Protein AF-A0AAV4T2Y5-F1 (afdb_monomer)

Structure (mmCIF, N/CA/C/O backbone):
data_AF-A0AAV4T2Y5-F1
#
_entry.id   AF-A0AAV4T2Y5-F1
#
loop_
_atom_site.group_PDB
_atom_site.id
_atom_site.type_symbol
_atom_site.label_atom_id
_atom_site.label_alt_id
_atom_site.label_comp_id
_atom_site.label_asym_id
_atom_site.label_entity_id
_atom_site.label_seq_id
_atom_site.pdbx_PDB_ins_code
_atom_site.Cartn_x
_atom_site.Cartn_y
_atom_site.Cartn_z
_atom_site.occupancy
_atom_site.B_iso_or_equiv
_atom_site.auth_seq_id
_atom_site.auth_comp_id
_atom_site.auth_asym_id
_atom_site.auth_atom_id
_atom_site.pdbx_PDB_model_num
ATOM 1 N N . MET A 1 1 ? -4.754 -11.346 -1.839 1.00 82.38 1 MET A N 1
ATOM 2 C CA . MET A 1 1 ? -5.046 -12.418 -0.855 1.00 82.38 1 MET A CA 1
ATOM 3 C C . MET A 1 1 ? -5.506 -11.872 0.487 1.00 82.38 1 MET A C 1
ATOM 5 O O . MET A 1 1 ? -6.665 -12.082 0.805 1.00 82.38 1 MET A O 1
ATOM 9 N N . PHE A 1 2 ? -4.670 -11.125 1.223 1.00 85.31 2 PHE A N 1
ATOM 10 C CA . PHE A 1 2 ? -5.054 -10.526 2.517 1.00 85.31 2 PHE A CA 1
ATOM 11 C C . PHE A 1 2 ? -6.381 -9.750 2.462 1.00 85.31 2 PHE A C 1
ATOM 13 O O . PHE A 1 2 ? -7.239 -9.923 3.314 1.00 85.31 2 PHE A O 1
ATOM 20 N N . GLN A 1 3 ? -6.582 -8.966 1.401 1.00 83.44 3 GLN A N 1
ATOM 21 C CA . GLN A 1 3 ? -7.796 -8.166 1.215 1.00 83.44 3 GLN A CA 1
ATOM 22 C C . GLN A 1 3 ? -9.049 -8.978 0.827 1.00 83.44 3 GLN A C 1
ATOM 24 O O . GLN A 1 3 ? -10.143 -8.439 0.896 1.00 83.44 3 GLN A O 1
ATOM 29 N N . PHE A 1 4 ? -8.906 -10.242 0.404 1.00 82.31 4 PHE A N 1
ATOM 30 C CA . PHE A 1 4 ? -10.021 -11.084 -0.063 1.00 82.31 4 PHE A CA 1
ATOM 31 C C . PHE A 1 4 ? -10.594 -11.963 1.039 1.00 82.31 4 PHE A C 1
ATOM 33 O O . PHE A 1 4 ? -11.804 -12.086 1.179 1.00 82.31 4 PHE A O 1
ATOM 40 N N . SER A 1 5 ? -9.716 -12.625 1.788 1.00 85.31 5 SER A N 1
ATOM 41 C CA . SER A 1 5 ? -10.115 -13.498 2.882 1.00 85.31 5 SER A CA 1
ATOM 42 C C . SER A 1 5 ? -8.979 -13.594 3.884 1.00 85.31 5 SER A C 1
ATOM 44 O O . SER A 1 5 ? -7.868 -14.029 3.561 1.00 85.31 5 SER A O 1
ATOM 46 N N . TYR A 1 6 ? -9.283 -13.199 5.115 1.00 84.31 6 TYR A N 1
ATOM 47 C CA . TYR A 1 6 ? -8.337 -13.238 6.217 1.00 84.31 6 TYR A CA 1
ATOM 48 C C . TYR A 1 6 ? -7.988 -14.674 6.630 1.00 84.31 6 TYR A C 1
ATOM 50 O O . TYR A 1 6 ? -6.820 -15.001 6.842 1.00 84.31 6 TYR A O 1
ATOM 58 N N . GLN A 1 7 ? -8.983 -15.564 6.658 1.00 82.81 7 GLN A N 1
ATOM 59 C CA . GLN A 1 7 ? -8.786 -16.981 6.979 1.00 82.81 7 GLN A CA 1
ATOM 60 C C . GLN A 1 7 ? -7.878 -17.671 5.953 1.00 82.81 7 GLN A C 1
ATOM 62 O O . GLN A 1 7 ? -6.934 -18.374 6.319 1.00 82.81 7 GLN A O 1
ATOM 67 N N . LEU A 1 8 ? -8.119 -17.423 4.659 1.00 84.94 8 LEU A N 1
ATOM 68 C CA . LEU A 1 8 ? -7.283 -17.970 3.593 1.00 84.94 8 LEU A CA 1
ATOM 69 C C . LEU A 1 8 ? -5.852 -17.436 3.683 1.00 84.94 8 LEU A C 1
ATOM 71 O O . LEU A 1 8 ? -4.895 -18.193 3.532 1.00 84.94 8 LEU A O 1
ATOM 75 N N . TRP A 1 9 ? -5.704 -16.138 3.955 1.00 89.19 9 TRP A N 1
ATOM 76 C CA . TRP A 1 9 ? -4.399 -15.526 4.152 1.00 89.19 9 TRP A CA 1
ATOM 77 C C . TRP A 1 9 ? -3.629 -16.202 5.293 1.00 89.19 9 TRP A C 1
ATOM 79 O O . TRP A 1 9 ? -2.509 -16.642 5.049 1.00 89.19 9 TRP A O 1
ATOM 89 N N . ARG A 1 10 ? -4.235 -16.410 6.473 1.00 87.75 10 ARG A N 1
ATOM 90 C CA . ARG A 1 10 ? -3.588 -17.121 7.597 1.00 87.75 10 ARG A CA 1
ATOM 91 C C . ARG A 1 10 ? -3.090 -18.514 7.205 1.00 87.75 10 ARG A C 1
ATOM 93 O O . ARG A 1 10 ? -1.955 -18.859 7.519 1.00 87.75 10 ARG A O 1
ATOM 100 N N . ARG A 1 11 ? -3.893 -19.290 6.468 1.00 86.56 11 ARG A N 1
ATOM 101 C CA . ARG A 1 11 ? -3.506 -20.638 6.012 1.00 86.56 11 ARG A CA 1
ATOM 102 C C . ARG A 1 11 ? -2.337 -20.617 5.024 1.00 86.56 11 ARG A C 1
ATOM 104 O O . ARG A 1 11 ? -1.493 -21.507 5.049 1.00 86.56 11 ARG A O 1
ATOM 111 N N . ILE A 1 12 ? -2.289 -19.614 4.149 1.00 90.06 12 ILE A N 1
ATOM 112 C CA . ILE A 1 12 ? -1.249 -19.489 3.120 1.00 90.06 12 ILE A CA 1
ATOM 113 C C . ILE A 1 12 ? 0.038 -18.872 3.680 1.00 90.06 12 ILE A C 1
ATOM 115 O O . ILE A 1 12 ? 1.104 -19.139 3.136 1.00 90.06 12 ILE A O 1
ATOM 119 N N . MET A 1 13 ? -0.022 -18.092 4.766 1.00 88.56 13 MET A N 1
ATOM 120 C CA . MET A 1 13 ? 1.125 -17.339 5.297 1.00 88.56 13 MET A CA 1
ATOM 121 C C . MET A 1 13 ? 2.378 -18.196 5.511 1.00 88.56 13 MET A C 1
ATOM 123 O O . MET A 1 13 ? 3.456 -17.784 5.094 1.00 88.56 13 MET A O 1
ATOM 127 N N . TYR A 1 14 ? 2.256 -19.394 6.092 1.00 89.19 14 TYR A N 1
ATOM 128 C CA . TYR A 1 14 ? 3.402 -20.301 6.251 1.00 89.19 14 TYR A CA 1
ATOM 129 C C . TYR A 1 14 ? 4.024 -20.686 4.898 1.00 89.19 14 TYR A C 1
ATOM 131 O O . TYR A 1 14 ? 5.230 -20.548 4.693 1.00 89.19 14 TYR A O 1
ATOM 139 N N . GLY A 1 15 ? 3.187 -21.106 3.943 1.00 91.44 15 GLY A N 1
ATOM 140 C CA . GLY A 1 15 ? 3.624 -21.461 2.592 1.00 91.44 15 GLY A CA 1
ATOM 141 C C . GLY A 1 15 ? 4.212 -20.277 1.823 1.00 91.44 15 GLY A C 1
ATOM 142 O O . GLY A 1 15 ? 5.173 -20.451 1.077 1.00 91.44 15 GLY A O 1
ATOM 143 N N . PHE A 1 16 ? 3.692 -19.066 2.038 1.00 91.94 16 PHE A N 1
ATOM 144 C CA . PHE A 1 16 ? 4.242 -17.835 1.476 1.00 91.94 16 PHE A CA 1
ATOM 145 C C . PHE A 1 16 ? 5.674 -17.593 1.963 1.00 91.94 16 PHE A C 1
ATOM 147 O O . PHE A 1 16 ? 6.567 -17.445 1.133 1.00 91.94 16 PHE A O 1
ATOM 154 N N . TRP A 1 17 ? 5.922 -17.623 3.277 1.00 92.00 17 TRP A N 1
ATOM 155 C CA . TRP A 1 17 ? 7.274 -17.439 3.819 1.00 92.00 17 TRP A CA 1
ATOM 156 C C . TRP A 1 17 ? 8.243 -18.521 3.345 1.00 92.00 17 TRP A C 1
ATOM 158 O O . TRP A 1 17 ? 9.360 -18.204 2.946 1.00 92.00 17 TRP A O 1
ATOM 168 N N . LEU A 1 18 ? 7.806 -19.783 3.313 1.00 92.56 18 LEU A N 1
ATOM 169 C CA . LEU A 1 18 ? 8.609 -20.880 2.771 1.00 92.56 18 LEU A CA 1
ATOM 170 C C . LEU A 1 18 ? 8.960 -20.643 1.296 1.00 92.56 18 LEU A C 1
ATOM 172 O O . LEU A 1 18 ? 10.116 -20.788 0.908 1.00 92.56 18 LEU A O 1
ATOM 176 N N . THR A 1 19 ? 7.984 -20.226 0.485 1.00 92.94 19 THR A N 1
ATOM 177 C CA . THR A 1 19 ? 8.200 -19.905 -0.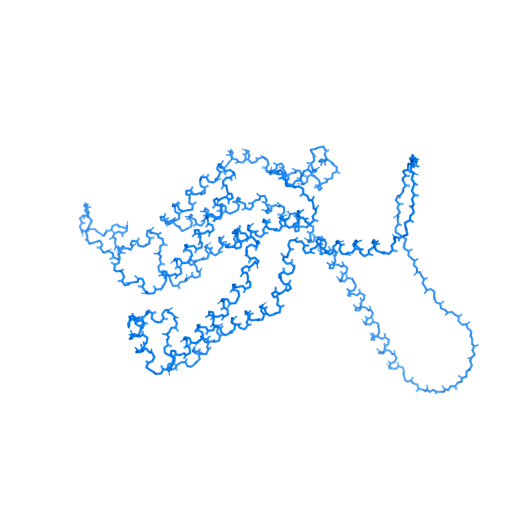935 1.00 92.94 19 THR A CA 1
ATOM 178 C C . THR A 1 19 ? 9.203 -18.767 -1.093 1.00 92.94 19 THR A C 1
ATOM 180 O O . THR A 1 19 ? 10.090 -18.857 -1.937 1.00 92.94 19 THR A O 1
ATOM 183 N N . VAL A 1 20 ? 9.109 -17.725 -0.261 1.00 92.88 20 VAL A N 1
ATOM 184 C CA . VAL A 1 20 ? 10.060 -16.605 -0.257 1.00 92.88 20 VAL A CA 1
ATOM 185 C C . VAL A 1 20 ? 11.471 -17.083 0.093 1.00 92.88 20 VAL A C 1
ATOM 187 O O . VAL A 1 20 ? 12.406 -16.716 -0.609 1.00 92.88 20 VAL A O 1
ATOM 190 N N . ILE A 1 21 ? 11.638 -17.947 1.099 1.00 92.69 21 ILE A N 1
ATOM 191 C CA . ILE A 1 21 ? 12.952 -18.502 1.469 1.00 92.69 21 ILE A CA 1
ATOM 192 C C . ILE A 1 21 ? 13.551 -19.309 0.313 1.00 92.69 21 ILE A C 1
ATOM 194 O O . ILE A 1 21 ? 14.701 -19.085 -0.061 1.00 92.69 21 ILE A O 1
ATOM 198 N N . VAL A 1 22 ? 12.776 -20.224 -0.278 1.00 93.88 22 VAL A N 1
ATOM 199 C CA . VAL A 1 22 ? 13.233 -21.042 -1.415 1.00 93.88 22 VAL A CA 1
ATOM 200 C C . VAL A 1 22 ? 13.592 -20.157 -2.607 1.00 93.88 22 VAL A C 1
ATOM 202 O O . VAL A 1 22 ? 14.642 -20.345 -3.219 1.00 93.88 22 VAL A O 1
ATOM 205 N N . PHE A 1 23 ? 12.761 -19.159 -2.911 1.00 91.75 23 PHE A N 1
ATOM 206 C CA . PHE A 1 23 ? 13.018 -18.205 -3.983 1.00 91.75 23 PHE A CA 1
ATOM 207 C C . PHE A 1 23 ? 14.288 -17.385 -3.727 1.00 91.75 23 PHE A C 1
ATOM 209 O O . PHE A 1 23 ? 15.119 -17.256 -4.620 1.00 91.75 23 PHE A O 1
ATOM 216 N N . SER A 1 24 ? 14.493 -16.883 -2.508 1.00 91.88 24 SER A N 1
ATOM 217 C CA . SER A 1 24 ? 15.703 -16.144 -2.142 1.00 91.88 24 SER A CA 1
ATOM 218 C C . SER A 1 24 ? 16.963 -17.013 -2.210 1.00 91.88 24 SER A C 1
ATOM 220 O O . SER A 1 24 ? 17.981 -16.543 -2.714 1.00 91.88 24 SER A O 1
ATOM 222 N N . MET A 1 25 ? 16.900 -18.282 -1.788 1.00 91.00 25 MET A N 1
ATOM 223 C CA . MET A 1 25 ? 18.007 -19.234 -1.964 1.00 91.00 25 MET A CA 1
ATOM 224 C C . MET A 1 25 ? 18.319 -19.469 -3.444 1.00 91.00 25 MET A C 1
ATOM 226 O O . MET A 1 25 ? 19.480 -19.444 -3.842 1.00 91.00 25 MET A O 1
ATOM 230 N N . LEU A 1 26 ? 17.290 -19.649 -4.274 1.00 90.31 26 LEU A N 1
ATOM 231 C CA . LEU A 1 26 ? 17.445 -19.824 -5.716 1.00 90.31 26 LEU A CA 1
ATOM 232 C C . LEU A 1 26 ? 18.090 -18.586 -6.354 1.00 90.31 26 LEU A C 1
ATOM 234 O O . LEU A 1 26 ? 19.027 -18.730 -7.134 1.00 90.31 26 LEU A O 1
ATOM 238 N N . VAL A 1 27 ? 17.650 -17.378 -5.991 1.00 87.81 27 VAL A N 1
ATOM 239 C CA . VAL A 1 27 ? 18.244 -16.119 -6.472 1.00 87.81 27 VAL A CA 1
ATOM 240 C C . VAL A 1 27 ? 19.718 -16.014 -6.074 1.00 87.81 27 VAL A C 1
ATOM 242 O O . VAL A 1 27 ? 20.544 -15.669 -6.916 1.00 87.81 27 VAL A O 1
ATOM 245 N N . LEU A 1 28 ? 20.077 -16.365 -4.834 1.00 88.62 28 LEU A N 1
ATOM 246 C CA . LEU A 1 28 ? 21.476 -16.391 -4.392 1.00 88.62 28 LEU A CA 1
ATOM 247 C C . LEU A 1 28 ? 22.314 -17.389 -5.196 1.00 88.62 28 LEU A C 1
ATOM 249 O O . LEU A 1 28 ? 23.403 -17.039 -5.644 1.00 88.62 28 LEU A O 1
ATOM 253 N N . ILE A 1 29 ? 21.801 -18.602 -5.425 1.00 87.94 29 ILE A N 1
ATOM 254 C CA . ILE A 1 29 ? 22.475 -19.615 -6.247 1.00 87.94 29 ILE A CA 1
ATOM 255 C C . ILE A 1 29 ? 22.659 -19.101 -7.675 1.00 87.94 29 ILE A C 1
ATOM 257 O O . ILE A 1 2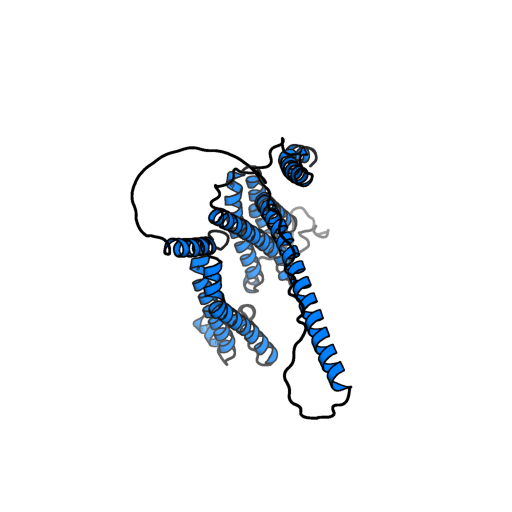9 ? 23.745 -19.235 -8.228 1.00 87.94 29 ILE A O 1
ATOM 261 N N . ILE A 1 30 ? 21.638 -18.486 -8.273 1.00 84.38 30 ILE A N 1
ATOM 262 C CA . ILE A 1 30 ? 21.722 -17.940 -9.631 1.00 84.38 30 ILE A CA 1
ATOM 263 C C . ILE A 1 30 ? 22.782 -16.832 -9.715 1.00 84.38 30 ILE A C 1
ATOM 265 O O . ILE A 1 30 ? 23.646 -16.895 -10.584 1.00 84.38 30 ILE A O 1
ATOM 269 N N . ILE A 1 31 ? 22.771 -15.857 -8.801 1.00 83.31 31 ILE A N 1
ATOM 270 C CA . ILE A 1 31 ? 23.750 -14.754 -8.806 1.00 83.31 31 ILE A CA 1
ATOM 271 C C . ILE A 1 31 ? 25.171 -15.287 -8.582 1.00 83.31 31 ILE A C 1
ATOM 273 O O . ILE A 1 31 ? 26.109 -14.844 -9.245 1.00 83.31 31 ILE A O 1
ATOM 277 N N . TYR A 1 32 ? 25.331 -16.249 -7.670 1.00 83.88 32 TYR A N 1
ATOM 278 C CA . TYR A 1 32 ? 26.621 -16.857 -7.354 1.00 83.88 32 TYR A CA 1
ATOM 279 C C . TYR A 1 32 ? 27.161 -17.715 -8.506 1.00 83.88 32 TYR A C 1
ATOM 281 O O . TYR A 1 32 ? 28.318 -17.575 -8.889 1.00 83.88 32 TYR A O 1
ATOM 289 N N . THR A 1 33 ? 26.325 -18.579 -9.091 1.00 83.75 33 THR A N 1
ATOM 290 C CA . THR A 1 33 ? 26.727 -19.452 -10.207 1.00 83.75 33 THR A CA 1
ATOM 291 C C . THR A 1 33 ? 27.087 -18.660 -11.461 1.00 83.75 33 THR A C 1
ATOM 293 O O . THR A 1 33 ? 27.976 -19.067 -12.202 1.00 83.75 33 THR A O 1
ATOM 296 N N . TYR A 1 34 ? 26.477 -17.490 -11.660 1.00 80.00 34 TYR A N 1
ATOM 297 C CA . TYR A 1 34 ? 26.805 -16.599 -12.771 1.00 80.00 34 TYR A CA 1
ATOM 298 C C . TYR A 1 34 ? 28.214 -15.977 -12.683 1.00 80.00 34 TYR A C 1
ATOM 300 O O . TYR A 1 34 ? 28.706 -15.465 -13.681 1.00 80.00 34 TYR A O 1
ATOM 308 N N . GLN A 1 35 ? 28.891 -16.040 -11.527 1.00 79.00 35 GLN A N 1
ATOM 309 C CA . GLN A 1 35 ? 30.272 -15.550 -11.379 1.00 79.00 35 GLN A CA 1
ATOM 310 C C . GLN A 1 35 ? 31.331 -16.531 -11.912 1.00 79.00 35 GLN A C 1
ATOM 312 O O . GLN A 1 35 ? 32.513 -16.191 -11.972 1.00 79.00 35 GLN A O 1
ATOM 317 N N . PHE A 1 36 ? 30.955 -17.764 -12.270 1.00 81.19 36 PHE A N 1
ATOM 318 C CA . PHE A 1 36 ? 31.897 -18.723 -12.846 1.00 81.19 36 PHE A CA 1
ATOM 319 C C . PHE A 1 36 ? 32.153 -18.440 -14.330 1.00 81.19 36 PHE A C 1
ATOM 321 O O . PHE A 1 36 ? 31.276 -17.996 -15.070 1.00 81.19 36 PHE A O 1
ATOM 328 N N . LYS A 1 37 ? 33.371 -18.756 -14.779 1.00 73.25 37 LYS A N 1
ATOM 329 C CA . LYS A 1 37 ? 33.764 -18.645 -16.189 1.00 73.25 37 LYS A CA 1
ATOM 330 C C . LYS A 1 37 ? 32.894 -19.571 -17.053 1.00 73.25 37 LYS A C 1
ATOM 332 O O . LYS A 1 37 ? 32.564 -20.675 -16.624 1.00 73.25 37 LYS A O 1
ATOM 337 N N . ASP A 1 38 ? 32.521 -19.104 -18.244 1.00 74.00 38 ASP A N 1
ATOM 338 C CA . ASP A 1 38 ? 31.716 -19.810 -19.260 1.00 74.00 38 ASP A CA 1
ATOM 339 C C . ASP A 1 38 ? 30.230 -20.063 -18.911 1.00 74.00 38 ASP A C 1
ATOM 341 O O . ASP A 1 38 ? 29.510 -20.731 -19.663 1.00 74.00 38 ASP A O 1
ATOM 345 N N . PHE A 1 39 ? 29.720 -19.534 -17.789 1.00 75.88 39 PHE A N 1
ATOM 346 C CA . PHE A 1 39 ? 28.300 -19.682 -17.425 1.00 75.88 39 PHE A CA 1
ATOM 347 C C . PHE A 1 39 ? 27.349 -18.916 -18.353 1.00 75.88 39 PHE A C 1
ATOM 349 O O . PHE A 1 39 ? 26.220 -19.356 -18.584 1.00 75.88 39 PHE A O 1
ATOM 356 N N . ASP A 1 40 ? 27.818 -17.817 -18.938 1.00 70.38 40 ASP A N 1
ATOM 357 C CA . ASP A 1 40 ? 27.123 -17.054 -19.974 1.00 70.38 40 ASP A CA 1
ATOM 358 C C . ASP A 1 40 ? 26.817 -17.919 -21.211 1.00 70.38 40 ASP A C 1
ATOM 360 O O . ASP A 1 40 ? 25.686 -17.918 -21.710 1.00 70.38 40 ASP A O 1
ATOM 364 N N . TYR A 1 41 ? 27.782 -18.738 -21.642 1.00 74.62 41 TYR A N 1
ATOM 365 C CA . TYR A 1 41 ? 27.629 -19.681 -22.749 1.00 74.62 41 TYR A CA 1
ATOM 366 C C . TYR A 1 41 ? 26.616 -20.790 -22.434 1.00 74.62 41 TYR A C 1
ATOM 368 O O . TYR A 1 41 ? 25.782 -21.137 -23.277 1.00 74.62 41 TYR A O 1
ATOM 376 N N . TYR A 1 42 ? 26.640 -21.342 -21.217 1.00 78.19 42 TYR A N 1
ATOM 377 C CA . TYR A 1 42 ? 25.687 -22.380 -20.814 1.00 78.19 42 TYR A CA 1
ATOM 378 C C . TYR A 1 42 ? 24.242 -21.868 -20.775 1.00 78.19 42 TYR A C 1
ATOM 380 O O . TYR A 1 42 ? 23.333 -22.553 -21.252 1.00 78.19 42 TYR A O 1
ATOM 388 N N . TRP A 1 43 ? 24.022 -20.656 -20.263 1.00 76.75 43 TRP A N 1
ATOM 389 C CA . TRP A 1 43 ? 22.698 -20.032 -20.236 1.00 76.75 43 TRP A CA 1
ATOM 390 C C . TRP A 1 43 ? 22.160 -19.726 -21.634 1.00 76.75 43 TRP A C 1
ATOM 392 O O . TRP A 1 43 ? 20.975 -19.920 -21.901 1.00 76.75 43 TRP A O 1
ATOM 402 N N . GLU A 1 44 ? 23.012 -19.291 -22.556 1.00 74.44 44 GLU A N 1
ATOM 403 C CA . GLU A 1 44 ? 22.594 -19.079 -23.939 1.00 74.44 44 GLU A CA 1
ATOM 404 C C . GLU A 1 44 ? 22.222 -20.399 -24.627 1.00 74.44 44 GLU A C 1
ATOM 406 O O . GLU A 1 44 ? 21.173 -20.496 -25.266 1.00 74.44 44 GLU A O 1
ATOM 411 N N . LYS A 1 45 ? 23.059 -21.430 -24.469 1.00 79.38 45 LYS A N 1
ATOM 412 C CA . LYS A 1 45 ? 22.908 -22.707 -25.174 1.00 79.38 45 LYS A CA 1
ATOM 413 C C . LYS A 1 45 ? 21.731 -23.543 -24.677 1.00 79.38 45 LYS A C 1
ATOM 415 O O . LYS A 1 45 ? 21.053 -24.165 -25.489 1.00 79.38 45 LYS A O 1
ATOM 420 N N . TYR A 1 46 ? 21.504 -23.592 -23.364 1.00 78.88 46 TYR A N 1
ATOM 421 C CA . TYR A 1 46 ? 20.450 -24.427 -22.778 1.00 78.88 46 TYR A CA 1
ATOM 422 C C . TYR A 1 46 ? 19.155 -23.658 -22.512 1.00 78.88 46 TYR A C 1
ATOM 424 O O . TYR A 1 46 ? 18.069 -24.204 -22.691 1.00 78.88 46 TYR A O 1
ATOM 432 N N . LEU A 1 47 ? 19.257 -22.393 -22.095 1.00 73.62 47 LEU A N 1
ATOM 433 C CA . LEU A 1 47 ? 18.112 -21.576 -21.689 1.00 73.62 47 LEU A CA 1
ATOM 434 C C . LEU A 1 47 ? 17.579 -20.694 -22.833 1.00 73.62 47 LEU A C 1
ATOM 436 O O . LEU A 1 47 ? 16.534 -20.067 -22.674 1.00 73.62 47 LEU A O 1
ATOM 440 N N . HIS A 1 48 ? 18.272 -20.650 -23.983 1.00 70.56 48 HIS A N 1
ATOM 441 C CA . HIS A 1 48 ? 17.947 -19.806 -25.145 1.00 70.56 48 HIS A CA 1
ATOM 442 C C . HIS A 1 48 ? 17.701 -18.332 -24.782 1.00 70.56 48 HIS A C 1
ATOM 444 O O . HIS A 1 48 ? 16.981 -17.601 -25.471 1.00 70.56 48 HIS A O 1
ATOM 450 N N . VAL A 1 49 ? 18.303 -17.862 -23.687 1.00 66.12 49 VAL A N 1
ATOM 451 C CA . VAL A 1 49 ? 18.230 -16.459 -23.293 1.00 66.12 49 VAL A CA 1
ATOM 452 C C . VAL A 1 49 ? 19.147 -15.688 -24.236 1.00 66.12 49 VAL A C 1
ATOM 454 O O . VAL A 1 49 ? 20.363 -15.826 -24.191 1.00 66.12 49 VAL A O 1
ATOM 457 N N . SER A 1 50 ? 18.544 -14.913 -25.143 1.00 59.78 50 SER A N 1
ATOM 458 C CA . SER A 1 50 ? 19.266 -14.137 -26.157 1.00 59.78 50 SER A CA 1
ATOM 459 C C . SER A 1 50 ? 20.388 -13.295 -25.537 1.00 59.78 50 SER A C 1
ATOM 461 O O . SER A 1 50 ? 20.131 -12.514 -24.620 1.00 59.78 50 SER A O 1
ATOM 463 N N . LYS A 1 51 ? 21.585 -13.388 -26.134 1.00 56.53 51 LYS A N 1
ATOM 464 C CA . LYS A 1 51 ? 22.845 -12.667 -25.850 1.00 56.53 51 LYS A CA 1
ATOM 465 C C . LYS A 1 51 ? 22.777 -11.143 -25.741 1.00 56.53 51 LYS A C 1
ATOM 467 O O . LYS A 1 51 ? 23.814 -10.497 -25.598 1.00 56.53 51 LYS A O 1
ATOM 472 N N . LYS A 1 52 ? 21.602 -10.517 -25.862 1.00 57.16 52 LYS A N 1
ATOM 473 C CA . LYS A 1 52 ? 21.465 -9.091 -25.562 1.00 57.16 52 LYS A CA 1
ATOM 474 C C . LYS A 1 52 ? 21.810 -8.921 -24.090 1.00 57.16 52 LYS A C 1
ATOM 476 O O . LYS A 1 52 ? 20.950 -9.103 -23.239 1.00 57.16 52 LYS A O 1
ATOM 481 N N . VAL A 1 53 ? 23.060 -8.546 -23.833 1.00 54.84 53 VAL A N 1
ATOM 482 C CA . VAL A 1 53 ? 23.668 -8.300 -22.521 1.00 54.84 53 VAL A CA 1
ATOM 483 C C . VAL A 1 53 ? 22.738 -7.474 -21.621 1.00 54.84 53 VAL A C 1
ATOM 485 O O . VAL A 1 53 ? 22.691 -7.702 -20.422 1.00 54.84 53 VAL A O 1
ATOM 488 N N . CYS A 1 54 ? 21.898 -6.597 -22.188 1.00 52.53 54 CYS A N 1
ATOM 489 C CA . CYS A 1 54 ? 20.849 -5.884 -21.451 1.00 52.53 54 CYS A CA 1
ATOM 490 C C . CYS A 1 54 ? 19.785 -6.783 -20.787 1.00 52.53 54 CYS A C 1
ATOM 492 O O . CYS A 1 54 ? 19.401 -6.496 -19.664 1.00 52.53 54 CYS A O 1
ATOM 494 N N . LYS A 1 55 ? 19.319 -7.874 -21.416 1.00 58.22 55 LYS A N 1
ATOM 495 C CA . LYS A 1 55 ? 18.305 -8.768 -20.819 1.00 58.22 55 LYS A CA 1
ATOM 496 C C . LYS A 1 55 ? 18.840 -9.529 -19.602 1.00 58.22 55 LYS A C 1
ATOM 498 O O . LYS A 1 55 ? 18.091 -9.741 -18.657 1.00 58.22 55 LYS A O 1
ATOM 503 N N . GLN A 1 56 ? 20.109 -9.941 -19.634 1.00 61.09 56 GLN A N 1
ATOM 504 C CA . GLN A 1 56 ? 20.777 -10.605 -18.506 1.00 61.09 56 GLN A CA 1
ATOM 505 C C . GLN A 1 56 ? 21.116 -9.591 -17.403 1.00 61.09 56 GLN A C 1
ATOM 507 O O . GLN A 1 56 ? 20.818 -9.836 -16.235 1.00 61.09 56 GLN A O 1
ATOM 512 N N . ARG A 1 57 ? 21.604 -8.402 -17.786 1.00 62.75 57 ARG A N 1
ATOM 513 C CA . ARG A 1 57 ? 21.890 -7.292 -16.869 1.00 62.75 57 ARG A CA 1
ATOM 514 C C . ARG A 1 57 ? 20.676 -6.871 -16.039 1.00 62.75 57 ARG A C 1
ATOM 516 O O . ARG A 1 57 ? 20.786 -6.699 -14.830 1.00 62.75 57 ARG A O 1
ATOM 523 N N . ASP A 1 58 ? 19.509 -6.759 -16.667 1.00 64.12 58 ASP A N 1
ATOM 524 C CA . ASP A 1 58 ? 18.279 -6.322 -15.993 1.00 64.12 58 ASP A CA 1
ATOM 525 C C . ASP A 1 58 ? 17.735 -7.350 -14.989 1.00 64.12 58 ASP A C 1
ATOM 527 O O . ASP A 1 58 ? 17.033 -6.987 -14.047 1.00 64.12 58 ASP A O 1
ATOM 531 N N . LEU A 1 59 ? 18.078 -8.631 -15.164 1.00 67.69 59 LEU A N 1
ATOM 532 C CA . LEU A 1 59 ? 17.788 -9.697 -14.200 1.00 67.69 59 LEU A CA 1
ATOM 533 C C . LEU A 1 59 ? 18.788 -9.715 -13.028 1.00 67.69 59 LEU A C 1
ATOM 535 O O . LEU A 1 59 ? 18.647 -10.532 -12.121 1.00 67.69 59 LEU A O 1
ATOM 539 N N . GLY A 1 60 ? 19.788 -8.824 -13.036 1.00 67.19 60 GLY A N 1
ATOM 540 C CA . GLY A 1 60 ? 20.874 -8.780 -12.056 1.00 67.19 60 GLY A CA 1
ATOM 541 C C . GLY A 1 60 ? 21.998 -9.784 -12.325 1.00 67.19 60 GLY A C 1
ATOM 542 O O . GLY A 1 60 ? 22.812 -10.026 -11.438 1.00 67.19 60 GLY A O 1
ATOM 543 N N . LEU A 1 61 ? 22.043 -10.374 -13.526 1.00 69.44 61 LEU A N 1
ATOM 544 C CA . LEU A 1 61 ? 23.086 -11.304 -13.961 1.00 69.44 61 LEU A CA 1
ATOM 545 C C . LEU A 1 61 ? 24.217 -10.506 -14.620 1.00 69.44 61 LEU A C 1
ATOM 547 O O . LEU A 1 61 ? 24.269 -10.343 -15.841 1.00 69.44 61 LEU A O 1
ATOM 551 N N . GLU A 1 62 ? 25.094 -9.950 -13.791 1.00 67.94 62 GLU A N 1
ATOM 552 C CA . GLU A 1 62 ? 26.305 -9.242 -14.211 1.00 67.94 62 GLU A CA 1
ATOM 553 C C . GLU A 1 62 ? 27.547 -10.032 -13.767 1.00 67.94 62 GLU A C 1
ATOM 555 O O . GLU A 1 62 ? 27.583 -10.585 -12.663 1.00 67.94 62 GLU A O 1
ATOM 560 N N . LEU A 1 63 ? 28.563 -10.092 -14.635 1.00 70.31 63 LEU A N 1
ATOM 561 C CA . LEU A 1 63 ? 29.900 -10.543 -14.248 1.00 70.31 63 LEU A CA 1
ATOM 562 C C . LEU A 1 63 ? 30.611 -9.387 -13.547 1.00 70.31 63 LEU A C 1
ATOM 564 O O . LEU A 1 63 ? 30.799 -8.321 -14.136 1.00 70.31 63 LEU A O 1
ATOM 568 N N . TYR A 1 64 ? 31.000 -9.601 -12.295 1.00 67.12 64 TYR A N 1
ATOM 569 C CA . TYR A 1 64 ? 31.703 -8.610 -11.487 1.00 67.12 64 TYR A CA 1
ATOM 570 C C . TYR A 1 64 ? 33.207 -8.914 -11.473 1.00 67.12 64 TYR A C 1
ATOM 572 O O . TYR A 1 64 ? 33.783 -9.190 -10.425 1.00 67.12 64 TYR A O 1
ATOM 580 N N . ASP A 1 65 ? 33.850 -8.871 -12.644 1.00 64.06 65 ASP A N 1
ATOM 581 C CA . ASP A 1 65 ? 35.276 -9.212 -12.785 1.00 64.06 65 ASP A CA 1
ATOM 582 C C . ASP A 1 65 ? 36.226 -8.161 -12.165 1.00 64.06 65 ASP A C 1
ATOM 584 O O . ASP A 1 65 ? 37.352 -8.495 -11.798 1.00 64.06 65 ASP A O 1
ATOM 588 N N . SER A 1 66 ? 35.794 -6.898 -12.020 1.00 61.38 66 SER A N 1
ATOM 589 C CA . SER A 1 66 ? 36.629 -5.784 -11.523 1.00 61.38 66 SER A CA 1
ATOM 590 C C . SER A 1 66 ? 36.122 -5.082 -10.254 1.00 61.38 66 SER A C 1
ATOM 592 O O . SER A 1 66 ? 36.892 -4.353 -9.635 1.00 61.38 66 SER A O 1
ATOM 594 N N . ASP A 1 67 ? 34.871 -5.309 -9.834 1.00 72.88 67 ASP A N 1
ATOM 595 C CA . ASP A 1 67 ? 34.212 -4.566 -8.745 1.00 72.88 67 ASP A CA 1
ATOM 596 C C . ASP A 1 67 ? 33.688 -5.484 -7.625 1.00 72.88 67 ASP A C 1
ATOM 598 O O . ASP A 1 67 ? 32.482 -5.576 -7.370 1.00 72.88 67 ASP A O 1
ATOM 602 N N . THR A 1 68 ? 34.598 -6.133 -6.890 1.00 75.25 68 THR A N 1
ATOM 603 C CA . THR A 1 68 ? 34.280 -7.057 -5.778 1.00 75.25 68 THR A CA 1
ATOM 604 C C . THR A 1 68 ? 33.342 -6.450 -4.724 1.00 75.25 68 THR A C 1
ATOM 606 O O . THR A 1 68 ? 32.516 -7.149 -4.135 1.00 75.25 68 THR A O 1
ATOM 609 N N . GLY A 1 69 ? 33.431 -5.136 -4.486 1.00 80.12 69 GLY A N 1
ATOM 610 C CA . GLY A 1 69 ? 32.572 -4.439 -3.523 1.00 80.12 69 GLY A CA 1
ATOM 611 C C . GLY A 1 69 ? 31.099 -4.397 -3.940 1.00 80.12 69 GLY A C 1
ATOM 612 O O . GLY A 1 69 ? 30.213 -4.571 -3.104 1.00 80.12 69 GLY A O 1
ATOM 613 N N . THR A 1 70 ? 30.820 -4.225 -5.233 1.00 79.75 70 THR A N 1
ATOM 614 C CA . THR A 1 70 ? 29.440 -4.196 -5.744 1.00 79.75 70 THR A CA 1
ATOM 615 C C . THR A 1 70 ? 28.806 -5.586 -5.718 1.00 79.75 70 THR A C 1
ATOM 617 O O . THR A 1 70 ? 27.659 -5.715 -5.288 1.00 79.75 70 THR A O 1
ATOM 620 N N . LEU A 1 71 ? 29.579 -6.630 -6.041 1.00 81.81 71 LEU A N 1
ATOM 621 C CA . LEU A 1 71 ? 29.179 -8.031 -5.889 1.00 81.81 71 LEU A CA 1
ATOM 622 C C . LEU A 1 71 ? 28.794 -8.349 -4.440 1.00 81.81 71 LEU A C 1
ATOM 624 O O . LEU A 1 71 ? 27.744 -8.944 -4.195 1.00 81.81 71 LEU A O 1
ATOM 628 N N . PHE A 1 72 ? 29.613 -7.922 -3.474 1.00 83.44 72 PHE A N 1
ATOM 629 C CA . PHE A 1 72 ? 29.317 -8.144 -2.061 1.00 83.44 72 PHE A CA 1
ATOM 630 C C . PHE A 1 72 ? 27.990 -7.497 -1.657 1.00 83.44 72 PHE A C 1
ATOM 632 O O . PHE A 1 72 ? 27.159 -8.164 -1.052 1.00 83.44 72 PHE A O 1
ATOM 639 N N . VAL A 1 73 ? 27.735 -6.240 -2.038 1.00 85.31 73 VAL A N 1
ATOM 640 C CA . VAL A 1 73 ? 26.460 -5.562 -1.735 1.00 85.31 73 VAL A CA 1
ATOM 641 C C . VAL A 1 73 ? 25.276 -6.280 -2.394 1.00 85.31 73 VAL A C 1
ATOM 643 O O . VAL A 1 73 ? 24.250 -6.500 -1.750 1.00 85.31 73 VAL A O 1
ATOM 646 N N . LYS A 1 74 ? 25.429 -6.704 -3.654 1.00 81.88 74 LYS A N 1
ATOM 647 C CA . LYS A 1 74 ? 24.397 -7.420 -4.420 1.00 81.88 74 LYS A CA 1
ATOM 648 C C . LYS A 1 74 ? 24.083 -8.808 -3.860 1.00 81.88 74 LYS A C 1
ATOM 650 O O . LYS A 1 74 ? 22.938 -9.233 -3.959 1.00 81.88 74 LYS A O 1
ATOM 655 N N . LEU A 1 75 ? 25.049 -9.487 -3.241 1.00 85.06 75 LEU A N 1
ATOM 656 C CA . LEU A 1 75 ? 24.837 -10.744 -2.512 1.00 85.06 75 LEU A CA 1
ATOM 657 C C . LEU A 1 75 ? 24.324 -10.510 -1.086 1.00 85.06 75 LEU A C 1
ATOM 659 O O . LEU A 1 75 ? 23.507 -11.284 -0.582 1.00 85.06 75 LEU A O 1
ATOM 663 N N . LEU A 1 76 ? 24.760 -9.430 -0.436 1.00 88.31 76 LEU A N 1
ATOM 664 C CA . LEU A 1 76 ? 24.370 -9.089 0.926 1.00 88.31 76 LEU A CA 1
ATOM 665 C C . LEU A 1 76 ? 22.890 -8.711 1.005 1.00 88.31 76 LEU A C 1
ATOM 667 O O . LEU A 1 76 ? 22.227 -9.146 1.938 1.00 88.31 76 LEU A O 1
ATOM 671 N N . THR A 1 77 ? 22.341 -7.952 0.049 1.00 87.50 77 THR A N 1
ATOM 672 C CA . THR A 1 77 ? 20.926 -7.533 0.098 1.00 87.50 77 THR A CA 1
ATOM 673 C C . THR A 1 77 ? 19.950 -8.726 0.120 1.00 87.50 77 THR A C 1
ATOM 675 O O . THR A 1 77 ? 19.129 -8.786 1.041 1.00 87.50 77 THR A O 1
ATOM 678 N N . PRO A 1 78 ? 20.035 -9.720 -0.791 1.00 88.44 78 PRO A N 1
ATOM 679 C CA . PRO A 1 78 ? 19.205 -10.921 -0.717 1.00 88.44 78 PRO A CA 1
ATOM 680 C C . PRO A 1 78 ? 19.528 -11.797 0.499 1.00 88.44 78 PRO A C 1
ATOM 682 O O . PRO A 1 78 ? 18.611 -12.372 1.076 1.00 88.44 78 PRO A O 1
ATOM 685 N N . THR A 1 79 ? 20.795 -11.871 0.929 1.00 91.06 79 THR A N 1
ATOM 686 C CA . THR A 1 79 ? 21.197 -12.640 2.125 1.00 91.06 79 THR A CA 1
ATOM 687 C C . THR A 1 79 ? 20.606 -12.050 3.404 1.00 91.06 79 THR A C 1
ATOM 689 O O . THR A 1 79 ? 20.071 -12.773 4.237 1.00 91.06 79 THR A O 1
ATOM 692 N N . PHE A 1 80 ? 20.650 -10.729 3.561 1.00 93.25 80 PHE A N 1
ATOM 693 C CA . PHE A 1 80 ? 20.064 -10.023 4.696 1.00 93.25 80 PHE A CA 1
ATOM 694 C C . PHE A 1 80 ? 18.546 -10.201 4.732 1.00 93.25 80 PHE A C 1
ATOM 696 O O . PHE A 1 80 ? 17.981 -10.534 5.773 1.00 93.25 80 PHE A O 1
ATOM 703 N N . PHE A 1 81 ? 17.890 -10.061 3.577 1.00 91.94 81 PHE A N 1
ATOM 704 C CA . PHE A 1 81 ? 16.466 -10.346 3.443 1.00 91.94 81 PHE A CA 1
ATOM 705 C C . PHE A 1 81 ? 16.140 -11.806 3.808 1.00 91.94 81 PHE A C 1
ATOM 707 O O . PHE A 1 81 ? 15.192 -12.071 4.547 1.00 91.94 81 PHE A O 1
ATOM 714 N N . LEU A 1 82 ? 16.965 -12.760 3.374 1.00 92.75 82 LEU A N 1
ATOM 715 C CA . LEU A 1 82 ? 16.835 -14.169 3.731 1.00 92.75 82 LEU A CA 1
ATOM 716 C C . LEU A 1 82 ? 16.992 -14.410 5.242 1.00 92.75 82 LEU A C 1
ATOM 718 O O . LEU A 1 82 ? 16.186 -15.119 5.837 1.00 92.75 82 LEU A O 1
ATOM 722 N N . ILE A 1 83 ? 17.972 -13.784 5.895 1.00 93.38 83 ILE A N 1
ATOM 723 C CA . ILE A 1 83 ? 18.157 -13.895 7.349 1.00 93.38 83 ILE A CA 1
ATOM 724 C C . ILE A 1 83 ? 16.928 -13.354 8.090 1.00 93.38 83 ILE A C 1
ATOM 726 O O . ILE A 1 83 ? 16.400 -14.036 8.969 1.00 93.38 83 ILE A O 1
ATOM 730 N N . ILE A 1 84 ? 16.424 -12.172 7.711 1.00 94.00 84 ILE A N 1
ATOM 731 C CA . ILE A 1 84 ? 15.213 -11.594 8.317 1.00 94.00 84 ILE A CA 1
ATOM 732 C C . ILE A 1 84 ? 14.017 -12.531 8.144 1.00 94.00 84 ILE A C 1
ATOM 734 O O . ILE A 1 84 ? 13.278 -12.765 9.099 1.00 94.00 84 ILE A O 1
ATOM 738 N N . THR A 1 85 ? 13.815 -13.079 6.946 1.00 92.56 85 THR A N 1
ATOM 739 C CA . THR A 1 85 ? 12.678 -13.973 6.677 1.00 92.56 85 THR A CA 1
ATOM 740 C C . THR A 1 85 ? 12.773 -15.289 7.452 1.00 92.56 85 THR A C 1
ATOM 742 O O . THR A 1 85 ? 11.752 -15.762 7.952 1.00 92.56 85 THR A O 1
ATOM 745 N N . ILE A 1 86 ? 13.975 -15.843 7.648 1.00 92.56 86 ILE A N 1
ATOM 746 C CA . ILE A 1 86 ? 14.195 -17.012 8.516 1.00 92.56 86 ILE A CA 1
ATOM 747 C C . ILE A 1 86 ? 13.883 -16.677 9.978 1.00 92.56 86 ILE A C 1
ATOM 749 O O . ILE A 1 86 ? 13.179 -17.443 10.636 1.00 92.56 86 ILE A O 1
ATOM 753 N N . ILE A 1 87 ? 14.354 -15.532 10.487 1.00 93.25 87 ILE A N 1
ATOM 754 C CA . ILE A 1 87 ? 14.059 -15.084 11.859 1.00 93.25 87 ILE A CA 1
ATOM 755 C C . ILE A 1 87 ? 12.546 -14.910 12.047 1.00 93.25 87 ILE A C 1
ATOM 757 O O . ILE A 1 87 ? 11.983 -15.421 13.017 1.00 93.25 87 ILE A O 1
ATOM 761 N N . GLN A 1 88 ? 11.878 -14.252 11.096 1.00 92.56 88 GLN A N 1
ATOM 762 C CA . GLN A 1 88 ? 10.429 -14.057 11.101 1.00 92.56 88 GLN A CA 1
ATOM 763 C C . GLN A 1 88 ? 9.673 -15.389 11.134 1.00 92.56 88 GLN A C 1
ATOM 765 O O . GLN A 1 88 ? 8.718 -15.535 11.898 1.00 92.56 88 GLN A O 1
ATOM 770 N N . LEU A 1 89 ? 10.100 -16.367 10.329 1.00 91.44 89 LEU A N 1
ATOM 771 C CA . LEU A 1 89 ? 9.466 -17.681 10.269 1.00 91.44 89 LEU A CA 1
ATOM 772 C C . LEU A 1 89 ? 9.709 -18.510 11.539 1.00 91.44 89 LEU A C 1
ATOM 774 O O . LEU A 1 89 ? 8.806 -19.207 11.994 1.00 91.44 89 LEU A O 1
ATOM 778 N N . HIS A 1 90 ? 10.917 -18.458 12.100 1.00 90.50 90 HIS A N 1
ATOM 779 C CA . HIS A 1 90 ? 11.299 -19.307 13.226 1.00 90.50 90 HIS A CA 1
ATOM 780 C C . HIS A 1 90 ? 10.768 -18.789 14.565 1.00 90.50 90 HIS A C 1
ATOM 782 O O . HIS A 1 90 ? 10.204 -19.563 15.337 1.00 90.50 90 HIS A O 1
ATOM 788 N N . TYR A 1 91 ? 10.951 -17.496 14.842 1.00 89.88 91 TYR A N 1
ATOM 789 C CA . TYR A 1 91 ? 10.633 -16.917 16.147 1.00 89.88 91 TYR A CA 1
ATOM 790 C C . TYR A 1 91 ? 9.221 -16.342 16.187 1.00 89.88 91 TYR A C 1
ATOM 792 O O . TYR A 1 91 ? 8.445 -16.685 17.066 1.00 89.88 91 TYR A O 1
ATOM 800 N N . PHE A 1 92 ? 8.857 -15.507 15.213 1.00 89.44 92 PHE A N 1
ATOM 801 C CA . PHE A 1 92 ? 7.620 -14.731 15.306 1.00 89.44 92 PHE A CA 1
ATOM 802 C C . PHE A 1 92 ? 6.398 -15.437 14.719 1.00 89.44 92 PHE A C 1
ATOM 804 O O . PHE A 1 92 ? 5.277 -15.112 15.091 1.00 89.44 92 PHE A O 1
ATOM 811 N N . HIS A 1 93 ? 6.564 -16.388 13.798 1.00 88.31 93 HIS A N 1
ATOM 812 C CA . HIS A 1 93 ? 5.432 -16.913 13.031 1.00 88.31 93 HIS A CA 1
ATOM 813 C C . HIS A 1 93 ? 4.387 -17.653 13.872 1.00 88.31 93 HIS A C 1
ATOM 815 O O . HIS A 1 93 ? 3.192 -17.462 13.651 1.00 88.31 93 HIS A O 1
ATOM 821 N N . LYS A 1 94 ? 4.819 -18.495 14.818 1.00 85.44 94 LYS A N 1
ATOM 822 C CA . LYS A 1 94 ? 3.898 -19.272 15.664 1.00 85.44 94 LYS A CA 1
ATOM 823 C C . LYS A 1 94 ? 3.096 -18.350 16.576 1.00 85.44 94 LYS A C 1
ATOM 825 O O . LYS A 1 94 ? 1.869 -18.404 16.563 1.00 85.44 94 LYS A O 1
ATOM 830 N N . ASP A 1 95 ? 3.792 -17.455 17.267 1.00 86.25 95 ASP A N 1
ATOM 831 C CA . ASP A 1 95 ? 3.181 -16.470 18.159 1.00 86.25 95 ASP A CA 1
ATOM 832 C C . ASP A 1 95 ? 2.260 -15.531 17.378 1.00 86.25 95 ASP A C 1
ATOM 834 O O . ASP A 1 95 ? 1.138 -15.260 17.800 1.00 86.25 95 ASP A O 1
ATOM 838 N N . PHE A 1 96 ? 2.679 -15.114 16.178 1.00 85.81 96 PHE A N 1
ATOM 839 C CA . PHE A 1 96 ? 1.868 -14.308 15.274 1.00 85.81 96 PHE A CA 1
ATOM 840 C C . PHE A 1 96 ? 0.586 -15.031 14.840 1.00 85.81 96 PHE A C 1
ATOM 842 O O . PHE A 1 96 ? -0.491 -14.438 14.832 1.00 85.81 96 PHE A O 1
ATOM 849 N N . LEU A 1 97 ? 0.660 -16.310 14.462 1.00 85.50 97 LEU A N 1
ATOM 850 C CA . LEU A 1 97 ? -0.525 -17.076 14.064 1.00 85.50 97 LEU A CA 1
ATOM 851 C C . LEU A 1 97 ? -1.514 -17.279 15.214 1.00 85.50 97 LEU A C 1
ATOM 853 O O . LEU A 1 97 ? -2.716 -17.359 14.953 1.00 85.50 97 LEU A O 1
ATOM 857 N N . LEU A 1 98 ? -1.006 -17.339 16.442 1.00 84.56 98 LEU A N 1
ATOM 858 C CA . LEU A 1 98 ? -1.786 -17.474 17.662 1.00 84.56 98 LEU A CA 1
ATOM 859 C C . LEU A 1 98 ? -2.473 -16.149 18.033 1.00 84.56 98 LEU A C 1
ATOM 861 O O . LEU A 1 98 ? -3.694 -16.126 18.146 1.00 84.56 98 LEU A O 1
ATOM 865 N N . ILE A 1 99 ? -1.747 -15.025 18.094 1.00 83.38 99 ILE A N 1
ATOM 866 C CA . ILE A 1 99 ? -2.341 -13.707 18.413 1.00 83.38 99 ILE A CA 1
ATOM 867 C C . ILE A 1 99 ? -3.305 -13.212 17.330 1.00 83.38 99 ILE A C 1
ATOM 869 O O . ILE A 1 99 ? -4.265 -12.497 17.608 1.00 83.38 99 ILE A O 1
ATOM 873 N N . SER A 1 100 ? -3.048 -13.584 16.076 1.00 81.50 100 SER A N 1
ATOM 874 C CA . SER A 1 100 ? -3.879 -13.207 14.933 1.00 81.50 100 SER A CA 1
ATOM 875 C C . SER A 1 100 ? -5.156 -14.049 14.819 1.00 81.50 100 SER A C 1
ATOM 877 O O . SER A 1 100 ? -5.959 -13.816 13.907 1.00 81.50 100 SER A O 1
ATOM 879 N N . ASP A 1 101 ? -5.367 -15.025 15.712 1.00 81.69 101 ASP A N 1
ATOM 880 C CA . ASP A 1 101 ? -6.602 -15.791 15.728 1.00 81.69 101 ASP A CA 1
ATOM 881 C C . ASP A 1 101 ? -7.788 -14.954 16.197 1.00 81.69 101 ASP A C 1
ATOM 883 O O . ASP A 1 101 ? -7.745 -14.269 17.217 1.00 81.69 101 ASP A O 1
ATOM 887 N N . ILE A 1 102 ? -8.883 -15.053 15.448 1.00 75.88 102 ILE A N 1
ATOM 888 C CA . ILE A 1 102 ? -10.118 -14.315 15.708 1.00 75.88 102 ILE A CA 1
ATOM 889 C C . ILE A 1 102 ? -10.676 -14.697 17.089 1.00 75.88 102 ILE A C 1
ATOM 891 O O . ILE A 1 102 ? -11.201 -13.844 17.803 1.00 75.88 102 ILE A O 1
ATOM 895 N N . HIS A 1 103 ? -10.489 -15.959 17.489 1.00 70.56 103 HIS A N 1
ATOM 896 C CA . HIS A 1 103 ? -10.966 -16.512 18.758 1.00 70.56 103 HIS A CA 1
ATOM 897 C C . HIS A 1 103 ? -9.921 -16.527 19.882 1.00 70.56 103 HIS A C 1
ATOM 899 O O . HIS A 1 103 ? -10.216 -17.026 20.969 1.00 70.56 103 HIS A O 1
ATOM 905 N N . TYR A 1 104 ? -8.720 -15.979 19.661 1.00 68.56 104 TYR A N 1
ATOM 906 C CA . TYR A 1 104 ? -7.626 -16.063 20.632 1.00 68.56 104 TYR A CA 1
ATOM 907 C C . TYR A 1 104 ? -8.038 -15.542 22.023 1.00 68.56 104 TYR A C 1
ATOM 909 O O . TYR A 1 104 ? -7.994 -16.278 23.006 1.00 68.56 104 TYR A O 1
ATOM 917 N N . ARG A 1 105 ? -8.563 -14.309 22.090 1.00 59.59 105 ARG A N 1
ATOM 918 C CA . ARG A 1 105 ? -8.998 -13.684 23.356 1.00 59.59 105 ARG A CA 1
ATOM 919 C C . ARG A 1 105 ? -10.298 -14.253 23.926 1.00 59.59 105 ARG A C 1
ATOM 921 O O . ARG A 1 105 ? -10.491 -14.195 25.134 1.00 59.59 105 ARG A O 1
ATOM 928 N N . SER A 1 106 ? -11.190 -14.804 23.095 1.00 57.00 106 SER A N 1
ATOM 929 C CA . SER A 1 106 ? -12.397 -15.470 23.611 1.00 57.00 106 SER A CA 1
ATOM 930 C C . SER A 1 106 ? -12.053 -16.793 24.297 1.00 57.00 106 SER A C 1
ATOM 932 O O . SER A 1 106 ? -12.680 -17.145 25.289 1.00 57.00 106 SER A O 1
ATOM 934 N N . SER A 1 107 ? -11.036 -17.509 23.803 1.00 54.88 107 SER A N 1
ATOM 935 C CA . SER A 1 107 ? -10.593 -18.779 24.387 1.00 54.88 107 SER A CA 1
ATOM 936 C C . SER A 1 107 ? -9.924 -18.602 25.753 1.00 54.88 107 SER A C 1
ATOM 938 O O . SER A 1 107 ? -10.094 -19.459 26.615 1.00 54.88 107 SER A O 1
ATOM 940 N N . GLU A 1 108 ? -9.195 -17.504 25.965 1.00 56.56 108 GLU A N 1
ATOM 941 C CA . GLU A 1 108 ? -8.553 -17.178 27.249 1.00 56.56 108 GLU A CA 1
ATOM 942 C C . GLU A 1 108 ? -9.602 -16.887 28.341 1.00 56.56 108 GLU A C 1
ATOM 944 O O . GLU A 1 108 ? -9.545 -17.454 29.428 1.00 56.56 108 GLU A O 1
ATOM 949 N N . TYR A 1 109 ? -10.660 -16.137 28.005 1.00 50.72 109 TYR A N 1
ATOM 950 C CA . TYR A 1 109 ? -11.778 -15.855 28.919 1.00 50.72 109 TYR A CA 1
ATOM 951 C C . TYR A 1 109 ? -12.593 -17.114 29.289 1.00 50.72 109 TYR A C 1
ATOM 953 O O . TYR A 1 109 ? -13.066 -17.262 30.420 1.00 50.72 109 TYR A O 1
ATOM 961 N N . ILE A 1 110 ? -12.751 -18.049 28.343 1.00 55.59 110 ILE A N 1
ATOM 962 C CA . ILE A 1 110 ? -13.430 -19.335 28.579 1.00 55.59 110 ILE A CA 1
ATOM 963 C C . ILE A 1 110 ? -12.560 -20.262 29.443 1.00 55.59 110 ILE A C 1
ATOM 965 O O . ILE A 1 110 ? -13.089 -20.957 30.313 1.00 55.59 110 ILE A O 1
ATOM 969 N N . ALA A 1 111 ? -11.237 -20.261 29.253 1.00 52.94 111 ALA A N 1
ATOM 970 C CA . ALA A 1 111 ? -10.314 -21.067 30.051 1.00 52.94 111 ALA A CA 1
ATOM 971 C C . ALA A 1 111 ? -10.303 -20.644 31.532 1.00 52.94 111 ALA A C 1
ATOM 973 O O . ALA A 1 111 ? -10.356 -21.511 32.406 1.00 52.94 111 ALA A O 1
ATOM 974 N N . ASP A 1 112 ? -10.343 -19.340 31.820 1.00 50.41 112 ASP A N 1
ATOM 975 C CA . ASP A 1 112 ? -10.446 -18.830 33.195 1.00 50.41 112 ASP A CA 1
ATOM 976 C C . ASP A 1 112 ? -11.818 -19.116 33.829 1.00 50.41 112 ASP A C 1
ATOM 978 O O . ASP A 1 112 ? -11.908 -19.497 34.999 1.00 50.41 112 ASP A O 1
ATOM 982 N N . THR A 1 113 ? -12.899 -19.049 33.043 1.00 52.31 113 THR A N 1
ATOM 983 C CA . THR A 1 113 ? -14.255 -19.392 33.517 1.00 52.31 113 THR A CA 1
ATOM 984 C C . THR A 1 113 ? -14.390 -20.889 33.837 1.00 52.31 113 THR A C 1
ATOM 986 O O . THR A 1 113 ? -15.044 -21.281 34.807 1.00 52.31 113 THR A O 1
ATOM 989 N N . THR A 1 114 ? -13.729 -21.755 33.065 1.00 50.34 114 THR A N 1
ATOM 990 C CA . THR A 1 114 ? -13.792 -23.215 33.258 1.00 50.34 114 THR A CA 1
ATOM 991 C C . THR A 1 114 ? -12.998 -23.658 34.495 1.00 50.34 114 THR A C 1
ATOM 993 O O . THR A 1 114 ? -13.417 -24.576 35.208 1.00 50.34 114 THR A O 1
ATOM 996 N N . GLN A 1 115 ? -11.899 -22.969 34.823 1.00 47.59 115 GLN A N 1
ATOM 997 C CA . GLN A 1 115 ? -11.133 -23.237 36.046 1.00 47.59 115 GLN A CA 1
ATOM 998 C C . GLN A 1 115 ? -11.868 -22.792 37.318 1.00 47.59 115 GLN A C 1
ATOM 1000 O O . GLN A 1 115 ? -11.804 -23.497 38.325 1.00 47.59 115 GLN A O 1
ATOM 1005 N N . LEU A 1 116 ? -12.651 -21.708 37.266 1.00 41.19 116 LEU A N 1
ATOM 1006 C CA . LEU A 1 116 ? -13.464 -21.275 38.410 1.00 41.19 116 LEU A CA 1
ATOM 1007 C C . LEU A 1 116 ? -14.677 -22.193 38.662 1.00 41.19 116 LEU A C 1
ATOM 1009 O O . LEU A 1 116 ? -15.121 -22.334 39.797 1.00 41.19 116 LEU A O 1
ATOM 1013 N N . THR A 1 117 ? -15.168 -22.884 37.629 1.00 42.59 117 THR A N 1
ATOM 1014 C CA . THR A 1 117 ? -16.331 -23.788 37.737 1.00 42.59 117 THR A CA 1
ATOM 1015 C C . THR A 1 117 ? -15.946 -25.211 38.181 1.00 42.59 117 THR A C 1
ATOM 1017 O O . THR A 1 117 ? -16.795 -25.983 38.624 1.00 42.59 117 THR A O 1
ATOM 1020 N N . THR A 1 118 ? -14.659 -25.576 38.126 1.00 39.56 118 THR A N 1
ATOM 1021 C CA . THR A 1 118 ? -14.190 -26.926 38.505 1.00 39.56 118 THR A CA 1
ATOM 1022 C C . THR A 1 118 ? -13.879 -27.054 40.008 1.00 39.56 118 THR A C 1
ATOM 1024 O O . THR A 1 118 ? -13.778 -28.164 40.523 1.00 39.56 118 THR A O 1
ATOM 1027 N N . ALA A 1 119 ? -13.802 -25.942 40.749 1.00 36.41 119 ALA A N 1
ATOM 1028 C CA . ALA A 1 119 ? -13.519 -25.940 42.190 1.00 36.41 119 ALA A CA 1
ATOM 1029 C C . ALA A 1 119 ? -14.768 -25.965 43.102 1.00 36.41 119 ALA A C 1
ATOM 1031 O O . ALA A 1 119 ? -14.624 -26.037 44.321 1.00 36.41 119 ALA A O 1
ATOM 1032 N N . SER A 1 120 ? -15.989 -25.940 42.557 1.00 37.69 120 SER A N 1
ATOM 1033 C CA . SER A 1 120 ? -17.218 -25.939 43.365 1.00 37.69 120 SER A CA 1
ATOM 1034 C C . SER A 1 120 ? -18.341 -26.751 42.720 1.00 37.69 120 SER A C 1
ATOM 1036 O O . SER A 1 120 ? -19.302 -26.189 42.210 1.00 37.69 120 SER A O 1
ATOM 1038 N N . ASN A 1 121 ? -18.240 -28.080 42.740 1.00 29.70 121 ASN A N 1
ATOM 1039 C CA . ASN A 1 121 ? -19.381 -28.953 42.449 1.00 29.70 121 ASN A CA 1
ATOM 1040 C C . ASN A 1 121 ? -19.459 -30.100 43.469 1.00 29.70 121 ASN A C 1
ATOM 1042 O O . ASN A 1 121 ? -18.889 -31.172 43.276 1.00 29.70 121 ASN A O 1
ATOM 1046 N N . ILE A 1 122 ? -20.189 -29.852 44.561 1.00 36.16 122 ILE A N 1
ATOM 1047 C CA . ILE A 1 122 ? -20.925 -30.878 45.314 1.00 36.16 122 ILE A CA 1
ATOM 1048 C C . ILE A 1 122 ? -22.359 -30.829 44.764 1.00 36.16 122 ILE A C 1
ATOM 1050 O O . ILE A 1 122 ? -22.929 -29.738 44.736 1.00 36.16 122 ILE A O 1
ATOM 1054 N N . PRO A 1 123 ? -22.957 -31.944 44.313 1.00 32.66 123 PRO A N 1
ATOM 1055 C CA . PRO A 1 123 ? -24.327 -31.927 43.826 1.00 32.66 123 PRO A CA 1
ATOM 1056 C C . PRO A 1 123 ? -25.279 -31.968 45.021 1.00 32.66 123 PRO A C 1
ATOM 1058 O O . PRO A 1 123 ? -25.145 -32.844 45.872 1.00 32.66 123 PRO A O 1
ATOM 1061 N N . ASN A 1 124 ? -26.251 -31.059 45.081 1.00 26.19 124 ASN A N 1
ATOM 1062 C CA . ASN A 1 124 ? -27.485 -31.346 45.799 1.00 26.19 124 ASN A CA 1
ATOM 1063 C C . ASN A 1 124 ? -28.695 -30.647 45.178 1.00 26.19 124 ASN A C 1
ATOM 1065 O O . ASN A 1 124 ? -28.616 -29.560 44.612 1.00 26.19 124 ASN A O 1
ATOM 1069 N N . ASP A 1 125 ? -29.777 -31.398 45.269 1.00 23.81 125 ASP A N 1
ATOM 1070 C CA . ASP A 1 125 ? -31.040 -31.360 44.554 1.00 23.81 125 ASP A CA 1
ATOM 1071 C C . ASP A 1 125 ? -32.056 -30.365 45.159 1.00 23.81 125 ASP A C 1
ATOM 1073 O O . ASP A 1 125 ? -31.990 -30.035 46.343 1.00 23.81 125 ASP A O 1
ATOM 1077 N N . SER A 1 126 ? -33.059 -30.020 44.343 1.00 28.12 126 SER A N 1
ATOM 1078 C CA . SER A 1 126 ? -34.431 -29.587 44.676 1.00 28.12 126 SER A CA 1
ATOM 1079 C C . SER A 1 126 ? -34.790 -28.113 45.028 1.00 28.12 126 SER A C 1
ATOM 1081 O O . SER A 1 126 ? -34.399 -27.550 46.043 1.00 28.12 126 SER A O 1
ATOM 1083 N N . THR A 1 127 ? -35.696 -27.583 44.179 1.00 24.66 127 THR A N 1
ATOM 1084 C CA . THR A 1 127 ? -36.933 -26.781 44.427 1.00 24.66 127 THR A CA 1
ATOM 1085 C C . THR A 1 127 ? -36.938 -25.327 44.958 1.00 24.66 127 THR A C 1
ATOM 1087 O O . THR A 1 127 ? -36.694 -25.070 46.126 1.00 24.66 127 THR A O 1
ATOM 1090 N N . GLU A 1 128 ? -37.379 -24.431 44.053 1.00 24.81 128 GLU A N 1
ATOM 1091 C CA . GLU A 1 128 ? -38.375 -23.322 44.106 1.00 24.81 128 GLU A CA 1
ATOM 1092 C C . GLU A 1 128 ? -38.555 -22.325 45.288 1.00 24.81 128 GLU A C 1
ATOM 1094 O O . GLU A 1 128 ? -38.598 -22.688 46.457 1.00 24.81 128 GLU A O 1
ATOM 1099 N N . THR A 1 129 ? -38.935 -21.090 44.872 1.00 22.77 129 THR A N 1
ATOM 1100 C CA . THR A 1 129 ? -39.591 -19.925 45.553 1.00 22.77 129 THR A CA 1
ATOM 1101 C C . THR A 1 129 ? -38.672 -18.868 46.212 1.00 22.77 129 THR A C 1
ATOM 1103 O O . THR A 1 129 ? -37.656 -19.235 46.776 1.00 22.77 129 THR A O 1
ATOM 1106 N N . HIS A 1 130 ? -38.903 -17.538 46.266 1.00 21.28 130 HIS A N 1
ATOM 1107 C CA . HIS A 1 130 ? -39.728 -16.492 45.608 1.00 21.28 130 HIS A CA 1
ATOM 1108 C C . HIS A 1 130 ? -39.372 -15.120 46.289 1.00 21.28 130 HIS A C 1
ATOM 1110 O O . HIS A 1 130 ? -39.116 -15.126 47.487 1.00 21.28 130 HIS A O 1
ATOM 1116 N N . ILE A 1 131 ? -39.441 -13.978 45.565 1.00 24.45 131 ILE A N 1
ATOM 1117 C CA . ILE A 1 131 ? -39.580 -12.540 46.002 1.00 24.45 131 ILE A CA 1
ATOM 1118 C C . ILE A 1 131 ? -38.414 -11.828 46.754 1.00 24.45 131 ILE A C 1
ATOM 1120 O O . ILE A 1 131 ? -38.011 -12.270 47.818 1.00 24.45 131 ILE A O 1
ATOM 1124 N N . THR A 1 132 ? -37.734 -10.802 46.195 1.00 21.88 132 THR A N 1
ATOM 1125 C CA . THR A 1 132 ? -37.982 -9.320 46.049 1.00 21.88 132 THR A CA 1
ATOM 1126 C C . THR A 1 132 ? -37.503 -8.442 47.232 1.00 21.88 132 THR A C 1
ATOM 1128 O O . THR A 1 132 ? -37.879 -8.716 48.363 1.00 21.88 132 THR A O 1
ATOM 1131 N N . ILE A 1 133 ? -36.784 -7.337 46.917 1.00 24.98 133 ILE A N 1
ATOM 1132 C CA . ILE A 1 133 ? -36.889 -5.929 47.426 1.00 24.98 133 ILE A CA 1
ATOM 1133 C C . ILE A 1 133 ? -35.521 -5.205 47.653 1.00 24.98 133 ILE A C 1
ATOM 1135 O O . ILE A 1 133 ? -34.694 -5.646 48.438 1.00 24.98 133 ILE A O 1
ATOM 1139 N N . GLU A 1 134 ? -35.389 -4.071 46.938 1.00 21.95 134 GLU A N 1
ATOM 1140 C CA . GLU A 1 134 ? -34.733 -2.753 47.189 1.00 21.95 134 GLU A CA 1
ATOM 1141 C C . GLU A 1 134 ? -33.213 -2.500 47.389 1.00 21.95 134 GLU A C 1
ATOM 1143 O O . GLU A 1 134 ? -32.569 -2.971 48.315 1.00 21.95 134 GLU A O 1
ATOM 1148 N N . HIS A 1 135 ? -32.714 -1.640 46.477 1.00 23.42 135 HIS A N 1
ATOM 1149 C CA . HIS A 1 135 ? -32.097 -0.296 46.602 1.00 23.42 135 HIS A CA 1
ATOM 1150 C C . HIS A 1 135 ? -30.940 0.047 47.580 1.00 23.42 135 HIS A C 1
ATOM 1152 O O . HIS A 1 135 ? -31.054 -0.052 48.794 1.00 23.42 135 HIS A O 1
ATOM 1158 N N . GLU A 1 136 ? -29.926 0.677 46.956 1.00 23.56 136 GLU A N 1
ATOM 1159 C CA . GLU A 1 136 ? -28.987 1.716 47.438 1.00 23.56 136 GLU A CA 1
ATOM 1160 C C . GLU A 1 136 ? -27.817 1.340 48.370 1.00 23.56 136 GLU A C 1
ATOM 1162 O O . GLU A 1 136 ? -27.988 1.020 49.541 1.00 23.56 136 GLU A O 1
ATOM 1167 N N . ASN A 1 137 ? -26.581 1.490 47.868 1.00 23.42 137 ASN A N 1
ATOM 1168 C CA . ASN A 1 137 ? -25.699 2.604 48.255 1.00 23.42 137 ASN A CA 1
ATOM 1169 C C . ASN A 1 137 ? -24.325 2.536 47.565 1.00 23.42 137 ASN A C 1
ATOM 1171 O O . ASN A 1 137 ? -23.736 1.469 47.388 1.00 23.42 137 ASN A O 1
ATOM 1175 N N . GLU A 1 138 ? -23.830 3.719 47.193 1.00 26.45 138 GLU A N 1
ATOM 1176 C CA . GLU A 1 138 ? -22.438 4.000 46.845 1.00 26.45 138 GLU A CA 1
ATOM 1177 C C . GLU A 1 138 ? -21.491 3.493 47.945 1.00 26.45 138 GLU A C 1
ATOM 1179 O O . GLU A 1 138 ? -21.743 3.710 49.131 1.00 26.45 138 GLU A O 1
ATOM 1184 N N . ILE A 1 139 ? -20.376 2.856 47.567 1.00 27.78 139 ILE A N 1
ATOM 1185 C CA . ILE A 1 139 ? -19.268 2.594 48.492 1.00 27.78 139 ILE A CA 1
ATOM 1186 C C . ILE A 1 139 ? -17.990 3.224 47.945 1.00 27.78 139 ILE A C 1
ATOM 1188 O O . ILE A 1 139 ? -17.356 2.767 46.994 1.00 27.78 139 ILE A O 1
ATOM 1192 N N . GLU A 1 140 ? -17.679 4.319 48.621 1.00 23.94 140 GLU A N 1
ATOM 1193 C CA . GLU A 1 140 ? -16.457 5.093 48.694 1.00 23.94 140 GLU A CA 1
ATOM 1194 C C . GLU A 1 140 ? -15.236 4.225 49.072 1.00 23.94 140 GLU A C 1
ATOM 1196 O O . GLU A 1 140 ? -15.307 3.302 49.884 1.00 23.94 140 GLU A O 1
ATOM 1201 N N . CYS A 1 141 ? -14.087 4.531 48.468 1.00 23.55 141 CYS A N 1
ATOM 1202 C CA . CYS A 1 141 ? -12.815 3.838 48.675 1.00 23.55 141 CYS A CA 1
ATOM 1203 C C . CYS A 1 141 ? -12.150 4.295 49.996 1.00 23.55 141 CYS A C 1
ATOM 1205 O O . CYS A 1 141 ? -11.887 5.494 50.134 1.00 23.55 141 CYS A O 1
ATOM 1207 N N . PRO A 1 142 ? -11.807 3.410 50.958 1.00 28.30 142 PRO A N 1
ATOM 1208 C CA . PRO A 1 142 ? -11.125 3.838 52.175 1.00 28.30 142 PRO A CA 1
ATOM 1209 C C . PRO A 1 142 ? -9.624 4.044 51.937 1.00 28.30 142 PRO A C 1
ATOM 1211 O O . PRO A 1 142 ? -8.894 3.130 51.548 1.00 28.30 142 PRO A O 1
ATOM 1214 N N . LYS A 1 143 ? -9.151 5.255 52.243 1.00 25.11 143 LYS A N 1
ATOM 1215 C CA . LYS A 1 143 ? -7.737 5.561 52.502 1.00 25.11 143 LYS A CA 1
ATOM 1216 C C . LYS A 1 143 ? -7.309 5.026 53.879 1.00 25.11 143 LYS A C 1
ATOM 1218 O O . LYS A 1 143 ? -8.134 4.803 54.760 1.00 25.11 143 LYS A O 1
ATOM 1223 N N . THR A 1 144 ? -5.985 4.967 54.056 1.00 24.22 144 THR A N 1
ATOM 1224 C CA . THR A 1 144 ? -5.192 4.824 55.298 1.00 24.22 144 THR A CA 1
ATOM 1225 C C . THR A 1 144 ? -5.076 3.436 55.941 1.00 24.22 144 THR A C 1
ATOM 1227 O O . THR A 1 144 ? -5.926 3.002 56.707 1.00 24.22 144 THR A O 1
ATOM 1230 N N . LEU A 1 145 ? -3.910 2.808 55.739 1.00 27.27 145 LEU A N 1
ATOM 1231 C CA . LEU A 1 145 ? -3.276 1.934 56.728 1.00 27.27 145 LEU A CA 1
ATOM 1232 C C . LEU A 1 145 ? -1.897 2.509 57.073 1.00 27.27 145 LEU A C 1
ATOM 1234 O O . LEU A 1 145 ? -0.910 2.289 56.373 1.00 27.27 145 LEU A O 1
ATOM 1238 N N . ASP A 1 146 ? -1.874 3.273 58.164 1.00 25.70 146 ASP A N 1
ATOM 1239 C CA . ASP A 1 146 ? -0.675 3.655 58.904 1.00 25.70 146 ASP A CA 1
ATOM 1240 C C . ASP A 1 146 ? -0.090 2.426 59.613 1.00 25.70 146 ASP A C 1
ATOM 1242 O O . ASP A 1 146 ? -0.764 1.792 60.430 1.00 25.70 146 ASP A O 1
ATOM 1246 N N . LEU A 1 147 ? 1.193 2.125 59.382 1.00 30.97 147 LEU A N 1
ATOM 1247 C CA . LEU A 1 147 ? 1.950 1.176 60.204 1.00 30.97 147 LEU A CA 1
ATOM 1248 C C . LEU A 1 147 ? 3.048 1.894 61.009 1.00 30.97 147 LEU A C 1
ATOM 1250 O O . LEU A 1 147 ? 4.192 2.050 60.596 1.00 30.97 147 LEU A O 1
ATOM 1254 N N . LYS A 1 148 ? 2.605 2.361 62.177 1.00 30.69 148 LYS A N 1
ATOM 1255 C CA . LYS A 1 148 ? 3.247 2.449 63.503 1.00 30.69 148 LYS A CA 1
ATOM 1256 C C . LYS A 1 148 ? 4.778 2.251 63.618 1.00 30.69 148 LYS A C 1
ATOM 1258 O O . LYS A 1 148 ? 5.316 1.164 63.434 1.00 30.69 148 LYS A O 1
ATOM 1263 N N . SER A 1 149 ? 5.425 3.299 64.137 1.00 27.92 149 SER A N 1
ATOM 1264 C CA . SER A 1 149 ? 6.756 3.316 64.773 1.00 27.92 149 SER A CA 1
ATOM 1265 C C . SER A 1 149 ? 6.821 2.450 66.054 1.00 27.92 149 SER A C 1
ATOM 1267 O O . SER A 1 149 ? 5.869 2.489 66.842 1.00 27.92 149 SER A O 1
ATOM 1269 N N . PRO A 1 150 ? 7.916 1.708 66.336 1.00 35.56 150 PRO A N 1
ATOM 1270 C CA . PRO A 1 150 ? 8.077 0.979 67.593 1.00 35.56 150 PRO A CA 1
ATOM 1271 C C . PRO A 1 150 ? 8.984 1.720 68.594 1.00 35.56 150 PRO A C 1
ATOM 1273 O O . PRO A 1 150 ? 10.074 2.180 68.261 1.00 35.56 150 PRO A O 1
ATOM 1276 N N . ASN A 1 151 ? 8.570 1.759 69.867 1.00 28.31 151 ASN A N 1
ATOM 1277 C CA . ASN A 1 151 ? 9.388 2.231 70.989 1.00 28.31 151 ASN A CA 1
ATOM 1278 C C . ASN A 1 151 ? 9.567 1.120 72.053 1.00 28.31 151 ASN A C 1
ATOM 1280 O O . ASN A 1 151 ? 8.626 0.769 72.755 1.00 28.31 151 ASN A O 1
ATOM 1284 N N . ARG A 1 152 ? 10.810 0.618 72.157 1.00 30.42 152 ARG A N 1
ATOM 1285 C CA . ARG A 1 152 ? 11.616 0.311 73.368 1.00 30.42 152 ARG A CA 1
ATOM 1286 C C . ARG A 1 152 ? 11.100 -0.650 74.470 1.00 30.42 152 ARG A C 1
ATOM 1288 O O . ARG A 1 152 ? 10.296 -0.251 75.304 1.00 30.42 152 ARG A O 1
ATOM 1295 N N . ARG A 1 153 ? 11.843 -1.758 74.694 1.00 27.78 153 ARG A N 1
ATOM 1296 C CA . ARG A 1 153 ? 12.594 -2.034 75.957 1.00 27.78 153 ARG A CA 1
ATOM 1297 C C . ARG A 1 153 ? 13.633 -3.180 75.854 1.00 27.78 153 ARG A C 1
ATOM 1299 O O . ARG A 1 153 ? 13.412 -4.186 75.205 1.00 27.78 153 ARG A O 1
ATOM 1306 N N . ARG A 1 154 ? 14.765 -2.923 76.529 1.00 33.34 154 ARG A N 1
ATOM 1307 C CA . ARG A 1 154 ? 16.097 -3.570 76.662 1.00 33.34 154 ARG A CA 1
ATOM 1308 C C . ARG A 1 154 ? 16.194 -5.057 77.064 1.00 33.34 154 ARG A C 1
ATOM 1310 O O . ARG A 1 154 ? 15.517 -5.469 77.998 1.00 33.34 154 ARG A O 1
ATOM 1317 N N . THR A 1 155 ? 17.267 -5.713 76.590 1.00 24.23 155 THR A N 1
ATOM 1318 C CA . THR A 1 155 ? 18.327 -6.411 77.386 1.00 24.23 155 THR A CA 1
ATOM 1319 C C . THR A 1 155 ? 19.546 -6.667 76.460 1.00 24.23 155 THR A C 1
ATOM 1321 O O . THR A 1 155 ? 19.382 -7.266 75.412 1.00 24.23 155 THR A O 1
ATOM 1324 N N . ALA A 1 156 ? 20.649 -5.910 76.565 1.00 29.27 156 ALA A N 1
ATOM 1325 C CA . ALA A 1 156 ? 21.906 -6.167 77.303 1.00 29.27 156 ALA A CA 1
ATOM 1326 C C . ALA A 1 156 ? 22.953 -7.063 76.584 1.00 29.27 156 ALA A C 1
ATOM 1328 O O . ALA A 1 156 ? 22.843 -8.281 76.613 1.00 29.27 156 ALA A O 1
ATOM 1329 N N . SER A 1 157 ? 24.004 -6.451 76.010 1.00 25.48 157 SER A N 1
ATOM 1330 C CA . SER A 1 157 ? 25.453 -6.697 76.261 1.00 25.48 157 SER A CA 1
ATOM 1331 C C . SER A 1 157 ? 26.337 -6.077 75.145 1.00 25.48 157 SER A C 1
ATOM 1333 O O . SER A 1 157 ? 25.827 -5.842 74.051 1.00 25.48 157 SER A O 1
ATOM 1335 N N . PRO A 1 158 ? 27.606 -5.697 75.425 1.00 40.72 158 PRO A N 1
ATOM 1336 C CA . PRO A 1 158 ? 28.351 -4.710 74.635 1.00 40.72 158 PRO A CA 1
ATOM 1337 C C . PRO A 1 158 ? 29.482 -5.325 73.798 1.00 40.72 158 PRO A C 1
ATOM 1339 O O . PRO A 1 158 ? 30.115 -6.275 74.243 1.00 40.72 158 PRO A O 1
ATOM 1342 N N . THR A 1 159 ? 29.844 -4.716 72.664 1.00 25.61 159 THR A N 1
ATOM 1343 C CA . THR A 1 159 ? 31.247 -4.645 72.205 1.00 25.61 159 THR A CA 1
ATOM 1344 C C . THR A 1 159 ? 31.447 -3.406 71.325 1.00 25.61 159 THR A C 1
ATOM 1346 O O . THR A 1 159 ? 30.631 -3.092 70.464 1.00 25.61 159 THR A O 1
ATOM 1349 N N . SER A 1 160 ? 32.522 -2.694 71.654 1.00 32.84 160 SER A N 1
ATOM 1350 C CA . SER A 1 160 ? 33.183 -1.584 70.964 1.00 32.84 160 SER A CA 1
ATOM 1351 C C . SER A 1 160 ? 33.300 -1.777 69.449 1.00 32.84 160 SER A C 1
ATOM 1353 O O . SER A 1 160 ? 33.564 -2.895 69.034 1.00 32.84 160 SER A O 1
ATOM 1355 N N . GLU A 1 161 ? 33.180 -0.701 68.660 1.00 32.41 161 GLU A N 1
ATOM 1356 C CA . GLU A 1 161 ? 34.223 -0.238 67.724 1.00 32.41 161 GLU A CA 1
ATOM 1357 C C . GLU A 1 161 ? 33.894 1.165 67.173 1.00 32.41 161 GLU A C 1
ATOM 1359 O O . GLU A 1 161 ? 32.747 1.551 66.949 1.00 32.41 161 GLU A O 1
ATOM 1364 N N . LEU A 1 162 ? 34.965 1.940 67.042 1.00 45.44 162 LEU A N 1
ATOM 1365 C CA . LEU A 1 162 ? 35.080 3.334 66.639 1.00 45.44 162 LEU A CA 1
ATOM 1366 C C . LEU A 1 162 ? 34.978 3.436 65.106 1.00 45.44 162 LEU A C 1
ATOM 1368 O O . LEU A 1 162 ? 35.830 2.897 64.408 1.00 45.44 162 LEU A O 1
ATOM 1372 N N . GLY A 1 163 ? 33.965 4.138 64.584 1.00 35.19 163 GLY A N 1
ATOM 1373 C CA . GLY A 1 163 ? 33.746 4.319 63.143 1.00 35.19 163 GLY A CA 1
ATOM 1374 C C . GLY A 1 163 ? 33.410 5.765 62.764 1.00 35.19 163 GLY A C 1
ATOM 1375 O O . GLY A 1 163 ? 32.471 6.365 63.278 1.00 35.19 163 GLY A O 1
ATOM 1376 N N . THR A 1 164 ? 34.221 6.314 61.870 1.00 38.75 164 THR A N 1
ATOM 1377 C CA . THR A 1 164 ? 34.260 7.665 61.286 1.00 38.75 164 THR A CA 1
ATOM 1378 C C . THR A 1 164 ? 32.907 8.125 60.686 1.00 38.75 164 THR A C 1
ATOM 1380 O O . THR A 1 164 ? 32.254 7.338 60.006 1.00 38.75 164 THR A O 1
ATOM 1383 N N . PRO A 1 165 ? 32.476 9.400 60.833 1.00 47.59 165 PRO A N 1
ATOM 1384 C CA . PRO A 1 165 ? 31.130 9.872 60.445 1.00 47.59 165 PRO A CA 1
ATOM 1385 C C . PRO A 1 165 ? 30.891 10.065 58.931 1.00 47.59 165 PRO A C 1
ATOM 1387 O O . PRO A 1 165 ? 29.878 10.653 58.542 1.00 47.59 165 PRO A O 1
ATOM 1390 N N . THR A 1 166 ? 31.809 9.616 58.073 1.00 50.81 166 THR A N 1
ATOM 1391 C CA . THR A 1 166 ? 31.795 9.932 56.634 1.00 50.81 166 THR A CA 1
ATOM 1392 C C . THR A 1 166 ? 31.084 8.863 55.794 1.00 50.81 166 THR A C 1
ATOM 1394 O O . THR A 1 166 ? 30.352 9.215 54.879 1.00 50.81 166 THR A O 1
ATOM 1397 N N . THR A 1 167 ? 31.189 7.578 56.144 1.00 49.91 167 THR A N 1
ATOM 1398 C CA . THR A 1 167 ? 30.616 6.468 55.350 1.00 49.91 167 THR A CA 1
ATOM 1399 C C . THR A 1 167 ? 29.104 6.297 55.533 1.00 49.91 167 THR A C 1
ATOM 1401 O O . THR A 1 167 ? 28.391 5.960 54.594 1.00 49.91 167 THR A O 1
ATOM 1404 N N . LEU A 1 168 ? 28.580 6.607 56.723 1.00 53.53 168 LEU A N 1
ATOM 1405 C CA . LEU A 1 168 ? 27.150 6.470 57.032 1.00 53.53 168 LEU A CA 1
ATOM 1406 C C . LEU A 1 168 ? 26.291 7.525 56.314 1.00 53.53 168 LEU A C 1
ATOM 1408 O O . LEU A 1 168 ? 25.122 7.286 56.023 1.00 53.53 168 LEU A O 1
ATOM 1412 N N . LYS A 1 169 ? 26.867 8.692 55.995 1.00 54.53 169 LYS A N 1
ATOM 1413 C CA . LYS A 1 169 ? 26.178 9.723 55.207 1.00 54.53 169 LYS A CA 1
ATOM 1414 C C . LYS A 1 169 ? 26.011 9.298 53.749 1.00 54.53 169 LYS A C 1
ATOM 1416 O O . LYS A 1 169 ? 24.916 9.451 53.220 1.00 54.53 169 LYS A O 1
ATOM 1421 N N . GLU A 1 170 ? 27.040 8.700 53.151 1.00 55.09 170 GLU A N 1
ATOM 1422 C CA . GLU A 1 170 ? 26.997 8.214 51.765 1.00 55.09 170 GLU A CA 1
ATOM 1423 C C . GLU A 1 170 ? 26.018 7.037 51.588 1.00 55.09 170 GLU A C 1
ATOM 1425 O O . GLU A 1 170 ? 25.252 7.018 50.625 1.00 55.09 170 GLU A O 1
ATOM 1430 N N . GLU A 1 171 ? 25.941 6.101 52.545 1.00 56.25 171 GLU A N 1
ATOM 1431 C CA . GLU A 1 171 ? 24.940 5.018 52.515 1.00 56.25 171 GLU A CA 1
ATOM 1432 C C . GLU A 1 171 ? 23.499 5.528 52.685 1.00 56.25 171 GLU A C 1
ATOM 1434 O O . GLU A 1 171 ? 22.579 5.036 52.026 1.00 56.25 171 GLU A O 1
ATOM 1439 N N . VAL A 1 172 ? 23.268 6.520 53.551 1.00 61.09 172 VAL A N 1
ATOM 1440 C CA . VAL A 1 172 ? 21.931 7.107 53.756 1.00 61.09 172 VAL A CA 1
ATOM 1441 C C . VAL A 1 172 ? 21.488 7.930 52.540 1.00 61.09 172 VAL A C 1
ATOM 1443 O O . VAL A 1 172 ? 20.307 7.916 52.189 1.00 61.09 172 VAL A O 1
ATOM 1446 N N . GLU A 1 173 ? 22.417 8.611 51.873 1.00 61.66 173 GLU A N 1
ATOM 1447 C CA . GLU A 1 173 ? 22.149 9.423 50.683 1.00 61.66 173 GLU A CA 1
ATOM 1448 C C . GLU A 1 173 ? 21.907 8.554 49.434 1.00 61.66 173 GLU A C 1
ATOM 1450 O O . GLU A 1 173 ? 20.953 8.801 48.695 1.00 61.66 173 GLU A O 1
ATOM 1455 N N . SER A 1 174 ? 22.655 7.455 49.275 1.00 62.97 174 SER A N 1
ATOM 1456 C CA . SER A 1 174 ? 22.421 6.438 48.234 1.00 62.97 174 SER A CA 1
ATOM 1457 C C . SER A 1 174 ? 21.033 5.785 48.358 1.00 62.97 174 SER A C 1
ATOM 1459 O O . SER A 1 174 ? 20.246 5.765 47.408 1.00 62.97 174 SER A O 1
ATOM 1461 N N . ASN A 1 175 ? 20.655 5.368 49.573 1.00 69.62 175 ASN A N 1
ATOM 1462 C CA . ASN A 1 175 ? 19.334 4.794 49.855 1.00 69.62 175 ASN A CA 1
ATOM 1463 C C . ASN A 1 175 ? 18.180 5.798 49.677 1.00 69.62 175 ASN A C 1
ATOM 1465 O O . ASN A 1 175 ? 17.033 5.397 49.457 1.00 69.62 175 ASN A O 1
ATOM 1469 N N . ARG A 1 176 ? 18.448 7.103 49.800 1.00 71.88 176 ARG A N 1
ATOM 1470 C CA . ARG A 1 176 ? 17.467 8.162 49.537 1.00 71.88 176 ARG A CA 1
ATOM 1471 C C . ARG A 1 176 ? 17.252 8.347 48.038 1.00 71.88 176 ARG A C 1
ATOM 1473 O O . ARG A 1 176 ? 16.101 8.367 47.605 1.00 71.88 176 ARG A O 1
ATOM 1480 N N . ALA A 1 177 ? 18.331 8.402 47.260 1.00 73.12 177 ALA A N 1
ATOM 1481 C CA . ALA A 1 177 ? 18.266 8.515 45.806 1.00 73.12 177 ALA A CA 1
ATOM 1482 C C . ALA A 1 177 ? 17.535 7.321 45.163 1.00 73.12 177 ALA A C 1
ATOM 1484 O O . ALA A 1 177 ? 16.717 7.513 44.266 1.00 73.12 177 ALA A O 1
ATOM 1485 N N . GLU A 1 178 ? 17.737 6.097 45.665 1.00 77.56 178 GLU A N 1
ATOM 1486 C CA . GLU A 1 178 ? 17.034 4.904 45.167 1.00 77.56 178 GLU A CA 1
ATOM 1487 C C . GLU A 1 178 ? 15.520 4.941 45.458 1.00 77.56 178 GLU A C 1
ATOM 1489 O O . GLU A 1 178 ? 14.701 4.558 44.616 1.00 77.56 178 GLU A O 1
ATOM 1494 N N . ARG A 1 179 ? 15.113 5.460 46.626 1.00 76.12 179 ARG A N 1
ATOM 1495 C CA . ARG A 1 179 ? 13.692 5.631 46.984 1.00 76.12 179 ARG A CA 1
ATOM 1496 C C . ARG A 1 179 ? 13.020 6.723 46.161 1.00 76.12 179 ARG A C 1
ATOM 1498 O O . ARG A 1 179 ? 11.886 6.533 45.726 1.00 76.12 179 ARG A O 1
ATOM 1505 N N . GLU A 1 180 ? 13.715 7.833 45.929 1.00 82.62 180 GLU A N 1
ATOM 1506 C CA . GLU A 1 180 ? 13.231 8.920 45.076 1.00 82.62 180 GLU A CA 1
ATOM 1507 C C . GLU A 1 180 ? 13.117 8.452 43.614 1.00 82.62 180 GLU A C 1
ATOM 1509 O O . GLU A 1 180 ? 12.080 8.665 42.986 1.00 82.62 180 GLU A O 1
ATOM 1514 N N . PHE A 1 181 ? 14.088 7.684 43.106 1.00 81.31 181 PHE A N 1
ATOM 1515 C CA . PHE A 1 181 ? 14.017 7.069 41.776 1.00 81.31 181 PHE A CA 1
ATOM 1516 C C . PHE A 1 181 ? 12.847 6.080 41.647 1.00 81.31 181 PHE A C 1
ATOM 1518 O O . PHE A 1 181 ? 12.116 6.098 40.655 1.00 81.31 181 PHE A O 1
ATOM 1525 N N . LYS A 1 182 ? 12.608 5.244 42.666 1.00 82.56 182 LYS A N 1
ATOM 1526 C CA . LYS A 1 182 ? 11.482 4.298 42.676 1.00 82.56 182 LYS A CA 1
ATOM 1527 C C . LYS A 1 182 ? 10.126 5.010 42.734 1.00 82.56 182 LYS A C 1
ATOM 1529 O O . LYS A 1 182 ? 9.199 4.585 42.050 1.00 82.56 182 LYS A O 1
ATOM 1534 N N . ALA A 1 183 ? 10.011 6.099 43.495 1.00 82.06 183 ALA A N 1
ATOM 1535 C CA . ALA A 1 183 ? 8.799 6.918 43.546 1.00 82.06 183 ALA A CA 1
ATOM 1536 C C . ALA A 1 183 ? 8.521 7.620 42.205 1.00 82.06 183 ALA A C 1
ATOM 1538 O O . ALA A 1 183 ? 7.381 7.630 41.740 1.00 82.06 183 ALA A O 1
ATOM 1539 N N . VAL A 1 184 ? 9.564 8.139 41.547 1.00 84.06 184 VAL A N 1
ATOM 1540 C CA . VAL A 1 184 ? 9.465 8.728 40.203 1.00 84.06 184 VAL A CA 1
ATOM 1541 C C . VAL A 1 184 ? 9.056 7.678 39.170 1.00 84.06 184 VAL A C 1
ATOM 1543 O O . VAL A 1 184 ? 8.190 7.959 38.347 1.00 84.06 184 VAL A O 1
ATOM 1546 N N . LYS A 1 185 ? 9.596 6.454 39.249 1.00 85.19 185 LYS A N 1
ATOM 1547 C CA . LYS A 1 185 ? 9.190 5.343 38.377 1.00 85.19 185 LYS A CA 1
ATOM 1548 C C . LYS A 1 185 ? 7.710 4.986 38.545 1.00 85.19 185 LYS A C 1
ATOM 1550 O O . LYS A 1 185 ? 7.015 4.862 37.549 1.00 85.19 185 LYS A O 1
ATOM 1555 N N . ILE A 1 186 ? 7.213 4.886 39.780 1.00 85.50 186 ILE A N 1
ATOM 1556 C CA . ILE A 1 186 ? 5.791 4.596 40.046 1.00 85.50 186 ILE A CA 1
ATOM 1557 C C . ILE A 1 186 ? 4.892 5.726 39.521 1.00 85.50 186 ILE A C 1
ATOM 1559 O O . ILE A 1 186 ? 3.840 5.465 38.946 1.00 85.50 186 ILE A O 1
ATOM 1563 N N . CYS A 1 187 ? 5.314 6.984 39.677 1.00 84.38 187 CYS A N 1
ATOM 1564 C CA . CYS A 1 187 ? 4.598 8.128 39.114 1.00 84.38 187 CYS A CA 1
ATOM 1565 C C . CYS A 1 187 ? 4.561 8.072 37.575 1.00 84.38 187 CYS A C 1
ATOM 1567 O O . CYS A 1 187 ? 3.504 8.256 36.979 1.00 84.38 187 CYS A O 1
ATOM 1569 N N . LEU A 1 188 ? 5.693 7.753 36.939 1.00 83.94 188 LEU A N 1
ATOM 1570 C CA . LEU A 1 188 ? 5.794 7.547 35.491 1.00 83.94 188 LEU A CA 1
ATOM 1571 C C . LEU A 1 188 ? 4.913 6.395 35.004 1.00 83.94 188 LEU A C 1
ATOM 1573 O O . LEU A 1 188 ? 4.235 6.562 33.996 1.00 83.94 188 LEU A O 1
ATOM 1577 N N . ASP A 1 189 ? 4.887 5.268 35.716 1.00 86.75 189 ASP A N 1
ATOM 1578 C CA . ASP A 1 189 ? 4.061 4.111 35.363 1.00 86.75 189 ASP A CA 1
ATOM 1579 C C . ASP A 1 189 ? 2.561 4.450 35.467 1.00 86.75 189 ASP A 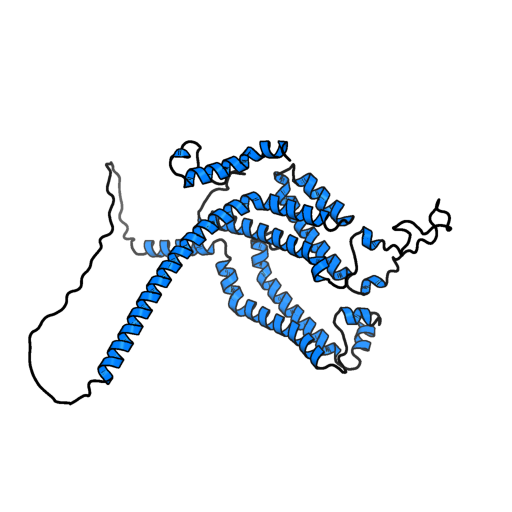C 1
ATOM 1581 O O . ASP A 1 189 ? 1.798 4.112 34.565 1.00 86.75 189 ASP A O 1
ATOM 1585 N N . ASN A 1 190 ? 2.138 5.190 36.500 1.00 88.25 190 ASN A N 1
ATOM 1586 C CA . ASN A 1 190 ? 0.749 5.647 36.636 1.00 88.25 190 ASN A CA 1
ATOM 1587 C C . ASN A 1 190 ? 0.359 6.640 35.528 1.00 88.25 190 ASN A C 1
ATOM 1589 O O . ASN A 1 190 ? -0.677 6.475 34.890 1.00 88.25 190 ASN A O 1
ATOM 1593 N N . ILE A 1 191 ? 1.217 7.627 35.237 1.00 88.00 191 ILE A N 1
ATOM 1594 C CA . ILE A 1 191 ? 1.000 8.567 34.125 1.00 88.00 191 ILE A CA 1
ATOM 1595 C C . ILE A 1 191 ? 0.931 7.807 32.795 1.00 88.00 191 ILE A C 1
ATOM 1597 O O . ILE A 1 191 ? 0.096 8.113 31.945 1.00 88.00 191 ILE A O 1
ATOM 1601 N N . PHE A 1 192 ? 1.790 6.805 32.603 1.00 89.25 192 PHE A N 1
ATOM 1602 C CA . PHE A 1 192 ? 1.790 5.983 31.400 1.00 89.25 192 PHE A CA 1
ATOM 1603 C C . PHE A 1 192 ? 0.487 5.187 31.257 1.00 89.25 192 PHE A C 1
ATOM 1605 O O . PHE A 1 192 ? -0.063 5.127 30.158 1.00 89.25 192 PHE A O 1
ATOM 1612 N N . GLN A 1 193 ? -0.047 4.639 32.351 1.00 87.00 193 GLN A N 1
ATOM 1613 C CA . GLN A 1 193 ? -1.339 3.947 32.353 1.00 87.00 193 GLN A CA 1
ATOM 1614 C C . GLN A 1 193 ? -2.501 4.885 32.006 1.00 87.00 193 GLN A C 1
ATOM 1616 O O . GLN A 1 193 ? -3.312 4.542 31.142 1.00 87.00 193 GLN A O 1
ATOM 1621 N N . ASP A 1 194 ? -2.545 6.084 32.588 1.00 86.25 194 ASP A N 1
ATOM 1622 C CA . ASP A 1 194 ? -3.579 7.081 32.284 1.00 86.25 194 ASP A CA 1
ATOM 1623 C C . ASP A 1 194 ? -3.528 7.505 30.806 1.00 86.25 194 ASP A C 1
ATOM 1625 O O . ASP A 1 194 ? -4.548 7.546 30.109 1.00 86.25 194 ASP A O 1
ATOM 1629 N N . VAL A 1 195 ? -2.320 7.753 30.287 1.00 89.06 195 VAL A N 1
ATOM 1630 C CA . VAL A 1 195 ? -2.098 8.069 28.868 1.00 89.06 195 VAL A CA 1
ATOM 1631 C C . VAL A 1 195 ? -2.514 6.899 27.976 1.00 89.06 195 VAL A C 1
ATOM 1633 O O . VAL A 1 195 ? -3.147 7.112 26.940 1.00 89.06 195 VAL A O 1
ATOM 1636 N N . GLN A 1 196 ? -2.215 5.659 28.366 1.00 87.25 196 GLN A N 1
ATOM 1637 C CA . GLN A 1 196 ? -2.605 4.463 27.621 1.00 87.25 196 GLN A CA 1
ATOM 1638 C C . GLN A 1 196 ? -4.130 4.281 27.592 1.00 87.25 196 GLN A C 1
ATOM 1640 O O . GLN A 1 196 ? -4.695 3.956 26.542 1.00 87.25 196 GLN A O 1
ATOM 1645 N N . GLN A 1 197 ? -4.828 4.531 28.700 1.00 87.94 197 GLN A N 1
ATOM 1646 C CA . GLN A 1 197 ? -6.290 4.466 28.754 1.00 87.94 197 GLN A CA 1
ATOM 1647 C C . GLN A 1 197 ? -6.947 5.565 27.902 1.00 87.94 197 GLN A C 1
ATOM 1649 O O . GLN A 1 197 ? -7.925 5.327 27.183 1.00 87.94 197 GLN A O 1
ATOM 1654 N N . TRP A 1 198 ? -6.383 6.772 27.921 1.00 87.88 198 TRP A N 1
ATOM 1655 C CA . TRP A 1 198 ? -6.842 7.862 27.066 1.00 87.88 198 TRP A CA 1
ATOM 1656 C C . TRP A 1 198 ? -6.607 7.559 25.578 1.00 87.88 198 TRP A C 1
ATOM 1658 O O . TRP A 1 198 ? -7.515 7.711 24.755 1.00 87.88 198 TRP A O 1
ATOM 1668 N N . PHE A 1 199 ? -5.424 7.044 25.230 1.00 87.38 199 PHE A N 1
ATOM 1669 C CA . PHE A 1 199 ? -5.078 6.665 23.861 1.00 87.38 199 PHE A CA 1
ATOM 1670 C C . PHE A 1 199 ? -5.959 5.532 23.332 1.00 87.38 199 PHE A C 1
ATOM 1672 O O . PHE A 1 199 ? -6.450 5.613 22.206 1.00 87.38 199 PHE A O 1
ATOM 1679 N N . THR A 1 200 ? -6.213 4.495 24.135 1.00 85.25 200 THR A N 1
ATOM 1680 C CA . THR A 1 200 ? -7.117 3.401 23.743 1.00 85.25 200 THR A CA 1
ATOM 1681 C C . THR A 1 200 ? -8.524 3.924 23.461 1.00 85.25 200 THR A C 1
ATOM 1683 O O . THR A 1 200 ? -9.064 3.642 22.390 1.00 85.25 200 THR A O 1
ATOM 1686 N N . SER A 1 201 ? -9.064 4.785 24.327 1.00 83.06 201 SER A N 1
ATOM 1687 C CA . SER A 1 201 ? -10.375 5.421 24.134 1.00 83.06 201 SER A CA 1
ATOM 1688 C C . SER A 1 201 ? -10.458 6.229 22.832 1.00 83.06 201 SER A C 1
ATOM 1690 O O . SER A 1 201 ? -11.417 6.092 22.069 1.00 83.06 201 SER A O 1
ATOM 1692 N N . ILE A 1 202 ? -9.438 7.040 22.534 1.00 83.62 202 ILE A N 1
ATOM 1693 C CA . ILE A 1 202 ? -9.359 7.799 21.275 1.00 83.62 202 ILE A CA 1
ATOM 1694 C C . ILE A 1 202 ? -9.232 6.868 20.075 1.00 83.62 202 ILE A C 1
ATOM 1696 O O . ILE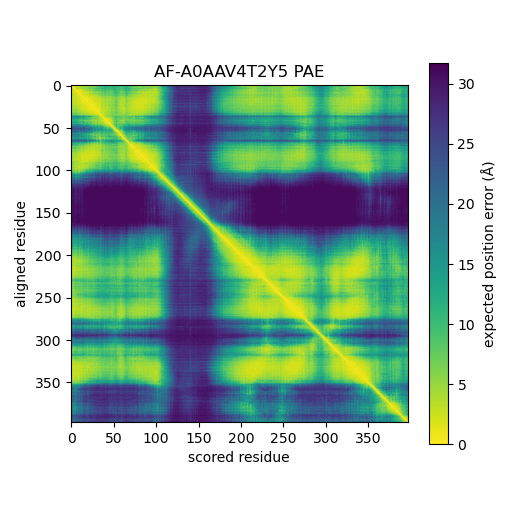 A 1 202 ? -9.883 7.089 19.052 1.00 83.62 202 ILE A O 1
ATOM 1700 N N . SER A 1 203 ? -8.419 5.820 20.192 1.00 85.44 203 SER A N 1
ATOM 1701 C CA . SER A 1 203 ? -8.210 4.871 19.107 1.00 85.44 203 SER A CA 1
ATOM 1702 C C . SER A 1 203 ? -9.511 4.160 18.726 1.00 85.44 203 SER A C 1
ATOM 1704 O O . SER A 1 203 ? -9.790 4.050 17.537 1.00 85.44 203 SER A O 1
ATOM 1706 N N . GLU A 1 204 ? -10.364 3.767 19.681 1.00 82.88 204 GLU A N 1
ATOM 1707 C CA . GLU A 1 204 ? -11.665 3.146 19.378 1.00 82.88 204 GLU A CA 1
ATOM 1708 C C . GLU A 1 204 ? -12.595 4.090 18.605 1.00 82.88 204 GLU A C 1
ATOM 1710 O O . GLU A 1 204 ? -13.245 3.682 17.638 1.00 82.88 204 GLU A O 1
ATOM 1715 N N . ILE A 1 205 ? -12.614 5.377 18.971 1.00 80.31 205 ILE A N 1
ATOM 1716 C CA . ILE A 1 205 ? -13.370 6.399 18.233 1.00 80.31 205 ILE A CA 1
ATOM 1717 C C . ILE A 1 205 ? -12.814 6.541 16.812 1.00 80.31 205 ILE A C 1
ATOM 1719 O O . ILE A 1 205 ? -13.581 6.558 15.847 1.00 80.31 205 ILE A O 1
ATOM 1723 N N . LEU A 1 206 ? -11.487 6.597 16.668 1.00 85.69 206 LEU A N 1
ATOM 1724 C CA . LEU A 1 206 ? -10.825 6.691 15.370 1.00 85.69 206 LEU A CA 1
ATOM 1725 C C . LEU A 1 206 ? -11.151 5.478 14.488 1.00 85.69 206 LEU A C 1
ATOM 1727 O O . LEU A 1 206 ? -11.505 5.652 13.323 1.00 85.69 206 LEU A O 1
ATOM 1731 N N . TRP A 1 207 ? -11.107 4.261 15.036 1.00 86.31 207 TRP A N 1
ATOM 1732 C CA . TRP A 1 207 ? -11.465 3.033 14.322 1.00 86.31 207 TRP A CA 1
ATOM 1733 C C . TRP A 1 207 ? -12.925 3.021 13.874 1.00 86.31 207 TRP A C 1
ATOM 1735 O O . TRP A 1 207 ? -13.216 2.546 12.774 1.00 86.31 207 TRP A O 1
ATOM 1745 N N . ARG A 1 208 ? -13.838 3.564 14.686 1.00 80.88 208 ARG A N 1
ATOM 1746 C CA . ARG A 1 208 ? -15.258 3.691 14.337 1.00 80.88 208 ARG A CA 1
ATOM 1747 C C . ARG A 1 208 ? -15.496 4.703 13.215 1.00 80.88 208 ARG A C 1
ATOM 1749 O O . ARG A 1 208 ? -16.282 4.441 12.307 1.00 80.88 208 ARG A O 1
ATOM 1756 N N . ILE A 1 209 ? -14.814 5.848 13.251 1.00 81.94 209 ILE A N 1
ATOM 1757 C CA . ILE A 1 209 ? -14.866 6.843 12.168 1.00 81.94 209 ILE A CA 1
ATOM 1758 C C . ILE A 1 209 ? -14.295 6.238 10.884 1.00 81.94 209 ILE A C 1
ATOM 1760 O O . ILE A 1 209 ? -14.902 6.344 9.816 1.00 81.94 209 ILE A O 1
ATOM 1764 N N . LEU A 1 210 ? -13.150 5.564 10.998 1.00 86.06 210 LEU A N 1
ATOM 1765 C CA . LEU A 1 210 ? -12.475 4.950 9.869 1.00 86.06 210 LEU A CA 1
ATOM 1766 C C . LEU A 1 210 ? -13.355 3.871 9.227 1.00 86.06 210 LEU A C 1
ATOM 1768 O O . LEU A 1 210 ? -13.523 3.901 8.018 1.00 86.06 210 LEU A O 1
ATOM 1772 N N . GLU A 1 211 ? -14.012 3.006 10.002 1.00 84.75 211 GLU A N 1
ATOM 1773 C CA . GLU A 1 211 ? -14.966 1.998 9.504 1.00 84.75 211 GLU A CA 1
ATOM 1774 C C . GLU A 1 211 ? -16.037 2.584 8.570 1.00 84.75 211 GLU A C 1
ATOM 1776 O O . GLU A 1 211 ? -16.344 2.005 7.529 1.00 84.75 211 GLU A O 1
ATOM 1781 N N . ILE A 1 212 ? -16.586 3.747 8.916 1.00 81.38 212 ILE A N 1
ATOM 1782 C CA . ILE A 1 212 ? -17.686 4.368 8.167 1.00 81.38 212 ILE A CA 1
ATOM 1783 C C . ILE A 1 212 ? -17.171 5.122 6.937 1.00 81.38 212 ILE A C 1
ATOM 1785 O O . ILE A 1 212 ? -17.817 5.126 5.887 1.00 81.38 212 ILE A O 1
ATOM 1789 N N . HIS A 1 213 ? -16.006 5.760 7.046 1.00 83.88 213 HIS A N 1
ATOM 1790 C CA . HIS A 1 213 ? -15.460 6.603 5.983 1.00 83.88 213 HIS A CA 1
ATOM 1791 C C . HIS A 1 213 ? -14.516 5.875 5.026 1.00 83.88 213 HIS A C 1
ATOM 1793 O O . HIS A 1 213 ? -14.238 6.401 3.948 1.00 83.88 213 HIS A O 1
ATOM 1799 N N . ILE A 1 214 ? -14.057 4.667 5.357 1.00 87.12 214 ILE A N 1
ATOM 1800 C CA . ILE A 1 214 ? -12.998 3.992 4.604 1.00 87.12 214 ILE A CA 1
ATOM 1801 C C . ILE A 1 214 ? -13.339 3.785 3.128 1.00 87.12 214 ILE A C 1
ATOM 1803 O O . ILE A 1 214 ? -12.484 3.988 2.273 1.00 87.12 214 ILE A O 1
ATOM 1807 N N . ILE A 1 215 ? -14.591 3.453 2.796 1.00 85.75 215 ILE A N 1
ATOM 1808 C CA . ILE A 1 215 ? -14.990 3.256 1.397 1.00 85.75 215 ILE A CA 1
ATOM 1809 C C . ILE A 1 215 ? -14.959 4.570 0.607 1.00 85.75 215 ILE A C 1
ATOM 1811 O O . ILE A 1 215 ? -14.501 4.593 -0.532 1.00 85.75 215 ILE A O 1
ATOM 1815 N N . LYS A 1 216 ? -15.359 5.684 1.234 1.00 87.69 216 LYS A N 1
ATOM 1816 C CA . LYS A 1 216 ? -15.297 7.020 0.625 1.00 87.69 216 LYS A CA 1
ATOM 1817 C C . LYS A 1 216 ? -13.846 7.454 0.418 1.00 87.69 216 LYS A C 1
ATOM 1819 O O . LYS A 1 216 ? -13.525 7.983 -0.639 1.00 87.69 216 LYS A O 1
ATOM 1824 N N . VAL A 1 217 ? -12.972 7.179 1.392 1.00 90.31 217 VAL A N 1
ATOM 1825 C CA . VAL A 1 217 ? -11.528 7.447 1.293 1.00 90.31 217 VAL A CA 1
ATOM 1826 C C . VAL A 1 217 ? -10.909 6.655 0.141 1.00 90.31 217 VAL A C 1
ATOM 1828 O O . VAL A 1 217 ? -10.218 7.242 -0.680 1.00 90.31 217 VAL A O 1
ATOM 1831 N N . VAL A 1 218 ? -11.211 5.359 0.014 1.00 91.50 218 VAL A N 1
ATOM 1832 C CA . VAL A 1 218 ? -10.708 4.515 -1.087 1.00 91.50 218 VAL A CA 1
ATOM 1833 C C . VAL A 1 218 ? -11.152 5.050 -2.451 1.00 91.50 218 VAL A C 1
ATOM 18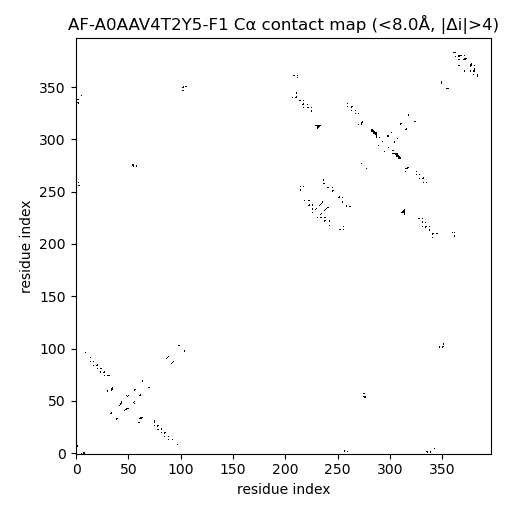35 O O . VAL A 1 218 ? -10.324 5.176 -3.355 1.00 91.50 218 VAL A O 1
ATOM 1838 N N . LEU A 1 219 ? -12.434 5.398 -2.609 1.00 88.38 219 LEU A N 1
ATOM 1839 C CA . LEU A 1 219 ? -12.959 5.953 -3.862 1.00 88.38 219 LEU A CA 1
ATOM 1840 C C . LEU A 1 219 ? -12.320 7.310 -4.195 1.00 88.38 219 LEU A C 1
ATOM 1842 O O . LEU A 1 219 ? -11.905 7.523 -5.333 1.00 88.38 219 LEU A O 1
ATOM 1846 N N . LEU A 1 220 ? -12.162 8.190 -3.202 1.00 89.06 220 LEU A N 1
ATOM 1847 C CA . LEU A 1 220 ? -11.504 9.487 -3.367 1.00 89.06 220 LEU A CA 1
ATOM 1848 C C . LEU A 1 220 ? -10.024 9.335 -3.749 1.00 89.06 220 LEU A C 1
ATOM 1850 O O . LEU A 1 220 ? -9.576 9.955 -4.708 1.00 89.06 220 LEU A O 1
ATOM 1854 N N . SER A 1 221 ? -9.264 8.489 -3.047 1.00 90.81 221 SER A N 1
ATOM 1855 C CA . SER A 1 221 ? -7.852 8.227 -3.363 1.00 90.81 221 SER A CA 1
ATOM 1856 C C . SER A 1 221 ? -7.679 7.646 -4.766 1.00 90.81 221 SER A C 1
ATOM 1858 O O . SER A 1 221 ? -6.754 8.022 -5.484 1.00 90.81 221 SER A O 1
ATOM 1860 N N . THR A 1 222 ? -8.592 6.764 -5.176 1.00 89.50 222 THR A N 1
ATOM 1861 C CA . THR A 1 222 ? -8.611 6.186 -6.524 1.00 89.50 222 THR A CA 1
ATOM 1862 C C . THR A 1 222 ? -8.853 7.257 -7.589 1.00 89.50 222 THR A C 1
ATOM 1864 O O . THR A 1 222 ? -8.161 7.292 -8.605 1.00 89.50 222 THR A O 1
ATOM 1867 N N . PHE A 1 223 ? -9.800 8.162 -7.340 1.00 88.88 223 PHE A N 1
ATOM 1868 C CA . PHE A 1 223 ? -10.094 9.273 -8.239 1.00 88.88 223 PHE A CA 1
ATOM 1869 C C . PHE A 1 223 ? -8.919 10.255 -8.358 1.00 88.88 223 PHE A C 1
ATOM 1871 O O . PHE A 1 223 ? -8.540 10.620 -9.468 1.00 88.88 223 PHE A O 1
ATOM 1878 N N . ILE A 1 224 ? -8.288 10.626 -7.237 1.00 90.44 224 ILE A N 1
ATOM 1879 C CA . ILE A 1 224 ? -7.103 11.502 -7.227 1.00 90.44 224 ILE A CA 1
ATOM 1880 C C . ILE A 1 224 ? -5.960 10.886 -8.044 1.00 90.44 224 ILE A C 1
ATOM 1882 O O . ILE A 1 224 ? -5.312 11.594 -8.812 1.00 90.44 224 ILE A O 1
ATOM 1886 N N . LEU A 1 225 ? -5.727 9.573 -7.923 1.00 89.38 225 LEU A N 1
ATOM 1887 C CA . LEU A 1 225 ? -4.702 8.886 -8.712 1.00 89.38 225 LEU A CA 1
ATOM 1888 C C . LEU A 1 225 ? -4.991 8.971 -10.218 1.00 89.38 225 LEU A C 1
ATOM 1890 O O . LEU A 1 225 ? -4.089 9.278 -10.996 1.00 89.38 225 LEU A O 1
ATOM 1894 N N . ALA A 1 226 ? -6.242 8.736 -10.619 1.00 87.75 226 ALA A N 1
ATOM 1895 C CA . ALA A 1 226 ? -6.660 8.818 -12.017 1.00 87.75 226 ALA A CA 1
ATOM 1896 C C . ALA A 1 226 ? -6.600 10.250 -12.581 1.00 87.75 226 ALA A C 1
ATOM 1898 O O . ALA A 1 226 ? -6.379 10.425 -13.776 1.00 87.75 226 ALA A O 1
ATOM 1899 N N . ALA A 1 227 ? -6.786 11.265 -11.731 1.00 87.88 227 ALA A N 1
ATOM 1900 C CA . ALA A 1 227 ? -6.666 12.670 -12.109 1.00 87.88 227 ALA A CA 1
ATOM 1901 C C . ALA A 1 227 ? -5.203 13.126 -12.242 1.00 87.88 227 ALA A C 1
ATOM 1903 O O . ALA A 1 227 ? -4.901 13.956 -13.096 1.00 87.88 227 ALA A O 1
ATOM 1904 N N . TYR A 1 228 ? -4.299 12.597 -11.410 1.00 87.38 228 TYR A N 1
ATOM 1905 C CA . TYR A 1 228 ? -2.876 12.941 -11.461 1.00 87.38 228 TYR A CA 1
ATOM 1906 C C . TYR A 1 228 ? -2.168 12.307 -12.664 1.00 87.38 228 TYR A C 1
ATOM 1908 O O . TYR A 1 228 ? -1.474 13.001 -13.404 1.00 87.38 228 TYR A O 1
ATOM 1916 N N . ASP A 1 229 ? -2.367 11.003 -12.882 1.00 83.12 229 ASP A N 1
ATOM 1917 C CA . ASP A 1 229 ? -1.830 10.288 -14.041 1.00 83.12 229 ASP A CA 1
ATOM 1918 C C . ASP A 1 229 ? -2.951 10.023 -15.048 1.00 83.12 229 ASP A C 1
ATOM 1920 O O . ASP A 1 229 ? -3.659 9.016 -14.971 1.00 83.12 229 ASP A O 1
ATOM 1924 N N . VAL A 1 230 ? -3.097 10.911 -16.029 1.00 84.44 230 VAL A N 1
ATOM 1925 C CA . VAL A 1 230 ? -4.088 10.739 -17.096 1.00 84.44 230 VAL A CA 1
ATOM 1926 C C . VAL A 1 230 ? -3.573 9.710 -18.103 1.00 84.44 230 VAL A C 1
ATOM 1928 O O . VAL A 1 230 ? -2.627 9.971 -18.844 1.00 84.44 230 VAL A O 1
ATOM 1931 N N . CYS A 1 231 ? -4.199 8.535 -18.149 1.00 84.88 231 CYS A N 1
ATOM 1932 C CA . CYS A 1 231 ? -3.972 7.553 -19.209 1.00 84.88 231 CYS A CA 1
ATOM 1933 C C . CYS A 1 231 ? -5.246 6.772 -19.543 1.00 84.88 231 CYS A C 1
ATOM 1935 O O . CYS A 1 231 ? -6.189 6.718 -18.746 1.00 84.88 231 CYS A O 1
ATOM 1937 N N . ALA A 1 232 ? -5.265 6.136 -20.718 1.00 85.94 232 ALA A N 1
ATOM 1938 C CA . ALA A 1 232 ? -6.426 5.379 -21.183 1.00 85.94 232 ALA A CA 1
ATOM 1939 C C . ALA A 1 232 ? -6.815 4.263 -20.199 1.00 85.94 232 ALA A C 1
ATOM 1941 O O . ALA A 1 232 ? -7.992 4.096 -19.876 1.00 85.94 232 ALA A O 1
ATOM 1942 N N . ILE A 1 233 ? -5.825 3.545 -19.656 1.00 86.62 233 ILE A N 1
ATOM 1943 C CA . ILE A 1 233 ? -6.068 2.479 -18.680 1.00 86.62 233 ILE A CA 1
ATOM 1944 C C . ILE A 1 233 ? -6.721 3.029 -17.410 1.00 86.62 233 ILE A C 1
ATOM 1946 O O . ILE A 1 233 ? -7.669 2.428 -16.913 1.00 86.62 233 ILE A O 1
ATOM 1950 N N . HIS A 1 234 ? -6.261 4.165 -16.881 1.00 86.94 234 HIS A N 1
ATOM 1951 C CA . HIS A 1 234 ? -6.853 4.755 -15.679 1.00 86.94 234 HIS A CA 1
ATOM 1952 C C . HIS A 1 234 ? -8.264 5.263 -15.911 1.00 86.94 234 HIS A C 1
ATOM 1954 O O . HIS A 1 234 ? -9.113 5.132 -15.033 1.00 86.94 234 HIS A O 1
ATOM 1960 N N . PHE A 1 235 ? -8.542 5.803 -17.091 1.00 85.56 235 PHE A N 1
ATOM 1961 C CA . PHE A 1 235 ? -9.890 6.221 -17.428 1.00 85.56 235 PHE A CA 1
ATOM 1962 C C . PHE A 1 235 ? -10.865 5.034 -17.389 1.00 85.56 235 PHE A C 1
ATOM 1964 O O . PHE A 1 235 ? -11.848 5.062 -16.646 1.00 85.56 235 PHE A O 1
ATOM 1971 N N . PHE A 1 236 ? -10.561 3.951 -18.110 1.00 83.50 236 PHE A N 1
ATOM 1972 C CA . PHE A 1 236 ? -11.442 2.781 -18.151 1.00 83.50 236 PHE A CA 1
ATOM 1973 C C . PHE A 1 236 ? -11.470 1.997 -16.833 1.00 83.50 236 PHE A C 1
ATOM 1975 O O . PHE A 1 236 ? -12.534 1.540 -16.425 1.00 83.50 236 PHE A O 1
ATOM 1982 N N . ALA A 1 237 ? -10.329 1.844 -16.156 1.00 82.62 237 ALA A N 1
ATOM 1983 C CA . ALA A 1 237 ? -10.231 1.034 -14.945 1.00 82.62 237 ALA A CA 1
ATOM 1984 C C . ALA A 1 237 ? -10.582 1.803 -13.667 1.00 82.62 237 ALA A C 1
ATOM 1986 O O . ALA A 1 237 ? -11.167 1.226 -12.772 1.00 82.62 237 ALA A O 1
ATOM 1987 N N . PHE A 1 238 ? -10.241 3.080 -13.519 1.00 84.56 238 PHE A N 1
ATOM 1988 C CA . PHE A 1 238 ? -10.492 3.813 -12.272 1.00 84.56 238 PHE A CA 1
ATOM 1989 C C . PHE A 1 238 ? -11.736 4.691 -12.369 1.00 84.56 238 PHE A C 1
ATOM 1991 O O . PHE A 1 238 ? -12.638 4.571 -11.541 1.00 84.56 238 PHE A O 1
ATOM 1998 N N . VAL A 1 239 ? -11.820 5.545 -13.390 1.00 85.44 239 VAL A N 1
ATOM 1999 C CA . VAL A 1 239 ? -12.877 6.566 -13.471 1.00 85.44 239 VAL A CA 1
ATOM 2000 C C . VAL A 1 239 ? -14.252 5.931 -13.672 1.00 85.44 239 VAL A C 1
ATOM 2002 O O . VAL A 1 239 ? -15.174 6.230 -12.915 1.00 85.44 239 VAL A O 1
ATOM 2005 N N . VAL A 1 240 ? -14.388 5.003 -14.625 1.00 85.81 240 VAL A N 1
ATOM 2006 C CA . VAL A 1 240 ? -15.670 4.322 -14.885 1.00 85.81 240 VAL A CA 1
ATOM 2007 C C . VAL A 1 240 ? -16.159 3.558 -13.649 1.00 85.81 240 VAL A C 1
ATOM 2009 O O . VAL A 1 240 ? -17.323 3.696 -13.268 1.00 85.81 240 VAL A O 1
ATOM 2012 N N . PHE A 1 241 ? -15.285 2.802 -12.972 1.00 84.31 241 PHE A N 1
ATOM 2013 C CA . PHE A 1 241 ? -15.682 2.060 -11.770 1.00 84.31 241 PHE A CA 1
ATOM 2014 C C . PHE A 1 241 ? -16.060 2.979 -10.605 1.00 84.31 241 PHE A C 1
ATOM 2016 O O . PHE A 1 241 ? -17.037 2.687 -9.919 1.00 84.31 241 PHE A O 1
ATOM 2023 N N . VAL A 1 242 ? -15.363 4.101 -10.393 1.00 86.75 242 VAL A N 1
ATOM 2024 C CA . VAL A 1 242 ? -15.724 5.062 -9.335 1.00 86.75 242 VAL A CA 1
ATOM 2025 C C . VAL A 1 242 ? -17.094 5.692 -9.604 1.00 86.75 242 VAL A C 1
ATOM 2027 O O . VAL A 1 242 ? -17.930 5.724 -8.702 1.00 86.75 242 VAL A O 1
ATOM 2030 N N . VAL A 1 243 ? -17.361 6.131 -10.839 1.00 86.50 243 VAL A N 1
ATOM 2031 C CA . VAL A 1 243 ? -18.643 6.756 -11.218 1.00 86.50 243 VAL A CA 1
ATOM 2032 C C . VAL A 1 243 ? -19.819 5.795 -11.023 1.00 86.50 243 VAL A C 1
ATOM 2034 O O . VAL A 1 243 ? -20.866 6.205 -10.530 1.00 86.50 243 VAL A O 1
ATOM 2037 N N . VAL A 1 244 ? -19.643 4.510 -11.345 1.00 86.62 244 VAL A N 1
ATOM 2038 C CA . VAL A 1 244 ? -20.678 3.478 -11.156 1.00 86.62 244 VAL A CA 1
ATOM 2039 C C . VAL A 1 244 ? -20.819 3.055 -9.686 1.00 86.62 244 VAL A C 1
ATOM 2041 O O . VAL A 1 244 ? -21.923 2.751 -9.234 1.00 86.62 244 VAL A O 1
ATOM 2044 N N . ALA A 1 245 ? -19.730 3.047 -8.913 1.00 83.94 245 ALA A N 1
ATOM 2045 C CA . ALA A 1 245 ? -19.744 2.632 -7.509 1.00 83.94 245 ALA A CA 1
ATOM 2046 C C . ALA A 1 245 ? -20.389 3.668 -6.569 1.00 83.94 245 ALA A C 1
ATOM 2048 O O . ALA A 1 245 ? -20.985 3.290 -5.558 1.00 83.94 245 ALA A O 1
ATOM 2049 N N . LEU A 1 246 ? -20.293 4.966 -6.875 1.00 82.62 246 LEU A N 1
ATOM 2050 C CA . LEU A 1 246 ? -20.873 6.033 -6.049 1.00 82.62 246 LEU A CA 1
ATOM 2051 C C . LEU A 1 246 ? -22.398 5.906 -5.829 1.00 82.62 246 LEU A C 1
ATOM 2053 O O . LEU A 1 246 ? -22.808 5.943 -4.668 1.00 82.62 246 LEU A O 1
ATOM 2057 N N . PRO A 1 247 ? -23.243 5.708 -6.863 1.00 85.06 247 PRO A N 1
ATOM 2058 C CA . PRO A 1 247 ? -24.694 5.596 -6.685 1.00 85.06 247 PRO A CA 1
ATOM 2059 C C . PRO A 1 247 ? -25.160 4.259 -6.083 1.00 85.06 247 PRO A C 1
ATOM 2061 O O . PRO A 1 247 ? -26.287 4.174 -5.601 1.00 85.06 247 PRO A O 1
ATOM 2064 N N . LEU A 1 248 ? -24.330 3.208 -6.105 1.00 84.88 248 LEU A N 1
ATOM 2065 C CA . LEU A 1 248 ? -24.739 1.840 -5.762 1.00 84.88 248 LEU A CA 1
ATOM 2066 C C . LEU A 1 248 ? -23.982 1.303 -4.531 1.00 84.88 248 LEU A C 1
ATOM 2068 O O . LEU A 1 248 ? -23.007 0.561 -4.687 1.00 84.88 248 LEU A O 1
ATOM 2072 N N . PRO A 1 249 ? -24.434 1.592 -3.292 1.00 79.12 249 PRO A N 1
ATOM 2073 C CA . PRO A 1 249 ? -23.719 1.208 -2.069 1.00 79.12 249 PRO A CA 1
ATOM 2074 C C . PRO A 1 249 ? -23.553 -0.308 -1.900 1.00 79.12 249 PRO A C 1
ATOM 2076 O O . PRO A 1 249 ? -22.533 -0.759 -1.384 1.00 79.12 249 PRO A O 1
ATOM 2079 N N . ALA A 1 250 ? -24.504 -1.106 -2.393 1.00 81.44 250 ALA A N 1
ATOM 2080 C CA . ALA A 1 250 ? -24.425 -2.568 -2.345 1.00 81.44 250 ALA A CA 1
ATOM 2081 C C . ALA A 1 250 ? -23.234 -3.130 -3.146 1.00 81.44 250 ALA A C 1
ATOM 2083 O O . ALA A 1 250 ? -22.634 -4.130 -2.758 1.00 81.44 250 ALA A O 1
ATOM 2084 N N . LEU A 1 251 ? -22.860 -2.470 -4.246 1.00 82.94 251 LEU A N 1
ATOM 2085 C CA . LEU A 1 251 ? -21.783 -2.910 -5.135 1.00 82.94 251 LEU A CA 1
ATOM 2086 C C . LEU A 1 251 ? -20.412 -2.343 -4.744 1.00 82.94 251 LEU A C 1
ATOM 2088 O O . LEU A 1 251 ? -19.390 -2.846 -5.209 1.00 82.94 251 LEU A O 1
ATOM 2092 N N . GLN A 1 252 ? -20.350 -1.337 -3.866 1.00 85.69 252 GLN A N 1
ATOM 2093 C CA . GLN A 1 252 ? -19.094 -0.670 -3.500 1.00 85.69 252 GLN A CA 1
ATOM 2094 C C . GLN A 1 252 ? -18.042 -1.636 -2.950 1.00 85.69 252 GLN A C 1
ATOM 2096 O O . GLN A 1 252 ? -16.864 -1.537 -3.300 1.00 85.69 252 GLN A O 1
ATOM 2101 N N . SER A 1 253 ? -18.448 -2.606 -2.122 1.00 82.56 253 SER A N 1
ATOM 2102 C CA . SER A 1 253 ? -17.494 -3.589 -1.600 1.00 82.56 253 SER A CA 1
ATOM 2103 C C . SER A 1 253 ? -16.986 -4.538 -2.685 1.00 82.56 253 SER A C 1
ATOM 2105 O O . SER A 1 253 ? -15.827 -4.938 -2.626 1.00 82.56 253 SER A O 1
ATOM 2107 N N . PHE A 1 254 ? -17.815 -4.892 -3.669 1.00 86.94 254 PHE A N 1
ATOM 2108 C CA . PHE A 1 254 ? -17.389 -5.717 -4.799 1.00 86.94 254 PHE A CA 1
ATOM 2109 C C . PHE A 1 254 ? -16.378 -4.964 -5.668 1.00 86.94 254 PHE A C 1
ATOM 2111 O O . PHE A 1 254 ? -15.278 -5.464 -5.905 1.00 86.94 254 PHE A O 1
ATOM 2118 N N . PHE A 1 255 ? -16.703 -3.724 -6.047 1.00 85.88 255 PHE A N 1
ATOM 2119 C CA . PHE A 1 255 ? -15.807 -2.890 -6.843 1.00 85.88 255 PHE A CA 1
ATOM 2120 C C . PHE A 1 255 ? -14.466 -2.679 -6.150 1.00 85.88 255 PHE A C 1
ATOM 2122 O O . PHE A 1 255 ? -13.435 -2.851 -6.783 1.00 85.88 255 PHE A O 1
ATOM 2129 N N . SER A 1 256 ? -14.451 -2.408 -4.845 1.00 87.25 256 SER A N 1
ATOM 2130 C CA . SER A 1 256 ? -13.213 -2.263 -4.071 1.00 87.25 256 SER A CA 1
ATOM 2131 C C . SER A 1 256 ? -12.284 -3.489 -4.166 1.00 87.25 256 SER A C 1
ATOM 2133 O O . SER A 1 256 ? -11.071 -3.321 -4.314 1.00 87.25 256 SER A O 1
ATOM 2135 N N . HIS A 1 257 ? -12.822 -4.714 -4.171 1.00 87.88 257 HIS A N 1
ATOM 2136 C CA . HIS A 1 257 ? -12.012 -5.919 -4.386 1.00 87.88 257 HIS A CA 1
ATOM 2137 C C . HIS A 1 257 ? -11.495 -6.028 -5.831 1.00 87.88 257 HIS A C 1
ATOM 2139 O O . HIS A 1 257 ? -10.328 -6.366 -6.037 1.00 87.88 257 HIS A O 1
ATOM 2145 N N . CYS A 1 258 ? -12.317 -5.703 -6.835 1.00 89.25 258 CYS A N 1
ATOM 2146 C CA . CYS A 1 258 ? -11.870 -5.641 -8.232 1.00 89.25 258 CYS A CA 1
ATOM 2147 C C . CYS A 1 258 ? -10.761 -4.597 -8.423 1.00 89.25 258 CYS A C 1
ATOM 2149 O O . CYS A 1 258 ? -9.766 -4.873 -9.095 1.00 89.25 258 CYS A O 1
ATOM 2151 N N . MET A 1 259 ? -10.895 -3.434 -7.779 1.00 87.00 259 MET A N 1
ATOM 2152 C CA . MET A 1 259 ? -9.899 -2.367 -7.817 1.00 87.00 259 MET A CA 1
ATOM 2153 C C . MET A 1 259 ? -8.560 -2.832 -7.267 1.00 87.00 259 MET A C 1
ATOM 2155 O O . MET A 1 259 ? -7.530 -2.556 -7.867 1.00 87.00 259 MET A O 1
ATOM 2159 N N . SER A 1 260 ? -8.564 -3.581 -6.167 1.00 90.44 260 SER A N 1
ATOM 2160 C CA . SER A 1 260 ? -7.342 -4.146 -5.597 1.00 90.44 260 SER A CA 1
ATOM 2161 C C . SER A 1 260 ? -6.559 -5.013 -6.584 1.00 90.44 260 SER A C 1
ATOM 2163 O O . SER A 1 260 ? -5.347 -4.843 -6.731 1.00 90.44 260 SER A O 1
ATOM 2165 N N . ILE A 1 261 ? -7.250 -5.904 -7.305 1.00 91.19 261 ILE A N 1
ATOM 2166 C CA . ILE A 1 261 ? -6.616 -6.760 -8.319 1.00 91.19 261 ILE A CA 1
ATOM 2167 C C . ILE A 1 261 ? -6.044 -5.894 -9.433 1.00 91.19 261 ILE A C 1
ATOM 2169 O O . ILE A 1 261 ? -4.882 -6.059 -9.797 1.00 91.19 261 ILE A O 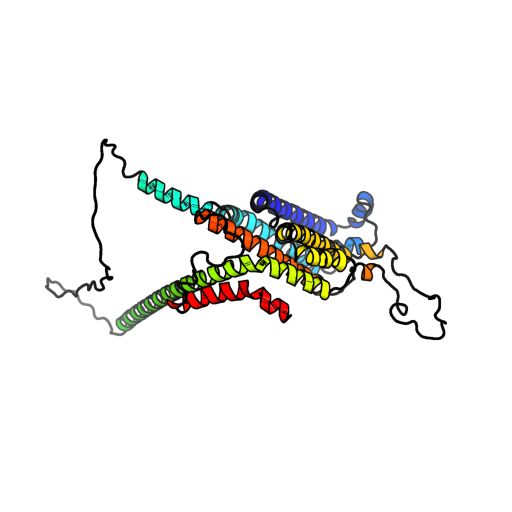1
ATOM 2173 N N . TRP A 1 262 ? -6.836 -4.950 -9.943 1.00 91.06 262 TRP A N 1
ATOM 2174 C CA . TRP A 1 262 ? -6.401 -4.060 -11.013 1.00 91.06 262 TRP A CA 1
ATOM 2175 C C . TRP A 1 262 ? -5.180 -3.234 -10.616 1.00 91.06 262 TRP A C 1
ATOM 2177 O O . TRP A 1 262 ? -4.206 -3.205 -11.361 1.00 91.06 262 TRP A O 1
ATOM 2187 N N . VAL A 1 263 ? -5.171 -2.630 -9.428 1.00 91.50 263 VAL A N 1
ATOM 2188 C CA . VAL A 1 263 ? -4.021 -1.865 -8.923 1.00 91.50 263 VAL A CA 1
ATOM 2189 C C . VAL A 1 263 ? -2.773 -2.744 -8.830 1.00 91.50 263 VAL A C 1
ATOM 2191 O O . VAL A 1 263 ? -1.701 -2.316 -9.255 1.00 91.50 263 VAL A O 1
ATOM 2194 N N . ALA A 1 264 ? -2.899 -3.977 -8.330 1.00 91.81 264 ALA A N 1
ATOM 2195 C CA . ALA A 1 264 ? -1.777 -4.911 -8.256 1.00 91.81 264 ALA A CA 1
ATOM 2196 C C . ALA A 1 264 ? -1.239 -5.279 -9.651 1.00 91.81 264 ALA A C 1
ATOM 2198 O O . ALA A 1 264 ? -0.028 -5.248 -9.870 1.00 91.81 264 ALA A O 1
ATOM 2199 N N . VAL A 1 265 ? -2.126 -5.569 -10.609 1.00 92.06 265 VAL A N 1
ATOM 2200 C CA . VAL A 1 265 ? -1.754 -5.873 -12.000 1.00 92.06 265 VAL A CA 1
ATOM 2201 C C . VAL A 1 265 ? -1.077 -4.676 -12.667 1.00 92.06 265 VAL A C 1
ATOM 2203 O O . VAL A 1 265 ? -0.067 -4.851 -13.348 1.00 92.06 265 VAL A O 1
ATOM 2206 N N . LEU A 1 266 ? -1.577 -3.457 -12.454 1.00 89.94 266 LEU A N 1
ATOM 2207 C CA . LEU A 1 266 ? -0.993 -2.242 -13.024 1.00 89.94 266 LEU A CA 1
ATOM 2208 C C . LEU A 1 266 ? 0.372 -1.919 -12.431 1.00 89.94 266 LEU A C 1
ATOM 2210 O O . LEU A 1 266 ? 1.288 -1.591 -13.183 1.00 89.94 266 LEU A O 1
ATOM 2214 N N . LEU A 1 267 ? 0.538 -2.066 -11.114 1.00 91.38 267 LEU A N 1
ATOM 2215 C CA . LEU A 1 267 ? 1.838 -1.891 -10.475 1.00 91.38 267 LEU A CA 1
ATOM 2216 C C . LEU A 1 267 ? 2.856 -2.893 -11.034 1.00 91.38 267 LEU A C 1
ATOM 2218 O O . LEU A 1 267 ? 3.943 -2.488 -11.439 1.00 91.38 267 LEU A O 1
ATOM 2222 N N . LEU A 1 268 ? 2.496 -4.179 -11.115 1.00 91.75 268 LEU A N 1
ATOM 2223 C CA . LEU A 1 268 ? 3.367 -5.210 -11.689 1.00 91.75 268 LEU A CA 1
ATOM 2224 C C . LEU A 1 268 ? 3.699 -4.918 -13.153 1.00 91.75 268 LEU A C 1
ATOM 2226 O O . LEU A 1 268 ? 4.861 -4.986 -13.543 1.00 91.75 268 LEU A O 1
ATOM 2230 N N . SER A 1 269 ? 2.705 -4.526 -13.950 1.00 88.94 269 SER A N 1
ATOM 2231 C CA . SER A 1 269 ? 2.908 -4.180 -15.360 1.00 88.94 269 SER A CA 1
ATOM 2232 C C . SER A 1 269 ? 3.860 -2.991 -15.513 1.00 88.94 269 SER A C 1
ATOM 2234 O O . SER A 1 269 ? 4.751 -3.024 -16.356 1.00 88.94 269 SER A O 1
ATOM 2236 N N . LYS A 1 270 ? 3.739 -1.967 -14.657 1.00 87.31 270 LYS A N 1
ATOM 2237 C CA . LYS A 1 270 ? 4.646 -0.811 -14.644 1.00 87.31 270 LYS A CA 1
ATOM 2238 C C . LYS A 1 270 ? 6.061 -1.166 -14.188 1.00 87.31 270 LYS A C 1
ATOM 2240 O O . LYS A 1 270 ? 7.004 -0.617 -14.749 1.00 87.31 270 LYS A O 1
ATOM 2245 N N . MET A 1 271 ? 6.218 -2.077 -13.224 1.00 89.38 271 MET A N 1
ATOM 2246 C CA . MET A 1 271 ? 7.530 -2.611 -12.830 1.00 89.38 271 MET A CA 1
ATOM 2247 C C . MET A 1 271 ? 8.193 -3.362 -13.987 1.00 89.38 271 MET A C 1
ATOM 2249 O O . MET A 1 271 ? 9.346 -3.098 -14.313 1.00 89.38 271 MET A O 1
ATOM 2253 N N . ILE A 1 272 ? 7.449 -4.260 -14.639 1.00 86.50 272 ILE A N 1
ATOM 2254 C CA . ILE A 1 272 ? 7.944 -5.069 -15.760 1.00 86.50 272 ILE A CA 1
ATOM 2255 C C . ILE A 1 272 ? 8.308 -4.180 -16.956 1.00 86.50 272 ILE A C 1
ATOM 2257 O O . ILE A 1 272 ? 9.314 -4.431 -17.614 1.00 86.50 272 ILE A O 1
ATOM 2261 N N . TYR A 1 273 ? 7.537 -3.118 -17.215 1.00 84.56 273 TYR A N 1
ATOM 2262 C CA . TYR A 1 273 ? 7.797 -2.193 -18.321 1.00 84.56 273 TYR A CA 1
ATOM 2263 C C . TYR A 1 273 ? 9.141 -1.458 -18.206 1.00 84.56 273 TYR A C 1
ATOM 2265 O O . TYR A 1 273 ? 9.708 -1.072 -19.223 1.00 84.56 273 TYR A O 1
ATOM 2273 N N . GLN A 1 274 ? 9.688 -1.280 -16.997 1.00 84.75 274 GLN A N 1
ATOM 2274 C CA . GLN A 1 274 ? 11.008 -0.655 -16.846 1.00 84.75 274 GLN A CA 1
ATOM 2275 C C . GLN A 1 274 ? 12.166 -1.553 -17.304 1.00 84.75 274 GLN A C 1
ATOM 2277 O O . GLN A 1 274 ? 13.281 -1.060 -17.467 1.00 84.75 274 GLN A O 1
ATOM 2282 N N . LEU A 1 275 ? 11.933 -2.854 -17.511 1.00 79.62 275 LEU A N 1
ATOM 2283 C CA . LEU A 1 275 ? 12.956 -3.763 -18.022 1.00 79.62 275 LEU A CA 1
ATOM 2284 C C . LEU A 1 275 ? 13.252 -3.436 -19.496 1.00 79.62 275 LEU A C 1
ATOM 2286 O O . LEU A 1 275 ? 12.337 -3.320 -20.314 1.00 79.62 275 LEU A O 1
ATOM 2290 N N . ASN A 1 276 ? 14.529 -3.405 -19.890 1.00 69.69 276 ASN A N 1
ATOM 2291 C CA . ASN A 1 276 ? 14.959 -3.143 -21.275 1.00 69.69 276 ASN A CA 1
ATOM 2292 C C . ASN A 1 276 ? 14.567 -4.265 -22.256 1.00 69.69 276 ASN A C 1
ATOM 2294 O O . ASN A 1 276 ? 14.885 -4.214 -23.446 1.00 69.69 276 ASN A O 1
ATOM 2298 N N . ILE A 1 277 ? 13.884 -5.311 -21.785 1.00 66.31 277 ILE A N 1
ATOM 2299 C CA . ILE A 1 277 ? 13.324 -6.373 -22.624 1.00 66.31 277 ILE A CA 1
ATOM 2300 C C . ILE A 1 277 ? 12.303 -5.789 -23.612 1.00 66.31 277 ILE A C 1
ATOM 2302 O O . ILE A 1 277 ? 12.256 -6.245 -24.762 1.00 66.31 277 ILE A O 1
ATOM 2306 N N . VAL A 1 278 ? 11.536 -4.782 -23.178 1.00 67.50 278 VAL A N 1
ATOM 2307 C CA . VAL A 1 278 ? 10.390 -4.219 -23.910 1.00 67.50 278 VAL A CA 1
ATOM 2308 C C . VAL A 1 278 ? 10.814 -3.352 -25.104 1.00 67.50 278 VAL A C 1
ATOM 2310 O O . VAL A 1 278 ? 10.136 -3.362 -26.129 1.00 67.50 278 VAL A O 1
ATOM 2313 N N . ASP A 1 279 ? 11.992 -2.724 -25.055 1.00 64.25 279 ASP A N 1
ATOM 2314 C CA . ASP A 1 279 ? 12.512 -1.850 -26.125 1.00 64.25 279 ASP A CA 1
ATOM 2315 C C . ASP A 1 279 ? 12.784 -2.565 -27.459 1.00 64.25 279 ASP A C 1
ATOM 2317 O O . ASP A 1 279 ? 13.010 -1.926 -28.484 1.00 64.25 279 ASP A O 1
ATOM 2321 N N . ASN A 1 280 ? 12.773 -3.901 -27.479 1.00 59.50 280 ASN A N 1
ATOM 2322 C CA . ASN A 1 280 ? 12.985 -4.677 -28.705 1.00 59.50 280 ASN A CA 1
ATOM 2323 C C . ASN A 1 280 ? 11.792 -4.635 -29.669 1.00 59.50 280 ASN A C 1
ATOM 2325 O O . ASN A 1 280 ? 11.896 -5.114 -30.798 1.00 59.50 280 ASN A O 1
ATOM 2329 N N . LEU A 1 281 ? 10.663 -4.092 -29.222 1.00 62.84 281 LEU A N 1
ATOM 2330 C CA . LEU A 1 281 ? 9.477 -3.885 -30.025 1.00 62.84 281 LEU A CA 1
ATOM 2331 C C . LEU A 1 281 ? 9.503 -2.419 -30.493 1.00 62.84 281 LEU A C 1
ATOM 2333 O O . LEU A 1 281 ? 9.185 -1.516 -29.730 1.00 62.84 281 LEU A O 1
ATOM 2337 N N . ASN A 1 282 ? 9.898 -2.159 -31.744 1.00 64.19 282 ASN A N 1
ATOM 2338 C CA . ASN A 1 282 ? 9.971 -0.808 -32.329 1.00 64.19 282 ASN A CA 1
ATOM 2339 C C . ASN A 1 282 ? 8.576 -0.149 -32.464 1.00 64.19 282 ASN A C 1
ATOM 2341 O O . ASN A 1 282 ? 7.997 -0.123 -33.549 1.00 64.19 282 ASN A O 1
ATOM 2345 N N . TRP A 1 283 ? 8.029 0.374 -31.363 1.00 68.25 283 TRP A N 1
ATOM 2346 C CA . TRP A 1 283 ? 6.697 1.001 -31.301 1.00 68.25 283 TRP A CA 1
ATOM 2347 C C . TRP A 1 283 ? 6.731 2.526 -31.431 1.00 68.25 283 TRP A C 1
ATOM 2349 O O . TRP A 1 283 ? 5.684 3.151 -31.594 1.00 68.25 283 TRP A O 1
ATOM 2359 N N . ARG A 1 284 ? 7.929 3.124 -31.446 1.00 73.00 284 ARG A N 1
ATOM 2360 C CA . ARG A 1 284 ? 8.108 4.543 -31.769 1.00 73.00 284 ARG A CA 1
ATOM 2361 C C . ARG A 1 284 ? 7.802 4.791 -33.240 1.00 73.00 284 ARG A C 1
ATOM 2363 O O . ARG A 1 284 ? 8.390 4.165 -34.125 1.00 73.00 284 ARG A O 1
ATOM 2370 N N . ARG A 1 285 ? 6.882 5.717 -33.499 1.00 76.31 285 ARG A N 1
ATOM 2371 C CA . ARG A 1 285 ? 6.505 6.145 -34.846 1.00 76.31 285 ARG A CA 1
ATOM 2372 C C . ARG A 1 285 ? 6.893 7.603 -35.032 1.00 76.31 285 ARG A C 1
ATOM 2374 O O . ARG A 1 285 ? 6.482 8.474 -34.272 1.00 76.31 285 ARG A O 1
ATOM 2381 N N . ASN A 1 286 ? 7.679 7.859 -36.072 1.00 76.06 286 ASN A N 1
ATOM 2382 C CA . ASN A 1 286 ? 7.984 9.218 -36.492 1.00 76.06 286 ASN A CA 1
ATOM 2383 C C . ASN A 1 286 ? 6.891 9.660 -37.457 1.00 76.06 286 ASN A C 1
ATOM 2385 O O . ASN A 1 286 ? 6.739 9.092 -38.539 1.00 76.06 286 ASN A O 1
ATOM 2389 N N . CYS A 1 287 ? 6.113 10.655 -37.051 1.00 72.44 287 CYS A N 1
ATOM 2390 C CA . CYS A 1 287 ? 5.135 11.288 -37.919 1.00 72.44 287 CYS A CA 1
ATOM 2391 C C . CYS A 1 287 ? 5.856 12.325 -38.788 1.00 72.44 287 CYS A C 1
ATOM 2393 O O . CYS A 1 287 ? 6.026 13.463 -38.379 1.00 72.44 287 CYS A O 1
ATOM 2395 N N . SER A 1 288 ? 6.322 11.926 -39.974 1.00 69.88 288 SER A N 1
ATOM 2396 C CA . SER A 1 288 ? 7.019 12.839 -40.900 1.00 69.88 288 SER A CA 1
ATOM 2397 C C . SER A 1 288 ? 6.078 13.664 -41.785 1.00 69.88 288 SER A C 1
ATOM 2399 O O . SER A 1 288 ? 6.510 14.642 -42.385 1.00 69.88 288 SER A O 1
ATOM 2401 N N . ALA A 1 289 ? 4.803 13.279 -41.888 1.00 67.62 289 ALA A N 1
ATOM 2402 C CA . ALA A 1 289 ? 3.795 14.006 -42.650 1.00 67.62 289 ALA A CA 1
ATOM 2403 C C . ALA A 1 289 ? 2.427 13.869 -41.972 1.00 67.62 289 ALA A C 1
ATOM 2405 O O . ALA A 1 289 ? 1.984 12.758 -41.676 1.00 67.62 289 ALA A O 1
ATOM 2406 N N . VAL A 1 290 ? 1.759 15.000 -41.743 1.00 67.06 290 VAL A N 1
ATOM 2407 C CA . VAL A 1 290 ? 0.380 15.061 -41.247 1.00 67.06 290 VAL A CA 1
ATOM 2408 C C . VAL A 1 290 ? -0.490 15.565 -42.392 1.00 67.06 290 VAL A C 1
ATOM 2410 O O . VAL A 1 290 ? -0.205 16.604 -42.987 1.00 67.06 290 VAL A O 1
ATOM 2413 N N . MET A 1 291 ? -1.539 14.815 -42.729 1.00 64.00 291 MET A N 1
ATOM 2414 C CA . MET A 1 291 ? -2.516 15.237 -43.734 1.00 64.00 291 MET A CA 1
ATOM 2415 C C . MET A 1 291 ? -3.088 16.603 -43.308 1.00 64.00 291 MET A C 1
ATOM 2417 O O . MET A 1 291 ? -3.435 16.764 -42.142 1.00 64.00 291 MET A O 1
ATOM 2421 N N . PHE A 1 292 ? -3.167 17.570 -44.230 1.00 64.81 292 PHE A N 1
ATOM 2422 C CA . PHE A 1 292 ? -3.661 18.949 -44.016 1.00 64.81 292 PHE A CA 1
ATOM 2423 C C . PHE A 1 292 ? -2.703 19.981 -43.381 1.00 64.81 292 PHE A C 1
ATOM 2425 O O . PHE A 1 292 ? -3.109 21.131 -43.225 1.00 64.81 292 PHE A O 1
ATOM 2432 N N . ILE A 1 293 ? -1.439 19.645 -43.084 1.00 67.06 293 ILE A N 1
ATOM 2433 C CA . ILE A 1 293 ? -0.433 20.619 -42.611 1.00 67.06 293 ILE A CA 1
ATOM 2434 C C . ILE A 1 293 ? 0.704 20.707 -43.634 1.00 67.06 293 ILE A C 1
ATOM 2436 O O . ILE A 1 293 ? 1.368 19.713 -43.920 1.00 67.06 293 ILE A O 1
ATOM 2440 N N . ASN A 1 294 ? 0.918 21.896 -44.205 1.00 62.41 294 ASN A N 1
ATOM 2441 C CA . ASN A 1 294 ? 2.037 22.141 -45.115 1.00 62.41 294 ASN A CA 1
ATOM 2442 C C . ASN A 1 294 ? 3.344 22.151 -44.304 1.00 62.41 294 ASN A C 1
ATOM 2444 O O . ASN A 1 294 ? 3.413 22.809 -43.269 1.00 62.41 294 ASN A O 1
ATOM 2448 N N . SER A 1 295 ? 4.386 21.462 -44.778 1.00 60.47 295 SER A N 1
ATOM 2449 C CA . SER A 1 295 ? 5.675 21.256 -44.083 1.00 60.47 295 SER A CA 1
ATOM 2450 C C . SER A 1 295 ? 6.507 22.529 -43.842 1.00 60.47 295 SER A C 1
ATOM 2452 O O . SER A 1 295 ? 7.674 22.446 -43.474 1.00 60.47 295 SER A O 1
ATOM 2454 N N . SER A 1 296 ? 5.936 23.704 -44.102 1.00 63.00 296 SER A N 1
ATOM 2455 C CA . SER A 1 296 ? 6.572 25.018 -43.983 1.00 63.00 296 SER A CA 1
ATOM 2456 C C . SER A 1 296 ? 6.514 25.593 -42.562 1.00 63.00 296 SER A C 1
ATOM 2458 O O . SER A 1 296 ? 7.160 26.602 -42.296 1.00 63.00 296 SER A O 1
ATOM 2460 N N . THR A 1 297 ? 5.728 24.990 -41.665 1.00 66.81 297 THR A N 1
ATOM 2461 C CA . THR A 1 297 ? 5.607 25.372 -40.249 1.00 66.81 297 THR A CA 1
ATOM 2462 C C . THR A 1 297 ? 6.005 24.205 -39.353 1.00 66.81 297 THR A C 1
ATOM 2464 O O . THR A 1 297 ? 5.689 23.062 -39.689 1.00 66.81 297 THR A O 1
ATOM 2467 N N . ASP A 1 298 ? 6.630 24.485 -38.205 1.00 70.19 298 ASP A N 1
ATOM 2468 C CA . ASP A 1 298 ? 6.879 23.479 -37.165 1.00 70.19 298 ASP A CA 1
ATOM 2469 C C . ASP A 1 298 ? 5.581 22.725 -36.839 1.00 70.19 298 ASP A C 1
ATOM 2471 O O . ASP A 1 298 ? 4.516 23.331 -36.669 1.00 70.19 298 ASP A O 1
ATOM 2475 N N . PHE A 1 299 ? 5.650 21.392 -36.785 1.00 68.50 299 PHE A N 1
ATOM 2476 C CA . PHE A 1 299 ? 4.476 20.577 -36.488 1.00 68.50 299 PHE A CA 1
ATOM 2477 C C . PHE A 1 299 ? 3.918 20.938 -35.098 1.00 68.50 299 PHE A C 1
ATOM 2479 O O . PHE A 1 299 ? 4.684 21.051 -34.138 1.00 68.50 299 PHE A O 1
ATOM 2486 N N . PRO A 1 300 ? 2.589 21.086 -34.936 1.00 74.00 300 PRO A N 1
ATOM 2487 C CA . PRO A 1 300 ? 2.001 21.304 -33.621 1.00 74.00 300 PRO A CA 1
ATOM 2488 C C . PRO A 1 300 ? 2.216 20.072 -32.730 1.00 74.00 300 PRO A C 1
ATOM 2490 O O . PRO A 1 300 ? 2.192 18.931 -33.201 1.00 74.00 300 PRO A O 1
ATOM 2493 N N . PHE A 1 301 ? 2.399 20.284 -31.423 1.00 67.75 301 PHE A N 1
ATOM 2494 C CA . PHE A 1 301 ? 2.395 19.195 -30.440 1.00 67.75 301 PHE A CA 1
ATOM 2495 C C . PHE A 1 301 ? 1.086 18.387 -30.574 1.00 67.75 301 PHE A C 1
ATOM 2497 O O . PHE A 1 301 ? 0.022 19.009 -30.618 1.00 67.75 301 PHE A O 1
ATOM 2504 N N . PRO A 1 302 ? 1.109 17.038 -30.647 1.00 68.00 302 PRO A N 1
ATOM 2505 C CA . PRO A 1 302 ? 2.212 16.108 -30.358 1.00 68.00 302 PRO A CA 1
ATOM 2506 C C . PRO A 1 302 ? 3.025 15.623 -31.579 1.00 68.00 302 PRO A C 1
ATOM 2508 O O . PRO A 1 302 ? 3.874 14.751 -31.429 1.00 68.00 302 PRO A O 1
ATOM 2511 N N . PHE A 1 303 ? 2.801 16.157 -32.783 1.00 70.69 303 PHE A N 1
ATOM 2512 C CA . PHE A 1 303 ? 3.431 15.661 -34.020 1.00 70.69 303 PHE A CA 1
ATOM 2513 C C . PHE A 1 303 ? 4.862 16.174 -34.257 1.00 70.69 303 PHE A C 1
ATOM 2515 O O . PHE A 1 303 ? 5.516 15.737 -35.198 1.00 70.69 303 PHE A O 1
ATOM 2522 N N . ASN A 1 304 ? 5.361 17.075 -33.403 1.00 71.06 304 ASN A N 1
ATOM 2523 C CA . ASN A 1 304 ? 6.7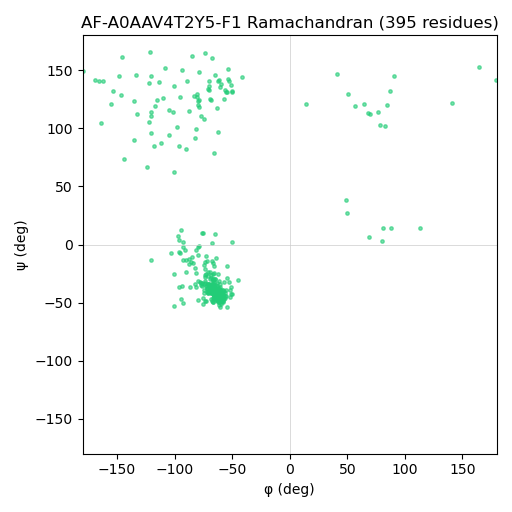41 17.576 -33.451 1.00 71.06 304 ASN A CA 1
ATOM 2524 C C . ASN A 1 304 ? 7.781 16.544 -32.967 1.00 71.06 304 ASN A C 1
ATOM 2526 O O . ASN A 1 304 ? 8.966 16.653 -33.268 1.00 71.06 304 ASN A O 1
ATOM 2530 N N . THR A 1 305 ? 7.366 15.544 -32.184 1.00 73.88 305 THR A N 1
ATOM 2531 C CA . THR A 1 305 ? 8.272 14.557 -31.580 1.00 73.88 305 THR A CA 1
ATOM 2532 C C . THR A 1 305 ? 7.926 13.134 -32.008 1.00 73.88 305 THR A C 1
ATOM 2534 O O . THR A 1 305 ? 6.866 12.857 -32.567 1.00 73.88 305 THR A O 1
ATOM 2537 N N . THR A 1 306 ? 8.852 12.200 -31.769 1.00 75.50 306 THR A N 1
ATOM 2538 C CA . THR A 1 306 ? 8.605 10.773 -31.998 1.00 75.50 306 THR A CA 1
ATOM 2539 C C . THR A 1 306 ? 7.489 10.306 -31.067 1.00 75.50 306 THR A C 1
ATOM 2541 O O . THR A 1 306 ? 7.658 10.357 -29.846 1.00 75.50 306 THR A O 1
ATOM 2544 N N . ILE A 1 307 ? 6.368 9.854 -31.624 1.00 76.88 307 ILE A N 1
ATOM 2545 C CA . ILE A 1 307 ? 5.213 9.437 -30.830 1.00 76.88 307 ILE A CA 1
ATOM 2546 C C . ILE A 1 307 ? 5.433 7.998 -30.370 1.00 76.88 307 ILE A C 1
ATOM 2548 O O . ILE A 1 307 ? 5.716 7.104 -31.175 1.00 76.88 307 ILE A O 1
ATOM 2552 N N . ASP A 1 308 ? 5.301 7.785 -29.064 1.00 78.44 308 ASP A N 1
ATOM 2553 C CA . ASP A 1 308 ? 5.260 6.461 -28.459 1.00 78.44 308 ASP A CA 1
ATOM 2554 C C . ASP A 1 308 ? 3.819 6.133 -28.052 1.00 78.44 308 ASP A C 1
ATOM 2556 O O . ASP A 1 308 ? 3.227 6.784 -27.190 1.00 78.44 308 ASP A O 1
ATOM 2560 N N . ASN A 1 309 ? 3.247 5.105 -28.676 1.00 81.12 309 ASN A N 1
ATOM 2561 C CA . ASN A 1 309 ? 1.881 4.672 -28.392 1.00 81.12 309 ASN A CA 1
ATOM 2562 C C . ASN A 1 309 ? 1.724 4.114 -26.964 1.00 81.12 309 ASN A C 1
ATOM 2564 O O . ASN A 1 309 ? 0.604 4.046 -26.455 1.00 81.12 309 ASN A O 1
ATOM 2568 N N . HIS A 1 310 ? 2.817 3.724 -26.298 1.00 80.75 310 HIS A N 1
ATOM 2569 C CA . HIS A 1 310 ? 2.779 3.247 -24.914 1.00 80.75 310 HIS A CA 1
ATOM 2570 C C . HIS A 1 310 ? 2.448 4.354 -23.912 1.00 80.75 310 HIS A C 1
ATOM 2572 O O . HIS A 1 310 ? 1.804 4.086 -22.893 1.00 80.75 310 HIS A O 1
ATOM 2578 N N . ASP A 1 311 ? 2.818 5.596 -24.226 1.00 81.50 311 ASP A N 1
ATOM 2579 C CA . ASP A 1 311 ? 2.529 6.756 -23.386 1.00 81.50 311 ASP A CA 1
ATOM 2580 C C . ASP A 1 311 ? 1.007 6.936 -23.227 1.00 81.50 311 ASP A C 1
ATOM 2582 O O . ASP A 1 311 ? 0.495 7.031 -22.111 1.00 81.50 311 ASP A O 1
ATOM 2586 N N . TRP A 1 312 ? 0.259 6.807 -24.330 1.00 82.69 312 TRP A N 1
ATOM 2587 C CA . TRP A 1 312 ? -1.207 6.879 -24.330 1.00 82.69 312 TRP A CA 1
ATOM 2588 C C . TRP A 1 312 ? -1.870 5.796 -23.462 1.00 82.69 312 TRP A C 1
ATOM 2590 O O . TRP A 1 312 ? -2.828 6.059 -22.727 1.00 82.69 312 TRP A O 1
ATOM 2600 N N . ILE A 1 313 ? -1.333 4.573 -23.513 1.00 84.06 313 ILE A N 1
ATOM 2601 C CA . ILE A 1 313 ? -1.779 3.458 -22.668 1.00 84.06 313 ILE A CA 1
ATOM 2602 C C . ILE A 1 313 ? -1.474 3.755 -21.186 1.00 84.06 313 ILE A C 1
ATOM 2604 O O . ILE A 1 313 ? -2.251 3.383 -20.304 1.00 84.06 313 ILE A O 1
ATOM 2608 N N . GLY A 1 314 ? -0.388 4.482 -20.910 1.00 83.25 314 GLY A N 1
ATOM 2609 C CA . GLY A 1 314 ? 0.040 4.891 -19.571 1.00 83.25 314 GLY A CA 1
ATOM 2610 C C . GLY A 1 314 ? 1.349 4.258 -19.107 1.00 83.25 314 GLY A C 1
ATOM 2611 O O . GLY A 1 314 ? 1.658 4.315 -17.913 1.00 83.25 314 GLY A O 1
ATOM 2612 N N . PHE A 1 315 ? 2.116 3.657 -20.020 1.00 85.75 315 PHE A N 1
ATOM 2613 C CA . PHE A 1 315 ? 3.428 3.082 -19.743 1.00 85.75 315 PHE A CA 1
ATOM 2614 C C . PHE A 1 315 ? 4.523 4.028 -20.221 1.00 85.75 315 PHE A C 1
ATOM 2616 O O . PHE A 1 315 ? 4.690 4.278 -21.411 1.00 85.75 315 PHE A O 1
ATOM 2623 N N . LYS A 1 316 ? 5.280 4.557 -19.260 1.00 82.75 316 LYS A N 1
ATOM 2624 C CA . LYS A 1 316 ? 6.412 5.446 -19.501 1.00 82.75 316 LYS A CA 1
ATOM 2625 C C . LYS A 1 316 ? 7.653 4.845 -18.883 1.00 82.75 316 LYS A C 1
ATOM 2627 O O . LYS A 1 316 ? 7.624 4.337 -17.760 1.00 82.75 316 LYS A O 1
ATOM 2632 N N . ARG A 1 317 ? 8.756 4.943 -19.612 1.00 82.06 317 ARG A N 1
ATOM 2633 C CA . ARG A 1 317 ? 10.067 4.627 -19.067 1.00 82.06 317 ARG A CA 1
ATOM 2634 C C . ARG A 1 317 ? 10.553 5.831 -18.269 1.00 82.06 317 ARG A C 1
ATOM 2636 O O . ARG A 1 317 ? 10.563 6.945 -18.786 1.00 82.06 317 ARG A O 1
ATOM 2643 N N . THR A 1 318 ? 10.934 5.615 -17.018 1.00 83.12 318 THR A N 1
ATOM 2644 C CA . THR A 1 318 ? 11.342 6.693 -16.108 1.00 83.12 318 THR A CA 1
ATOM 2645 C C . THR A 1 318 ? 12.624 6.319 -15.388 1.00 83.12 318 THR A C 1
ATOM 2647 O O . THR A 1 318 ? 12.807 5.157 -15.038 1.00 83.12 318 THR A O 1
ATOM 2650 N N . LEU A 1 319 ? 13.479 7.304 -15.114 1.00 80.31 319 LEU A N 1
ATOM 2651 C CA . LEU A 1 319 ? 14.678 7.103 -14.294 1.00 80.31 319 LEU A CA 1
ATOM 2652 C C . LEU A 1 319 ? 14.303 6.889 -12.815 1.00 80.31 319 LEU A C 1
ATOM 2654 O O . LEU A 1 319 ? 14.822 5.982 -12.170 1.00 80.31 319 LEU A O 1
ATOM 2658 N N . ASP A 1 320 ? 13.321 7.649 -12.315 1.00 86.94 320 ASP A N 1
ATOM 2659 C CA . ASP A 1 320 ? 12.863 7.577 -10.923 1.00 86.94 320 ASP A CA 1
ATOM 2660 C C . ASP A 1 320 ? 11.638 6.674 -10.753 1.00 86.94 320 ASP A C 1
ATOM 2662 O O . ASP A 1 320 ? 10.487 7.122 -10.689 1.00 86.94 320 ASP A O 1
ATOM 2666 N N . LEU A 1 321 ? 11.898 5.374 -10.614 1.00 86.50 321 LEU A N 1
ATOM 2667 C CA . LEU A 1 321 ? 10.859 4.356 -10.451 1.00 86.50 321 LEU A CA 1
ATOM 2668 C C . LEU A 1 321 ? 9.962 4.586 -9.226 1.00 86.50 321 LEU A C 1
ATOM 2670 O O . LEU A 1 321 ? 8.744 4.398 -9.289 1.00 86.50 321 LEU A O 1
ATOM 2674 N N . ALA A 1 322 ? 10.557 5.019 -8.113 1.00 86.94 322 ALA A N 1
ATOM 2675 C CA . ALA A 1 322 ? 9.830 5.284 -6.877 1.00 86.94 322 ALA A CA 1
ATOM 2676 C C . ALA A 1 322 ? 8.802 6.410 -7.062 1.00 86.94 322 ALA A C 1
ATOM 2678 O O . ALA A 1 322 ? 7.654 6.271 -6.641 1.00 86.94 322 ALA A O 1
ATOM 2679 N N . ASN A 1 323 ? 9.177 7.493 -7.750 1.00 88.38 323 ASN A N 1
ATOM 2680 C CA . ASN A 1 323 ? 8.275 8.611 -8.017 1.00 88.38 323 ASN A CA 1
ATOM 2681 C C . ASN A 1 323 ? 7.144 8.205 -8.972 1.00 88.38 323 ASN A C 1
ATOM 2683 O O . ASN A 1 323 ? 5.998 8.593 -8.765 1.00 88.38 323 ASN A O 1
ATOM 2687 N N . TYR A 1 324 ? 7.450 7.367 -9.965 1.00 86.94 324 TYR A N 1
ATOM 2688 C CA . TYR A 1 324 ? 6.460 6.836 -10.901 1.00 86.94 324 TYR A CA 1
ATOM 2689 C C . TYR A 1 324 ? 5.440 5.897 -10.234 1.00 86.94 324 TYR A C 1
ATOM 2691 O O . TYR A 1 324 ? 4.285 5.826 -10.653 1.00 86.94 324 TYR A O 1
ATOM 2699 N N . CYS A 1 325 ? 5.839 5.189 -9.172 1.00 89.50 325 CYS A N 1
ATOM 2700 C CA . CYS A 1 325 ? 4.983 4.205 -8.501 1.00 89.50 325 CYS A CA 1
ATOM 2701 C C . CYS A 1 325 ? 4.379 4.678 -7.177 1.00 89.50 325 CYS A C 1
ATOM 2703 O O . CYS A 1 325 ? 3.503 3.997 -6.640 1.00 89.50 325 CYS A O 1
ATOM 2705 N N . LYS A 1 326 ? 4.780 5.852 -6.666 1.00 91.06 326 LYS A N 1
ATOM 2706 C CA . LYS A 1 326 ? 4.331 6.387 -5.368 1.00 91.06 326 LYS A CA 1
ATOM 2707 C C . LYS A 1 326 ? 2.807 6.416 -5.225 1.00 91.06 326 LYS A C 1
ATOM 2709 O O . LYS A 1 326 ? 2.291 6.077 -4.165 1.00 91.06 326 LYS A O 1
ATOM 2714 N N . GLY A 1 327 ? 2.089 6.768 -6.296 1.00 90.69 327 GLY A N 1
ATOM 2715 C CA . GLY A 1 327 ? 0.628 6.848 -6.296 1.00 90.69 327 GLY A CA 1
ATOM 2716 C C . GLY A 1 327 ? -0.032 5.483 -6.098 1.00 90.69 327 GLY A C 1
ATOM 2717 O O . GLY A 1 327 ? -0.927 5.340 -5.270 1.00 90.69 327 GLY A O 1
ATOM 2718 N N . TYR A 1 328 ? 0.467 4.453 -6.785 1.00 91.25 328 TYR A N 1
ATOM 2719 C CA . TYR A 1 328 ? -0.020 3.078 -6.639 1.00 91.25 328 TYR A CA 1
ATOM 2720 C C . TYR A 1 328 ? 0.345 2.478 -5.288 1.00 91.25 328 TYR A C 1
ATOM 2722 O O . TYR A 1 328 ? -0.477 1.793 -4.691 1.00 91.25 328 TYR A O 1
ATOM 2730 N N . ILE A 1 329 ? 1.553 2.751 -4.786 1.00 92.69 329 ILE A N 1
ATOM 2731 C CA . ILE A 1 329 ? 1.978 2.314 -3.451 1.00 92.69 329 ILE A CA 1
ATOM 2732 C C . ILE A 1 329 ? 1.055 2.930 -2.392 1.00 92.69 329 ILE A C 1
ATOM 2734 O O . ILE A 1 329 ? 0.543 2.213 -1.534 1.00 92.69 329 ILE A O 1
ATOM 2738 N N . GLY A 1 330 ? 0.776 4.234 -2.499 1.00 92.88 330 GLY A N 1
ATOM 2739 C CA . GLY A 1 330 ? -0.191 4.921 -1.645 1.00 92.88 330 GLY A CA 1
ATOM 2740 C C . GLY A 1 330 ? -1.593 4.316 -1.743 1.00 92.88 330 GLY A C 1
ATOM 2741 O O . GLY A 1 330 ? -2.227 4.068 -0.721 1.00 92.88 330 GLY A O 1
ATOM 2742 N N . LEU A 1 331 ? -2.060 3.994 -2.953 1.00 92.44 331 LEU A N 1
ATOM 2743 C CA . LEU A 1 331 ? -3.373 3.379 -3.152 1.00 92.44 331 LEU A CA 1
ATOM 2744 C C . LEU A 1 331 ? -3.458 1.958 -2.572 1.00 92.44 331 LEU A C 1
ATOM 2746 O O . LEU A 1 331 ? -4.449 1.619 -1.927 1.00 92.44 331 LEU A O 1
ATOM 2750 N N . ILE A 1 332 ? -2.417 1.136 -2.738 1.00 93.06 332 ILE A N 1
ATOM 2751 C CA . ILE A 1 332 ? -2.336 -0.193 -2.113 1.00 93.06 332 ILE A CA 1
ATOM 2752 C C . ILE A 1 332 ? -2.372 -0.058 -0.595 1.00 93.06 332 ILE A C 1
ATOM 2754 O O . ILE A 1 332 ? -3.086 -0.821 0.048 1.00 93.06 332 ILE A O 1
ATOM 2758 N N . LEU A 1 333 ? -1.661 0.918 -0.025 1.00 93.81 333 LEU A N 1
ATOM 2759 C CA . LEU A 1 333 ? -1.671 1.182 1.412 1.00 93.81 333 LEU A CA 1
ATOM 2760 C C . LEU A 1 333 ? -3.071 1.576 1.909 1.00 93.81 333 LEU A C 1
ATOM 2762 O O . LEU A 1 333 ? -3.533 1.071 2.928 1.00 93.81 333 LEU A O 1
ATOM 2766 N N . VAL A 1 334 ? -3.794 2.422 1.176 1.00 94.19 334 VAL A N 1
ATOM 2767 C CA . VAL A 1 334 ? -5.184 2.768 1.522 1.00 94.19 334 VAL A CA 1
ATOM 2768 C C . VAL A 1 334 ? -6.094 1.530 1.460 1.00 94.19 334 VAL A C 1
ATOM 2770 O O . VAL A 1 334 ? -6.899 1.305 2.365 1.00 94.19 334 VAL A O 1
ATOM 2773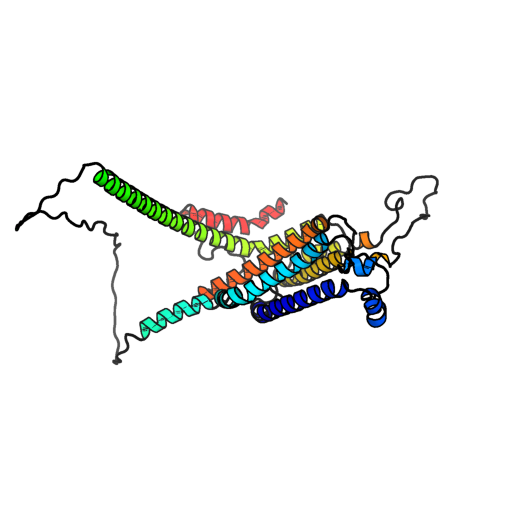 N N . LEU A 1 335 ? -5.931 0.674 0.446 1.00 92.06 335 LEU A N 1
ATOM 2774 C CA . LEU A 1 335 ? -6.676 -0.585 0.317 1.00 92.06 335 LEU A CA 1
ATOM 2775 C C . LEU A 1 335 ? -6.304 -1.619 1.399 1.00 92.06 335 LEU A C 1
ATOM 2777 O O . LEU A 1 335 ? -7.161 -2.381 1.850 1.00 92.06 335 LEU A O 1
ATOM 2781 N N . THR A 1 336 ? -5.046 -1.676 1.849 1.00 92.69 336 THR A N 1
ATOM 2782 C CA . THR A 1 336 ? -4.655 -2.558 2.960 1.00 92.69 336 THR A CA 1
ATOM 2783 C C . THR A 1 336 ? -5.211 -2.052 4.280 1.00 92.69 336 THR A C 1
ATOM 2785 O O . THR A 1 336 ? -5.755 -2.862 5.027 1.00 92.69 336 THR A O 1
ATOM 2788 N N . ILE A 1 337 ? -5.176 -0.739 4.537 1.00 92.38 337 ILE A N 1
ATOM 2789 C CA . ILE A 1 337 ? -5.850 -0.133 5.694 1.00 92.38 337 ILE A CA 1
ATOM 2790 C C . ILE A 1 337 ? -7.333 -0.490 5.674 1.00 92.38 337 ILE A C 1
ATOM 2792 O O . ILE A 1 337 ? -7.877 -0.874 6.704 1.00 92.38 337 ILE A O 1
ATOM 2796 N N . GLN A 1 338 ? -7.984 -0.462 4.510 1.00 91.75 338 GLN A N 1
ATOM 2797 C CA . GLN A 1 338 ? -9.379 -0.871 4.410 1.00 91.75 338 GLN A CA 1
ATOM 2798 C C . GLN A 1 338 ? -9.623 -2.309 4.865 1.00 91.75 338 GLN A C 1
ATOM 2800 O O . GLN A 1 338 ? -10.562 -2.555 5.625 1.00 91.75 338 GLN A O 1
ATOM 2805 N N . ALA A 1 339 ? -8.791 -3.253 4.429 1.00 90.56 339 ALA A N 1
ATOM 2806 C CA . ALA A 1 339 ? -8.889 -4.633 4.889 1.00 90.56 339 ALA A CA 1
ATOM 2807 C C . ALA A 1 339 ? -8.610 -4.754 6.396 1.00 90.56 339 ALA A C 1
ATOM 2809 O O . ALA A 1 339 ? -9.370 -5.419 7.094 1.00 90.56 339 ALA A O 1
ATOM 2810 N N . VAL A 1 340 ? -7.590 -4.060 6.917 1.00 91.50 340 VAL A N 1
ATOM 2811 C CA . VAL A 1 340 ? -7.257 -4.045 8.354 1.00 91.50 340 VAL A CA 1
ATOM 2812 C C . VAL A 1 340 ? -8.428 -3.534 9.190 1.00 91.50 340 VAL A C 1
ATOM 2814 O O . VAL A 1 340 ? -8.781 -4.157 10.186 1.00 91.50 340 VAL A O 1
ATOM 2817 N N . VAL A 1 341 ? -9.065 -2.436 8.775 1.00 90.19 341 VAL A N 1
ATOM 2818 C CA . VAL A 1 341 ? -10.232 -1.868 9.463 1.00 90.19 341 VAL A CA 1
ATOM 2819 C C . VAL A 1 341 ? -11.377 -2.874 9.484 1.00 90.19 341 VAL A C 1
ATOM 2821 O O . VAL A 1 341 ? -11.932 -3.129 10.548 1.00 90.19 341 VAL A O 1
ATOM 2824 N N . LYS A 1 342 ? -11.706 -3.484 8.336 1.00 86.38 342 LYS A N 1
ATOM 2825 C CA . LYS A 1 342 ? -12.774 -4.492 8.248 1.00 86.38 342 LYS A CA 1
ATOM 2826 C C . LYS A 1 342 ? -12.503 -5.689 9.167 1.00 86.38 342 LYS A C 1
ATOM 2828 O O . LYS A 1 342 ? -13.377 -6.049 9.948 1.00 86.38 342 LYS A O 1
ATOM 2833 N N . ILE A 1 343 ? -11.289 -6.241 9.124 1.00 86.81 343 ILE A N 1
ATOM 2834 C CA . ILE A 1 343 ? -10.885 -7.394 9.945 1.00 86.81 343 ILE A CA 1
ATOM 2835 C C . ILE A 1 343 ? -10.912 -7.039 11.431 1.00 86.81 343 ILE A C 1
ATOM 2837 O O . ILE A 1 343 ? -11.459 -7.789 12.232 1.00 86.81 343 ILE A O 1
ATOM 2841 N N . ARG A 1 344 ? -10.358 -5.885 11.824 1.00 86.25 344 ARG A N 1
ATOM 2842 C CA . ARG A 1 344 ? -10.370 -5.454 13.228 1.00 86.25 344 ARG A CA 1
ATOM 2843 C C . ARG A 1 344 ? -11.797 -5.350 13.756 1.00 86.25 344 ARG A C 1
ATOM 2845 O O . ARG A 1 344 ? -12.064 -5.786 14.870 1.00 86.25 344 ARG A O 1
ATOM 2852 N N . GLN A 1 345 ? -12.699 -4.765 12.971 1.00 83.62 345 GLN A N 1
ATOM 2853 C CA . GLN A 1 345 ? -14.095 -4.622 13.372 1.00 83.62 345 GLN A CA 1
ATOM 2854 C C . GLN A 1 345 ? -14.791 -5.979 13.489 1.00 83.62 345 GLN A C 1
ATOM 2856 O O . GLN A 1 345 ? -15.534 -6.195 14.441 1.00 83.62 345 GLN A O 1
ATOM 2861 N N . GLU A 1 346 ? -14.517 -6.912 12.578 1.00 82.56 346 GLU A N 1
ATOM 2862 C CA . GLU A 1 346 ? -15.005 -8.291 12.667 1.00 82.56 346 GLU A CA 1
ATOM 2863 C C . GLU A 1 346 ? -14.515 -8.981 13.952 1.00 82.56 346 GLU A C 1
ATOM 2865 O O . GLU A 1 346 ? -15.322 -9.500 14.720 1.00 82.56 346 GLU A O 1
ATOM 2870 N N . VAL A 1 347 ? -13.216 -8.886 14.253 1.00 83.38 347 VAL A N 1
ATOM 2871 C CA . VAL A 1 347 ? -12.617 -9.443 15.477 1.00 83.38 347 VAL A CA 1
ATOM 2872 C C . VAL A 1 347 ? -13.231 -8.826 16.736 1.00 83.38 347 VAL A C 1
ATOM 2874 O O . VAL A 1 347 ? -13.612 -9.553 17.650 1.00 83.38 347 VAL A O 1
ATOM 2877 N N . ASN A 1 348 ? -13.373 -7.499 16.786 1.00 81.12 348 ASN A N 1
ATOM 2878 C CA . ASN A 1 348 ? -13.942 -6.809 17.945 1.00 81.12 348 ASN A CA 1
ATOM 2879 C C . ASN A 1 348 ? -15.397 -7.236 18.211 1.00 81.12 348 ASN A C 1
ATOM 2881 O O . ASN A 1 348 ? -15.803 -7.412 19.356 1.00 81.12 348 ASN A O 1
ATOM 2885 N N . ARG A 1 349 ? -16.186 -7.458 17.154 1.00 80.88 349 ARG A N 1
ATOM 2886 C CA . ARG A 1 349 ? -17.581 -7.909 17.282 1.00 80.88 349 ARG A CA 1
ATOM 2887 C C . ARG A 1 349 ? -17.686 -9.347 17.770 1.00 80.88 349 ARG A C 1
ATOM 2889 O O . ARG A 1 349 ? -18.537 -9.621 18.609 1.00 80.88 349 ARG A O 1
ATOM 2896 N N . ILE A 1 350 ? -16.818 -10.233 17.281 1.00 80.62 350 ILE A N 1
ATOM 2897 C CA . ILE A 1 350 ? -16.771 -11.632 17.723 1.00 80.62 350 ILE A CA 1
ATOM 2898 C C . ILE A 1 350 ? -16.356 -11.712 19.196 1.00 80.62 350 ILE A C 1
ATOM 2900 O O . ILE A 1 350 ? -16.934 -12.486 19.950 1.00 80.62 350 ILE A O 1
ATOM 2904 N N . GLN A 1 351 ? -15.420 -10.868 19.636 1.00 78.94 351 GLN A N 1
ATOM 2905 C CA . GLN A 1 351 ? -15.005 -10.813 21.042 1.00 78.94 351 GLN A CA 1
ATOM 2906 C C . GLN A 1 351 ? -16.106 -10.284 21.970 1.00 78.94 351 GLN A C 1
ATOM 2908 O O . GLN A 1 351 ? -16.248 -10.774 23.086 1.00 78.94 351 GLN A O 1
ATOM 2913 N N . LEU A 1 352 ? -16.893 -9.305 21.516 1.00 76.75 352 LEU A N 1
ATOM 2914 C CA . LEU A 1 352 ? -17.953 -8.678 22.313 1.00 76.75 352 LEU A CA 1
ATOM 2915 C C . LEU A 1 352 ? -19.340 -9.324 22.125 1.00 76.75 352 LEU A C 1
ATOM 2917 O O . LEU A 1 352 ? -20.305 -8.843 22.713 1.00 76.75 352 LEU A O 1
ATOM 2921 N N . ASN A 1 353 ? -19.460 -10.389 21.318 1.00 73.50 353 ASN A N 1
ATOM 2922 C CA . ASN A 1 353 ? -20.730 -11.034 20.942 1.00 73.50 353 ASN A CA 1
ATOM 2923 C C . ASN A 1 353 ? -21.808 -10.041 20.454 1.00 73.50 353 ASN A C 1
ATOM 2925 O O . ASN A 1 353 ? -22.992 -10.172 20.766 1.00 73.50 353 ASN A O 1
ATOM 2929 N N . LEU A 1 354 ? -21.401 -9.018 19.697 1.00 72.12 354 LEU A N 1
ATOM 2930 C CA . LEU A 1 354 ? -22.306 -7.976 19.203 1.00 72.12 354 LEU A CA 1
ATOM 2931 C C . LEU A 1 354 ? -22.911 -8.362 17.839 1.00 72.12 354 LEU A C 1
ATOM 2933 O O . LEU A 1 354 ? -22.188 -8.878 16.981 1.00 72.12 354 LEU A O 1
ATOM 2937 N N . PRO A 1 355 ? -24.205 -8.075 17.588 1.00 67.75 355 PRO A N 1
ATOM 2938 C CA . PRO A 1 355 ? -24.838 -8.334 16.296 1.00 67.75 355 PRO A CA 1
ATOM 2939 C C . PRO A 1 355 ? -24.274 -7.429 15.191 1.00 67.75 355 PRO A C 1
ATOM 2941 O O . PRO A 1 355 ? -23.716 -6.359 15.456 1.00 67.75 355 PRO A O 1
ATOM 2944 N N . GLU A 1 356 ? -24.461 -7.831 13.930 1.00 62.91 356 GLU A N 1
ATOM 2945 C CA . GLU A 1 356 ? -24.079 -7.003 12.784 1.00 62.91 356 GLU A CA 1
ATOM 2946 C C . GLU A 1 356 ? -24.776 -5.629 12.854 1.00 62.91 356 GLU A C 1
ATOM 2948 O O . GLU A 1 356 ? -26.005 -5.552 12.971 1.00 62.91 356 GLU A O 1
ATOM 2953 N N . PRO A 1 357 ? -24.022 -4.514 12.814 1.00 58.19 357 PRO A N 1
ATOM 2954 C CA . PRO A 1 357 ? -24.612 -3.199 12.948 1.00 58.19 357 PRO A CA 1
ATOM 2955 C C . PRO A 1 357 ? -25.427 -2.847 11.705 1.00 58.19 357 PRO A C 1
ATOM 2957 O O . PRO A 1 357 ? -25.002 -3.062 10.569 1.00 58.19 357 PRO A O 1
ATOM 2960 N N . LYS A 1 358 ? -26.574 -2.200 11.929 1.00 55.03 358 LYS A N 1
ATOM 2961 C CA . LYS A 1 358 ? -27.331 -1.537 10.862 1.00 55.03 358 LYS A CA 1
ATOM 2962 C C . LYS A 1 358 ? -26.459 -0.464 10.199 1.00 55.03 358 LYS A C 1
ATOM 2964 O O . LYS A 1 358 ? -25.741 0.280 10.870 1.00 55.03 358 LYS A O 1
ATOM 2969 N N . THR A 1 359 ? -26.533 -0.383 8.875 1.00 54.38 359 THR A N 1
ATOM 2970 C CA . THR A 1 359 ? -25.713 0.510 8.047 1.00 54.38 359 THR A CA 1
ATOM 2971 C C . THR A 1 359 ? -25.834 1.979 8.470 1.00 54.38 359 THR A C 1
ATOM 2973 O O . THR A 1 359 ? -26.942 2.500 8.584 1.00 54.38 359 THR A O 1
ATOM 2976 N N . GLY A 1 360 ? -24.696 2.666 8.631 1.00 56.44 360 GLY A N 1
ATOM 2977 C CA . GLY A 1 360 ? -24.632 4.136 8.665 1.00 56.44 360 GLY A CA 1
ATOM 2978 C C . GLY A 1 360 ? -24.817 4.827 10.021 1.00 56.44 360 GLY A C 1
ATOM 2979 O O . GLY A 1 360 ? -25.013 6.040 10.036 1.00 56.44 360 GLY A O 1
ATOM 2980 N N . ILE A 1 361 ? -24.752 4.117 11.157 1.00 57.97 361 ILE A N 1
ATOM 2981 C CA . ILE A 1 361 ? -24.954 4.729 12.485 1.00 57.97 361 ILE A CA 1
ATOM 2982 C C . ILE A 1 361 ? -23.716 4.542 13.375 1.00 57.97 361 ILE A C 1
ATOM 2984 O O . ILE A 1 361 ? -23.399 3.430 13.782 1.00 57.97 361 ILE A O 1
ATOM 2988 N N . ILE A 1 362 ? -23.040 5.649 13.724 1.00 58.69 362 ILE A N 1
ATOM 2989 C CA . ILE A 1 362 ? -21.830 5.675 14.575 1.00 58.69 362 ILE A CA 1
ATOM 2990 C C . ILE A 1 362 ? -22.137 5.152 15.989 1.00 58.69 362 ILE A C 1
ATOM 2992 O O . ILE A 1 362 ? -21.422 4.281 16.475 1.00 58.69 362 ILE A O 1
ATOM 2996 N N . PHE A 1 363 ? -23.230 5.612 16.608 1.00 57.75 363 PHE A N 1
ATOM 2997 C CA . PHE A 1 363 ? -23.672 5.193 17.942 1.00 57.75 363 PHE A CA 1
ATOM 2998 C C . PHE A 1 363 ? -25.175 4.865 17.920 1.00 57.75 363 PHE A C 1
ATOM 3000 O O . PHE A 1 363 ? -25.984 5.783 17.713 1.00 57.75 363 PHE A O 1
ATOM 3007 N N . PRO A 1 364 ? -25.573 3.591 18.102 1.00 57.25 364 PRO A N 1
ATOM 3008 C CA . PRO A 1 364 ? -26.986 3.219 18.199 1.00 57.25 364 PRO A CA 1
ATOM 3009 C C . PRO A 1 364 ? -27.632 3.747 19.490 1.00 57.25 364 PRO A C 1
ATOM 3011 O O . PRO A 1 364 ? -28.821 4.032 19.498 1.00 57.25 364 PRO A O 1
ATOM 3014 N N . GLU A 1 365 ? -26.831 3.955 20.536 1.00 54.66 365 GLU A N 1
ATOM 3015 C CA . GLU A 1 365 ? -27.275 4.335 21.882 1.00 54.66 365 GLU A CA 1
ATOM 3016 C C . GLU A 1 365 ? -27.539 5.845 22.049 1.00 54.66 365 GLU A C 1
ATOM 3018 O O . GLU A 1 365 ? -28.287 6.269 22.925 1.00 54.66 365 GLU A O 1
ATOM 3023 N N . ALA A 1 366 ? -26.969 6.683 21.174 1.00 53.53 366 ALA A N 1
ATOM 3024 C CA . ALA A 1 366 ? -27.171 8.130 21.219 1.00 53.53 366 ALA A CA 1
ATOM 3025 C C . ALA A 1 366 ? -28.498 8.515 20.542 1.00 53.53 366 ALA A C 1
ATOM 3027 O O . ALA A 1 366 ? -28.589 8.619 19.306 1.00 53.53 366 ALA A O 1
ATOM 3028 N N . THR A 1 367 ? -29.520 8.740 21.366 1.00 58.47 367 THR A N 1
ATOM 3029 C CA . THR A 1 367 ? -30.839 9.241 20.958 1.00 58.47 367 THR A CA 1
ATOM 3030 C C . THR A 1 367 ? -30.879 10.765 21.101 1.00 58.47 367 THR A C 1
ATOM 3032 O O . THR A 1 367 ? -30.191 11.333 21.947 1.00 58.47 367 THR A O 1
ATOM 3035 N N . ARG A 1 368 ? -31.671 11.458 20.269 1.00 60.25 368 ARG A N 1
ATOM 3036 C CA . ARG A 1 368 ? -31.794 12.931 20.298 1.00 60.25 368 ARG A CA 1
ATOM 3037 C C . ARG A 1 368 ? -32.182 13.473 21.682 1.00 60.25 368 ARG A C 1
ATOM 3039 O O . ARG A 1 368 ? -31.788 14.579 22.013 1.00 60.25 368 ARG A O 1
ATOM 3046 N N . SER A 1 369 ? -32.906 12.691 22.479 1.00 61.31 369 SER A N 1
ATOM 3047 C CA . SER A 1 369 ? -33.317 13.045 23.841 1.00 61.31 369 SER A CA 1
ATOM 3048 C C . SER A 1 369 ? -32.161 13.148 24.841 1.00 61.31 369 SER A C 1
ATOM 3050 O O . SER A 1 369 ? -32.286 13.886 25.802 1.00 61.31 369 SER A O 1
ATOM 3052 N N . THR A 1 370 ? -31.034 12.463 24.613 1.00 63.19 370 THR A N 1
ATOM 3053 C CA . THR A 1 370 ? -29.860 12.477 25.515 1.00 63.19 370 THR A CA 1
ATOM 3054 C C . THR A 1 370 ? -28.806 13.521 25.119 1.00 63.19 370 THR A C 1
ATOM 3056 O O . THR A 1 370 ? -27.652 13.443 25.543 1.00 63.19 370 THR A O 1
ATOM 3059 N N . ALA A 1 371 ? -29.155 14.445 24.215 1.00 59.38 371 ALA A N 1
ATOM 3060 C CA . ALA A 1 371 ? -28.226 15.439 23.675 1.00 59.38 371 ALA A CA 1
ATOM 3061 C C . ALA A 1 371 ? -27.840 16.513 24.690 1.00 59.38 371 ALA A C 1
ATOM 3063 O O . ALA A 1 371 ? -26.694 16.964 24.682 1.00 59.38 371 ALA A O 1
ATOM 3064 N N . ASP A 1 372 ? -28.778 16.862 25.565 1.00 66.44 372 ASP A N 1
ATOM 3065 C CA . ASP A 1 372 ? -28.655 17.999 26.473 1.00 66.44 372 ASP A CA 1
ATOM 3066 C C . ASP A 1 372 ? -28.028 17.612 27.826 1.00 66.44 372 ASP A C 1
ATOM 3068 O O . ASP A 1 372 ? -27.723 18.481 28.636 1.00 66.44 372 ASP A O 1
ATOM 3072 N N . ASP A 1 373 ? -27.761 16.319 28.057 1.00 71.06 373 ASP A N 1
ATOM 3073 C CA . ASP A 1 373 ? -27.245 15.826 29.341 1.00 71.06 373 ASP A CA 1
ATOM 3074 C C . ASP A 1 373 ? -25.763 16.168 29.568 1.00 71.06 373 ASP A C 1
ATOM 3076 O O . ASP A 1 373 ? -25.315 16.311 30.703 1.00 71.06 373 ASP A O 1
ATOM 3080 N N . ASN A 1 374 ? -24.947 16.184 28.504 1.00 72.88 374 ASN A N 1
ATOM 3081 C CA . ASN A 1 374 ? -23.494 16.308 28.640 1.00 72.88 374 ASN A CA 1
ATOM 3082 C C . ASN A 1 374 ? -22.819 16.742 27.328 1.00 72.88 374 ASN A C 1
ATOM 3084 O O . ASN A 1 374 ? -23.126 16.203 26.262 1.00 72.88 374 ASN A O 1
ATOM 3088 N N . LEU A 1 375 ? -21.808 17.620 27.395 1.00 69.50 375 LEU A N 1
ATOM 3089 C CA . LEU A 1 375 ? -21.090 18.147 26.215 1.00 69.50 375 LEU A CA 1
ATOM 3090 C C . LEU A 1 375 ? -20.468 17.030 25.347 1.00 69.50 375 LEU A C 1
ATOM 3092 O O . LEU A 1 375 ? -20.432 17.114 24.119 1.00 69.50 375 LEU A O 1
ATOM 3096 N N . SER A 1 376 ? -20.047 15.929 25.977 1.00 65.06 376 SER A N 1
ATOM 3097 C CA . SER A 1 376 ? -19.555 14.728 25.286 1.00 65.06 376 SER A CA 1
ATOM 3098 C C . SER A 1 376 ? -20.653 14.018 24.473 1.00 65.06 376 SER A C 1
ATOM 3100 O O . SER A 1 376 ? -20.406 13.565 23.353 1.00 65.06 376 SER A O 1
ATOM 3102 N N . ARG A 1 377 ? -21.895 13.959 24.980 1.00 66.81 377 ARG A N 1
ATOM 3103 C CA . ARG A 1 377 ? -23.050 13.401 24.246 1.00 66.81 377 ARG A CA 1
ATOM 3104 C C . ARG A 1 377 ? -23.502 14.336 23.122 1.00 66.81 377 ARG A C 1
ATOM 3106 O O . ARG A 1 377 ? -23.806 13.851 22.030 1.00 66.81 377 ARG A O 1
ATOM 3113 N N . MET A 1 378 ? -23.420 15.651 23.331 1.00 65.12 378 MET A N 1
ATOM 3114 C CA . MET A 1 378 ? -23.642 16.656 22.287 1.00 65.12 378 MET A CA 1
ATOM 3115 C C . MET A 1 378 ? -22.675 16.464 21.107 1.00 65.12 378 MET A C 1
ATOM 3117 O O . MET A 1 378 ? -23.113 16.403 19.960 1.00 65.12 378 MET A O 1
ATOM 3121 N N . PHE A 1 379 ? -21.375 16.271 21.364 1.00 68.31 379 PHE A N 1
ATOM 3122 C CA . PHE A 1 379 ? -20.386 16.030 20.304 1.00 68.31 379 PHE A CA 1
ATOM 3123 C C . PHE A 1 379 ? -20.649 14.725 19.526 1.00 68.31 379 PHE A C 1
ATOM 3125 O O . PHE A 1 379 ? -20.533 14.686 18.294 1.00 68.31 379 PHE A O 1
ATOM 3132 N N . LYS A 1 380 ? -21.077 13.659 20.220 1.00 69.31 380 LYS A N 1
ATOM 3133 C CA . LYS A 1 380 ? -21.484 12.387 19.589 1.00 69.31 380 LYS A CA 1
ATOM 3134 C C . LYS A 1 380 ? -22.679 12.571 18.647 1.00 69.31 380 LYS A C 1
ATOM 3136 O O . LYS A 1 380 ? -22.694 11.999 17.555 1.00 69.31 380 LYS A O 1
ATOM 3141 N N . ILE A 1 381 ? -23.660 13.386 19.033 1.00 68.75 381 ILE A N 1
ATOM 3142 C CA . ILE A 1 381 ? -24.844 13.671 18.210 1.00 68.75 381 ILE A CA 1
ATOM 3143 C C . ILE A 1 381 ? -24.521 14.646 17.081 1.00 68.75 381 ILE A C 1
ATOM 3145 O O . ILE A 1 381 ? -25.013 14.448 15.975 1.00 68.75 381 ILE A O 1
ATOM 3149 N N . PHE A 1 382 ? -23.646 15.629 17.298 1.00 67.69 382 PHE A N 1
ATOM 3150 C CA . PHE A 1 382 ? -23.182 16.525 16.239 1.00 67.69 382 PHE A CA 1
ATOM 3151 C C . PHE A 1 382 ? -22.442 15.753 15.143 1.00 67.69 382 PHE A C 1
ATOM 3153 O O . PHE A 1 382 ? -22.706 15.958 13.965 1.00 67.69 382 PHE A O 1
ATOM 3160 N N . SER A 1 383 ? -21.608 14.779 15.517 1.00 64.62 383 SER A N 1
ATOM 3161 C CA . SER A 1 383 ? -20.936 13.885 14.563 1.00 64.62 383 SER A CA 1
ATOM 3162 C C . SER A 1 383 ? -21.932 13.012 13.784 1.00 64.62 383 SER A C 1
ATOM 3164 O O . SER A 1 383 ? -21.788 12.813 12.578 1.00 64.62 383 SER A O 1
ATOM 3166 N N . LYS A 1 384 ? -22.989 12.527 14.452 1.00 64.94 384 LYS A N 1
ATOM 3167 C CA . LYS A 1 384 ? -24.098 11.785 13.825 1.00 64.94 384 LYS A CA 1
ATOM 3168 C C . LYS A 1 384 ? -24.922 12.669 12.878 1.00 64.94 384 LYS A C 1
ATOM 3170 O O . LYS A 1 384 ? -25.304 12.214 11.804 1.00 64.94 384 LYS A O 1
ATOM 3175 N N . LEU A 1 385 ? -25.173 13.922 13.257 1.00 61.81 385 LEU A N 1
ATOM 3176 C CA . LEU A 1 385 ? -25.943 14.888 12.477 1.00 61.81 385 LEU A CA 1
ATOM 3177 C C . LEU A 1 385 ? -25.148 15.371 11.262 1.00 61.81 385 LEU A C 1
ATOM 3179 O O . LEU A 1 385 ? -25.657 15.277 10.156 1.00 61.81 385 LEU A O 1
ATOM 3183 N N . PHE A 1 386 ? -23.886 15.772 11.435 1.00 63.47 386 PHE A N 1
ATOM 3184 C CA . PHE A 1 386 ? -22.977 16.160 10.348 1.00 63.47 386 PHE A CA 1
ATOM 3185 C C . PHE A 1 386 ? -22.925 15.102 9.233 1.00 63.47 386 PHE A C 1
ATOM 3187 O O . PHE A 1 386 ? -22.907 15.429 8.049 1.00 63.47 386 PHE A O 1
ATOM 3194 N N . PHE A 1 387 ? -22.989 13.820 9.600 1.00 56.97 387 PHE A N 1
ATOM 3195 C CA . PHE A 1 387 ? -23.035 12.715 8.648 1.00 56.97 387 PHE A CA 1
ATOM 3196 C C . PHE A 1 387 ? -24.372 12.592 7.891 1.00 56.97 387 PHE A C 1
ATOM 3198 O O . PHE A 1 387 ? -24.376 12.244 6.710 1.00 56.97 387 PHE A O 1
ATOM 3205 N N . PHE A 1 388 ? -25.507 12.885 8.525 1.00 57.38 388 PHE A N 1
ATOM 3206 C CA . PHE A 1 388 ? -26.820 12.822 7.870 1.00 57.38 388 PHE A CA 1
ATOM 3207 C C . PHE A 1 388 ? -27.096 14.067 7.009 1.00 57.38 388 PHE A C 1
ATOM 3209 O O . PHE A 1 388 ? -27.705 13.973 5.946 1.00 57.38 388 PHE A O 1
ATOM 3216 N N . THR A 1 389 ? -26.566 15.228 7.406 1.00 49.16 389 THR A N 1
ATOM 3217 C CA . THR A 1 389 ? -26.730 16.513 6.704 1.00 49.16 389 THR A CA 1
ATOM 3218 C C . THR A 1 389 ? -25.861 16.648 5.442 1.00 49.16 389 THR A C 1
ATOM 3220 O O . THR A 1 389 ? -25.822 17.717 4.835 1.00 49.16 389 THR A O 1
ATOM 3223 N N . ASN A 1 390 ? -25.213 15.573 4.971 1.00 53.62 390 ASN A N 1
ATOM 3224 C CA . ASN A 1 390 ? -24.527 15.546 3.667 1.00 53.62 390 ASN A CA 1
ATOM 3225 C C . ASN A 1 390 ? -25.448 15.946 2.488 1.00 53.62 390 ASN A C 1
ATOM 3227 O O . ASN A 1 390 ? -24.951 16.365 1.447 1.00 53.62 390 ASN A O 1
ATOM 3231 N N . LEU A 1 391 ? -26.777 15.895 2.656 1.00 47.12 391 LEU A N 1
ATOM 3232 C CA . LEU A 1 391 ? -27.742 16.407 1.675 1.00 47.12 391 LEU A CA 1
ATOM 3233 C C . LEU A 1 391 ? -27.630 17.930 1.455 1.00 47.12 391 LEU A C 1
ATOM 3235 O O . LEU A 1 391 ? -27.783 18.390 0.329 1.00 47.12 391 LEU A O 1
ATOM 3239 N N . ALA A 1 392 ? -27.324 18.713 2.497 1.00 43.62 392 ALA A N 1
ATOM 3240 C CA . ALA A 1 392 ? -27.133 20.160 2.363 1.00 43.62 392 ALA A CA 1
ATOM 3241 C C . ALA A 1 392 ? -25.766 20.503 1.750 1.00 43.62 392 ALA A C 1
ATOM 3243 O O . ALA A 1 392 ? -25.658 21.455 0.984 1.00 43.62 392 ALA A O 1
ATOM 3244 N N . LEU A 1 393 ? -24.732 19.699 2.030 1.00 52.50 393 LEU A N 1
ATOM 3245 C CA . LEU A 1 393 ? -23.410 19.873 1.419 1.00 52.50 393 LEU A CA 1
ATOM 3246 C C . LEU A 1 393 ? -23.437 19.611 -0.095 1.00 52.50 393 LEU A C 1
ATOM 3248 O O . LEU A 1 393 ? -22.767 20.315 -0.840 1.00 52.50 393 LEU A O 1
ATOM 3252 N N . SER A 1 394 ? -24.254 18.659 -0.561 1.00 56.22 394 SER A N 1
ATOM 3253 C CA . SER A 1 394 ? -24.439 18.388 -1.997 1.00 56.22 394 SER A CA 1
ATOM 3254 C C . SER A 1 394 ? -25.117 19.528 -2.766 1.00 56.22 394 SER A C 1
ATOM 3256 O O . SER A 1 394 ? -25.086 19.513 -3.988 1.00 56.22 394 SER A O 1
ATOM 3258 N N . PHE A 1 395 ? -25.760 20.479 -2.082 1.00 49.62 395 PHE A N 1
ATOM 3259 C CA . PHE A 1 395 ? -26.294 21.698 -2.703 1.00 49.62 395 PHE A CA 1
ATOM 3260 C C . PHE A 1 395 ? -25.258 22.829 -2.770 1.00 49.62 395 PHE A C 1
ATOM 3262 O O . PHE A 1 395 ? -25.464 23.803 -3.488 1.00 49.62 395 PHE A O 1
ATOM 3269 N N . VAL A 1 396 ? -24.175 22.722 -1.994 1.00 52.56 396 VAL A N 1
ATOM 3270 C CA . VAL A 1 396 ? -23.098 23.722 -1.898 1.00 52.56 396 VAL A CA 1
ATOM 3271 C C . VAL A 1 396 ? -21.873 23.327 -2.733 1.00 52.56 396 VAL A C 1
ATOM 3273 O O . VAL A 1 396 ? -21.112 24.204 -3.134 1.00 52.56 396 VAL A O 1
ATOM 3276 N N . THR A 1 397 ? -21.683 22.027 -2.977 1.00 50.31 397 THR A N 1
ATOM 3277 C CA . THR A 1 397 ? -20.597 21.458 -3.798 1.00 50.31 397 THR A CA 1
ATOM 3278 C C . THR A 1 397 ? -21.085 21.256 -5.219 1.00 50.31 397 THR A C 1
ATOM 3280 O O . THR A 1 397 ? -20.311 21.567 -6.151 1.00 50.31 397 THR A O 1
#

InterPro domains:
  IPR027272 Piezo family [PTHR47049] (2-388)
  IPR056769 Piezo, TM1-24 [PF24871] (1-97)

Nearest PDB structures (foldseek):
  6kg7-assembly1_A  TM=8.762E-01  e=1.291E-10  Mus musculus
  6b3r-assembly1_A  TM=7.742E-01  e=1.407E-07  Mus musculus
  8i7o-assembly1_C7  TM=1.910E-01  e=6.615E+00  Mus musculus

Organism: Caerostris extrusa (NCBI:txid172846)

Solvent-accessible surface area (backbone atoms only — not comparable to full-atom values): 24185 Å² total; per-residue (Å²): 97,66,74,79,35,60,70,60,32,62,70,43,47,63,58,49,55,51,49,49,48,55,49,44,51,49,52,50,50,51,54,57,56,50,64,44,87,69,37,70,58,52,43,35,73,74,65,63,52,68,84,53,61,60,56,40,42,71,74,63,56,61,76,61,88,85,43,64,68,59,50,50,53,64,52,44,55,56,48,51,53,43,51,51,52,50,50,44,58,68,66,46,40,62,59,48,58,47,72,68,35,70,56,42,69,52,50,53,59,48,53,56,54,52,57,64,58,69,78,70,79,80,91,82,84,88,84,88,89,81,87,93,86,85,87,88,81,90,81,81,84,86,80,87,86,86,84,80,87,88,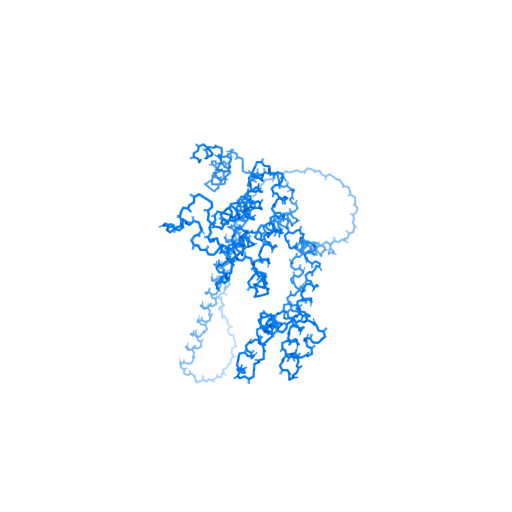82,91,87,89,86,92,85,87,80,90,84,91,78,74,85,64,61,65,52,55,54,54,50,51,58,45,53,53,52,53,52,52,52,51,49,53,52,49,52,52,53,48,50,54,52,48,55,52,49,51,57,50,49,54,53,50,52,55,52,44,64,73,43,41,66,59,51,50,50,50,54,48,49,53,47,36,66,73,53,77,23,55,51,33,46,65,64,40,49,51,50,48,65,59,31,70,84,35,72,88,50,35,65,56,50,53,56,54,47,50,53,50,53,53,52,49,53,51,52,56,59,58,58,64,38,72,67,58,70,76,58,86,60,68,43,74,62,87,74,57,91,96,58,70,90,88,53,84,56,60,87,72,51,65,48,74,41,50,66,48,48,56,54,56,55,74,82,65,92,57,58,64,73,76,41,46,61,58,54,52,49,51,50,51,52,48,50,45,36,51,47,53,51,51,52,52,37,55,29,65,63,66,74,52,75,86,75,70,88,93,59,98,56,88,83,72,48,84,87,54,35,84,79,39,75,71,43,33,52,55,48,49,57,54,44,62,64,67,48,48,69,60,50,66,76,75,108

Mean predicted aligned error: 16.15 Å

Radius of gyration: 35.03 Å; Cα contacts (8 Å, |Δi|>4): 204; chains: 1; bounding box: 76×57×122 Å

Sequence (397 aa):
MFQFSYQLWRRIMYGFWLTVIVFSMLVLIIIYTYQFKDFDYYWEKYLHVSKKVCKQRDLGLELYDSDTGTLFVKLLTPTFFLIITIIQLHYFHKDFLLISDIHYRSSEYIADTTQLTTASNIPNDSTETHITIEHENEIECPKTLDLKSPNRRRTASPTSELGTPTTLKEEVESNRAEREFKAVKICLDNIFQDVQQWFTSISEILWRILEIHIIKVVLLSTFILAAYDVCAIHFFAFVVFVVVALPLPALQSFFSHCMSIWVAVLLLSKMIYQLNIVDNLNWRRNCSAVMFINSSTDFPFPFNTTIDNHDWIGFKRTLDLANYCKGYIGLILVLTIQAVVKIRQEVNRIQLNLPEPKTGIIFPEATRSTADDNLSRMFKIFSKLFFFTNLALSFVT

pLDDT: mean 71.68, std 19.98, range [21.28, 94.19]

Foldseek 3Di:
DLLPDVVVCLVCVLVVLVVLLVVLVVLLCQQVVLQDPCVLVVCCVPVVPDPPVQQCVLSVSDHPPDCVPVSCVVNVVSVVVSVVSVCCNPPPSVVVSLVLDLCNVVVVVVVVVVVVVVVDDDDDDDDDDDDDDDDDDDDDDDDDDDDDDDDDDDDDDDDDDDDDPPVVVVVVVVVVVVVVVVVVVVVVVVVVVVVVVVVVVVVVLVLLVCLQCLLVVLLVLLVVLCVVQPAPCSCVLRVVLSVVCVVPVPCSSVSLVVNLVSLVVVLVVLVVLLRCVVVVPPQWDQCPDDPPDDPPDQDPPPNNDTDHPVVRRPHDHDPDSCVSCVSSVVSNVSSSVNSVSVSVVSSVCSSVVHDDDDPQQSDPPLDPVCCPVDPVSVVNVVVSVVSVCVVVVVVVD

Secondary structure (DSSP, 8-state):
-TTT-HHHHHHHHHHHHHHHHHHHHHHHHHHHHTTSTTHHHHHHHHH---S-HHHHHHTT----SS-HHHHHHHHHHHHHHHHHHHHIIIIIHHHHHHHT-TTHHHHHHHHHHHHHHHS--------------------PPPP---------------------TTHHHHHHHHHHHHHHHHHHHHHHHHHHHHHHHHHHHHHHHHHHHHHHHHHHHHHHHHHHHHHHS--HHHIIIIIHHHHHHTT-HHHHHHHHHHHHHHHHHHHHHHHHHTSTTGGGS--EE-----TT--TTSPPPTTTTS-EEHHHHHT----S-HHHHHHHHHHHHHHHHHHHHHHHHHHHHHHHHTPPPPPTT-S-SS--GGGSSS-HHHHHHHHHHHHHHTHHHHTTT-